Protein AF-A0AAV4X053-F1 (afdb_monomer)

Organism: Caerostris extrusa (NCBI:txid172846)

Structure (mmCIF, N/CA/C/O backbone):
data_AF-A0AAV4X053-F1
#
_entry.id   AF-A0AAV4X053-F1
#
loop_
_atom_site.group_PDB
_atom_site.id
_atom_site.type_symbol
_atom_site.label_atom_id
_atom_site.label_alt_id
_atom_site.label_comp_id
_atom_site.label_asym_id
_atom_site.label_entity_id
_atom_site.label_seq_id
_atom_site.pdbx_PDB_ins_code
_atom_site.Cartn_x
_atom_site.Cartn_y
_atom_site.Cartn_z
_atom_site.occupancy
_atom_site.B_iso_or_equiv
_atom_site.auth_seq_id
_atom_site.auth_comp_id
_atom_site.auth_asym_id
_atom_site.auth_atom_id
_atom_site.pdbx_PDB_model_num
ATOM 1 N N . MET A 1 1 ? 20.238 20.065 -21.327 1.00 75.44 1 MET A N 1
ATOM 2 C CA . MET A 1 1 ? 19.212 19.111 -20.832 1.00 75.44 1 MET A CA 1
ATOM 3 C C . MET A 1 1 ? 18.704 19.426 -19.420 1.00 75.44 1 MET A C 1
ATOM 5 O O . MET A 1 1 ? 17.500 19.587 -19.249 1.00 75.44 1 MET A O 1
ATOM 9 N N . SER A 1 2 ? 19.573 19.602 -18.412 1.00 83.69 2 SER A N 1
ATOM 10 C CA . SER A 1 2 ? 19.127 19.827 -17.018 1.00 83.69 2 SER A CA 1
ATOM 11 C C . SER A 1 2 ? 18.209 21.049 -16.813 1.00 83.69 2 SER A C 1
ATOM 13 O O . SER A 1 2 ? 17.222 20.953 -16.078 1.00 83.69 2 SER A O 1
ATOM 15 N N . SER A 1 3 ? 18.453 22.177 -17.493 1.00 89.00 3 SER A N 1
ATOM 16 C CA . SER A 1 3 ? 17.577 23.360 -17.390 1.00 89.00 3 SER A CA 1
ATOM 17 C C . SER A 1 3 ? 16.141 23.072 -17.855 1.00 89.00 3 SER A C 1
ATOM 19 O O . SER A 1 3 ? 15.189 23.337 -17.122 1.00 89.00 3 SER A O 1
ATOM 21 N N . TRP A 1 4 ? 15.958 22.440 -19.015 1.00 91.19 4 TRP A N 1
ATOM 22 C CA . TRP A 1 4 ? 14.631 22.085 -19.531 1.00 91.19 4 TRP A CA 1
ATOM 23 C C . TRP A 1 4 ? 13.901 21.075 -18.643 1.00 91.19 4 TRP A C 1
ATOM 25 O O . TRP A 1 4 ? 12.725 21.265 -18.350 1.00 91.19 4 TRP A O 1
ATOM 35 N N . ALA A 1 5 ? 14.608 20.085 -18.092 1.00 91.38 5 ALA A N 1
ATOM 36 C CA . ALA A 1 5 ? 14.026 19.162 -17.116 1.00 91.38 5 ALA A CA 1
ATOM 37 C C . ALA A 1 5 ? 13.533 19.883 -15.839 1.00 91.38 5 ALA A C 1
ATOM 39 O O . ALA A 1 5 ? 12.517 19.499 -15.263 1.00 91.38 5 ALA A O 1
ATOM 40 N N . ASN A 1 6 ? 14.201 20.965 -15.404 1.00 91.62 6 ASN A N 1
ATOM 41 C CA . ASN A 1 6 ? 13.701 21.799 -14.299 1.00 91.62 6 ASN A CA 1
ATOM 42 C C . ASN A 1 6 ? 12.415 22.536 -14.681 1.00 91.62 6 ASN A C 1
ATOM 44 O O . ASN A 1 6 ? 11.472 22.569 -13.892 1.00 91.62 6 ASN A O 1
ATOM 48 N N . HIS A 1 7 ? 12.379 23.138 -15.869 1.00 93.75 7 HIS A N 1
ATOM 49 C CA . HIS A 1 7 ? 11.194 23.845 -16.356 1.00 93.75 7 HIS A CA 1
ATOM 50 C C . HIS A 1 7 ? 10.011 22.893 -16.514 1.00 93.75 7 HIS A C 1
ATOM 52 O O . HIS A 1 7 ? 8.914 23.208 -16.062 1.00 93.75 7 HIS A O 1
ATOM 58 N N . PHE A 1 8 ? 10.246 21.696 -17.046 1.00 94.94 8 PHE A N 1
ATOM 59 C CA . PHE A 1 8 ? 9.213 20.684 -17.202 1.00 94.94 8 PHE A CA 1
ATOM 60 C C . PHE A 1 8 ? 8.715 20.140 -15.856 1.00 94.94 8 PHE A C 1
ATOM 62 O O . PHE A 1 8 ? 7.512 20.045 -15.636 1.00 94.94 8 PHE A O 1
ATOM 69 N N . SER A 1 9 ? 9.607 19.887 -14.893 1.00 93.50 9 SER A N 1
ATOM 70 C CA . SER A 1 9 ? 9.198 19.523 -13.528 1.00 93.50 9 SER A CA 1
ATOM 71 C C . SER A 1 9 ? 8.338 20.617 -12.870 1.00 93.50 9 SER A C 1
ATOM 73 O O . SER A 1 9 ? 7.296 20.330 -12.273 1.00 93.50 9 SER A O 1
ATOM 75 N N . LYS A 1 10 ? 8.707 21.898 -13.046 1.00 94.19 10 LYS A N 1
ATOM 76 C CA . LYS A 1 10 ? 7.882 23.038 -12.607 1.00 94.19 10 LYS A CA 1
ATOM 77 C C . LYS A 1 10 ? 6.532 23.066 -13.327 1.00 94.19 10 LYS A C 1
ATOM 79 O O . LYS A 1 10 ? 5.518 23.284 -12.668 1.00 94.19 10 LYS A O 1
ATOM 84 N N . TYR A 1 11 ? 6.510 22.812 -14.633 1.00 95.38 11 TYR A N 1
ATOM 85 C CA . TYR A 1 11 ? 5.286 22.736 -15.425 1.00 95.38 11 TYR A CA 1
ATOM 86 C C . TYR A 1 11 ? 4.350 21.641 -14.897 1.00 95.38 11 TYR A C 1
ATOM 88 O O . TYR A 1 11 ? 3.194 21.933 -14.606 1.00 95.38 11 TYR A O 1
ATOM 96 N N . LEU A 1 12 ? 4.854 20.425 -14.656 1.00 94.25 12 LEU A N 1
ATOM 97 C CA . LEU A 1 12 ? 4.067 19.327 -14.081 1.00 94.25 12 LEU A CA 1
ATOM 98 C C . LEU A 1 12 ? 3.480 19.685 -12.711 1.00 94.25 12 LEU A C 1
ATOM 100 O O . LEU A 1 12 ? 2.371 19.273 -12.380 1.00 94.25 12 LEU A O 1
ATOM 104 N N . ARG A 1 13 ? 4.199 20.469 -11.904 1.00 92.19 13 ARG A N 1
ATOM 105 C CA . ARG A 1 13 ? 3.704 20.912 -10.596 1.00 92.19 13 ARG A CA 1
ATOM 106 C C . ARG A 1 13 ? 2.627 21.994 -10.702 1.00 92.19 13 ARG A C 1
ATOM 108 O O . ARG A 1 13 ? 1.676 21.958 -9.930 1.00 92.19 13 ARG A O 1
ATOM 115 N N . LEU A 1 14 ? 2.786 22.953 -11.615 1.00 94.62 14 LEU A N 1
ATOM 116 C CA . LEU A 1 14 ? 1.881 24.102 -11.758 1.00 94.62 14 LEU A CA 1
ATOM 117 C C . LEU A 1 14 ? 0.634 23.771 -12.583 1.00 94.62 14 LEU A C 1
ATOM 119 O O . LEU A 1 14 ? -0.474 24.169 -12.236 1.00 94.62 14 LEU A O 1
ATOM 123 N N . TYR A 1 15 ? 0.818 23.027 -13.668 1.00 92.88 15 TYR A N 1
ATOM 124 C CA . TYR A 1 15 ? -0.197 22.789 -14.690 1.00 92.88 15 TYR A CA 1
ATOM 125 C C . TYR A 1 15 ? -0.608 21.320 -14.794 1.00 92.88 15 TYR A C 1
ATOM 127 O O . TYR A 1 15 ? -1.512 20.998 -15.562 1.00 92.88 15 TYR A O 1
ATOM 135 N N . ASN A 1 16 ? -0.008 20.427 -13.998 1.00 89.50 16 ASN A N 1
ATOM 136 C CA . ASN A 1 16 ? -0.233 18.985 -14.080 1.00 89.50 16 ASN A CA 1
ATOM 137 C C . ASN A 1 16 ? 0.126 18.461 -15.483 1.00 89.50 16 ASN A C 1
ATOM 139 O O . ASN A 1 16 ? 1.192 18.777 -16.000 1.00 89.50 16 ASN A O 1
ATOM 143 N N . ARG A 1 17 ? -0.737 17.657 -16.105 1.00 90.19 17 ARG A N 1
ATOM 144 C CA . ARG A 1 17 ? -0.526 17.074 -17.437 1.00 90.19 17 ARG A CA 1
ATOM 145 C C . ARG A 1 17 ? -1.393 17.775 -18.484 1.00 90.19 17 ARG A C 1
ATOM 147 O O . ARG A 1 17 ? -2.268 17.154 -19.074 1.00 90.19 17 ARG A O 1
ATOM 154 N N . LYS A 1 18 ? -1.227 19.088 -18.656 1.00 92.75 18 LYS A N 1
ATOM 155 C CA . LYS A 1 18 ? -1.946 19.871 -19.682 1.00 92.75 18 LYS A CA 1
ATOM 156 C C . LYS A 1 18 ? -1.280 19.742 -21.065 1.00 92.75 18 LYS A C 1
ATOM 158 O O . LYS A 1 18 ? -0.949 20.734 -21.700 1.00 92.75 18 LYS A O 1
ATOM 163 N N . PHE A 1 19 ? -1.082 18.507 -21.508 1.00 95.12 19 PHE A N 1
ATOM 164 C CA . PHE A 1 19 ? -0.553 18.146 -22.825 1.00 95.12 19 PHE A CA 1
ATOM 165 C C . PHE A 1 19 ? -1.327 16.944 -23.380 1.00 95.12 19 PHE A C 1
ATOM 167 O O . PHE A 1 19 ? -2.107 16.324 -22.651 1.00 95.12 19 PHE A O 1
ATOM 174 N N . SER A 1 20 ? -1.163 16.653 -24.671 1.00 96.69 20 SER A N 1
ATOM 175 C CA . SER A 1 20 ? -1.891 15.567 -25.332 1.00 96.69 20 SER A CA 1
ATOM 176 C C . SER A 1 20 ? -1.437 14.184 -24.837 1.00 96.69 20 SER A C 1
ATOM 178 O O . SER A 1 20 ? -0.387 14.044 -24.206 1.00 96.69 20 SER A O 1
ATOM 180 N N . LYS A 1 21 ? -2.229 13.140 -25.121 1.00 96.00 21 LYS A N 1
ATOM 181 C CA . LYS A 1 21 ? -1.843 11.748 -24.828 1.00 96.00 21 LYS A CA 1
ATOM 182 C C . LYS A 1 21 ? -0.571 11.350 -25.587 1.00 96.00 21 LYS A C 1
ATOM 184 O O . LYS A 1 21 ? 0.301 10.716 -25.003 1.00 96.00 21 LYS A O 1
ATOM 189 N N . GLU A 1 22 ? -0.452 11.785 -26.840 1.00 97.19 22 GLU A N 1
ATOM 190 C CA . GLU A 1 22 ? 0.730 11.567 -27.678 1.00 97.19 22 GLU A CA 1
ATOM 191 C C . GLU A 1 22 ? 1.976 12.177 -27.023 1.00 97.19 22 GLU A C 1
ATOM 193 O O . GLU A 1 22 ? 2.946 11.472 -26.750 1.00 97.19 22 GLU A O 1
ATOM 198 N N . ASP A 1 23 ? 1.910 13.457 -26.636 1.00 97.00 23 ASP A N 1
ATOM 199 C CA . ASP A 1 23 ? 3.014 14.130 -25.942 1.00 97.00 23 ASP A CA 1
ATOM 200 C C . ASP A 1 23 ? 3.359 13.438 -24.620 1.00 97.00 23 ASP A C 1
ATOM 202 O O . ASP A 1 23 ? 4.529 13.321 -24.264 1.00 97.00 23 ASP A O 1
ATOM 206 N N . HIS A 1 24 ? 2.355 12.955 -23.877 1.00 97.56 24 HIS A N 1
ATOM 207 C CA . HIS A 1 24 ? 2.575 12.223 -22.627 1.00 97.56 24 HIS A CA 1
ATOM 208 C C . HIS A 1 24 ? 3.433 10.976 -22.866 1.00 97.56 24 HIS A C 1
ATOM 210 O O . HIS A 1 24 ? 4.416 10.771 -22.150 1.00 97.56 24 HIS A O 1
ATOM 216 N N . ILE A 1 25 ? 3.104 10.184 -23.887 1.00 97.94 25 ILE A N 1
ATOM 217 C CA . ILE A 1 25 ? 3.865 8.989 -24.271 1.00 97.94 25 ILE A CA 1
ATOM 218 C C . ILE A 1 25 ? 5.288 9.379 -24.686 1.00 97.94 25 ILE A C 1
ATOM 220 O O . ILE A 1 25 ? 6.248 8.774 -24.205 1.00 97.94 25 ILE A O 1
ATOM 224 N N . GLN A 1 26 ? 5.445 10.422 -25.507 1.00 97.69 26 GLN A N 1
ATOM 225 C CA . GLN A 1 26 ? 6.760 10.893 -25.952 1.00 97.69 26 GLN A CA 1
ATOM 226 C C . GLN A 1 26 ? 7.622 11.398 -24.788 1.00 97.69 26 GLN A C 1
ATOM 228 O O . GLN A 1 26 ? 8.802 11.060 -24.704 1.00 97.69 26 GLN A O 1
ATOM 233 N N . PHE A 1 27 ? 7.047 12.140 -23.834 1.00 97.50 27 PHE A N 1
ATOM 234 C CA . PHE A 1 27 ? 7.766 12.564 -22.631 1.00 97.50 27 PHE A CA 1
ATOM 235 C C . PHE A 1 27 ? 8.202 11.370 -21.785 1.00 97.50 27 PHE A C 1
ATOM 237 O O . PHE A 1 27 ? 9.326 11.368 -21.286 1.00 97.50 27 PHE A O 1
ATOM 244 N N . ILE A 1 28 ? 7.349 10.355 -21.618 1.00 98.06 28 ILE A N 1
ATOM 245 C CA . ILE A 1 28 ? 7.733 9.150 -20.879 1.00 98.06 28 ILE A CA 1
ATOM 246 C C . ILE A 1 28 ? 8.901 8.456 -21.575 1.00 98.06 28 ILE A C 1
ATOM 248 O O . ILE A 1 28 ? 9.903 8.212 -20.915 1.00 98.06 28 ILE A O 1
ATOM 252 N N . LYS A 1 29 ? 8.810 8.197 -22.885 1.00 97.75 29 LYS A N 1
ATOM 253 C CA . LYS A 1 29 ? 9.889 7.554 -23.650 1.00 97.75 29 LYS A CA 1
ATOM 254 C C . LYS A 1 29 ? 11.192 8.347 -23.551 1.00 97.75 29 LYS A C 1
ATOM 256 O O . LYS A 1 29 ? 12.213 7.792 -23.172 1.00 97.75 29 LYS A O 1
ATOM 261 N N . LEU A 1 30 ? 11.141 9.662 -23.771 1.00 97.12 30 LEU A N 1
ATOM 262 C CA . LEU A 1 30 ? 12.309 10.537 -23.669 1.00 97.12 30 LEU A CA 1
ATOM 263 C C . LEU A 1 30 ? 12.978 10.455 -22.292 1.00 97.12 30 LEU A C 1
ATOM 265 O O . LEU A 1 30 ? 14.187 10.265 -22.198 1.00 97.12 30 LEU A O 1
ATOM 269 N N . PHE A 1 31 ? 12.213 10.633 -21.212 1.00 97.19 31 PHE A N 1
ATOM 270 C CA . PHE A 1 31 ? 12.795 10.608 -19.871 1.00 97.19 31 PHE A CA 1
ATOM 271 C C . PHE A 1 31 ? 13.205 9.198 -19.439 1.00 97.19 31 PHE A C 1
ATOM 273 O O . PHE A 1 31 ? 14.135 9.084 -18.645 1.00 97.19 31 PHE A O 1
ATOM 280 N N . TYR A 1 32 ? 12.543 8.155 -19.946 1.00 97.88 32 TYR A N 1
ATOM 28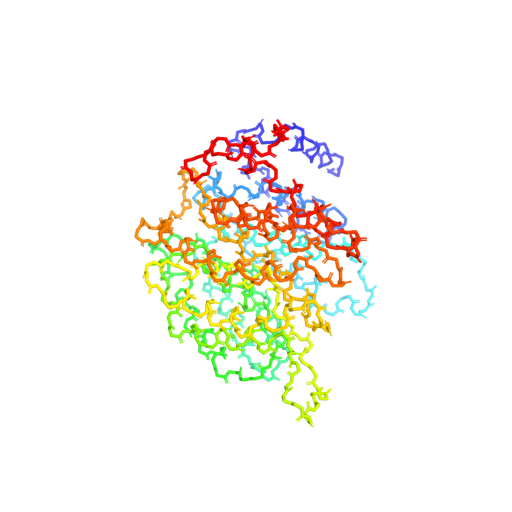1 C CA . TYR A 1 32 ? 12.912 6.759 -19.731 1.00 97.88 32 TYR A CA 1
ATOM 282 C C . TYR A 1 32 ? 14.296 6.482 -20.319 1.00 97.88 32 TYR A C 1
ATOM 284 O O . TYR A 1 32 ? 15.185 6.078 -19.573 1.00 97.88 32 TYR A O 1
ATOM 292 N N . GLU A 1 33 ? 14.512 6.830 -21.591 1.00 96.38 33 GLU A N 1
ATOM 293 C CA . GLU A 1 33 ? 15.822 6.723 -22.241 1.00 96.38 33 GLU A CA 1
ATOM 294 C C . GLU A 1 33 ? 16.887 7.497 -21.454 1.00 96.38 33 GLU A C 1
ATOM 296 O O . GLU A 1 33 ? 17.914 6.942 -21.085 1.00 96.38 33 GLU A O 1
ATOM 301 N N . LEU A 1 34 ? 16.611 8.749 -21.064 1.00 95.88 34 LEU A N 1
ATOM 302 C CA . LEU A 1 34 ? 17.558 9.561 -20.284 1.00 95.88 34 LEU A CA 1
ATOM 303 C C . LEU A 1 34 ? 17.932 8.968 -18.915 1.00 95.88 34 LEU A C 1
ATOM 305 O O . LEU A 1 34 ? 19.002 9.294 -18.401 1.00 95.88 34 LEU A O 1
ATOM 309 N N . VAL A 1 35 ? 17.066 8.157 -18.298 1.00 95.94 35 VAL A N 1
ATOM 310 C CA . VAL A 1 35 ? 17.373 7.475 -17.029 1.00 95.94 35 VAL A CA 1
ATOM 311 C C . VAL A 1 35 ? 18.342 6.319 -17.244 1.00 95.94 35 VAL A C 1
ATOM 313 O O . VAL A 1 35 ? 19.190 6.097 -16.385 1.00 95.94 35 VAL A O 1
ATOM 316 N N . VAL A 1 36 ? 18.217 5.599 -18.359 1.00 94.56 36 VAL A N 1
ATOM 317 C CA . VAL A 1 36 ? 18.957 4.353 -18.615 1.00 94.56 36 VAL A CA 1
ATOM 318 C C . VAL A 1 36 ? 20.217 4.555 -19.459 1.00 94.56 36 VAL A C 1
ATOM 320 O O . VAL A 1 36 ? 20.985 3.612 -19.631 1.00 94.56 36 VAL A O 1
ATOM 323 N N . VAL A 1 37 ? 20.469 5.776 -19.953 1.00 93.75 37 VAL A N 1
ATOM 324 C CA . VAL A 1 37 ? 21.717 6.115 -20.655 1.00 93.75 37 VAL A CA 1
ATOM 325 C C . VAL A 1 37 ? 22.932 5.786 -19.767 1.00 93.75 37 VAL A C 1
ATOM 327 O O . VAL A 1 37 ? 23.019 6.289 -18.639 1.00 93.75 37 VAL A O 1
ATOM 330 N N . PRO A 1 38 ? 23.894 4.987 -20.269 1.00 88.00 38 PRO A N 1
ATOM 331 C CA . PRO A 1 38 ? 25.122 4.681 -19.547 1.00 88.00 38 PRO A CA 1
ATOM 332 C C . PRO A 1 38 ? 25.898 5.942 -19.156 1.00 88.00 38 PRO A C 1
ATOM 334 O O . PRO A 1 38 ? 25.933 6.917 -19.900 1.00 88.00 38 PRO A O 1
ATOM 337 N N . GLU A 1 39 ? 26.539 5.906 -17.985 1.00 84.62 39 GLU A N 1
ATOM 338 C CA . GLU A 1 39 ? 27.442 6.966 -17.492 1.00 84.62 39 GLU A CA 1
ATOM 339 C C . GLU A 1 39 ? 26.794 8.354 -17.329 1.00 84.62 39 GLU A C 1
ATOM 341 O O . GLU A 1 39 ? 27.475 9.371 -17.200 1.00 84.62 39 GLU A O 1
ATOM 346 N N . MET A 1 40 ? 25.462 8.407 -17.268 1.00 89.56 40 MET A N 1
ATOM 347 C CA . MET A 1 40 ? 24.734 9.630 -16.956 1.00 89.56 40 MET A CA 1
ATOM 348 C C . MET A 1 40 ? 24.992 10.077 -15.508 1.00 89.56 40 MET A C 1
ATOM 350 O O . MET A 1 40 ? 24.995 9.268 -14.578 1.00 89.56 40 MET A O 1
ATOM 354 N N . ASP A 1 41 ? 25.135 11.389 -15.298 1.00 91.50 41 ASP A N 1
ATOM 355 C CA . ASP A 1 41 ? 25.253 11.972 -13.956 1.00 91.50 41 ASP A CA 1
ATOM 356 C C . ASP A 1 41 ? 24.076 11.550 -13.054 1.00 91.50 41 ASP A C 1
ATOM 358 O O . ASP A 1 41 ? 22.904 11.769 -13.378 1.00 91.50 41 ASP A O 1
ATOM 362 N N . LEU A 1 42 ? 24.381 10.983 -11.883 1.00 92.38 42 LEU A N 1
ATOM 363 C CA . LEU A 1 42 ? 23.376 10.398 -10.990 1.00 92.38 42 LEU A CA 1
ATOM 364 C C . LEU A 1 42 ? 22.399 11.429 -10.412 1.00 92.38 42 LEU A C 1
ATOM 366 O O . LEU A 1 42 ? 21.251 11.089 -10.105 1.00 92.38 42 LEU A O 1
ATOM 370 N N . HIS A 1 43 ? 22.803 12.697 -10.279 1.00 92.69 43 HIS A N 1
ATOM 371 C CA . HIS A 1 43 ? 21.878 13.758 -9.874 1.00 92.69 43 HIS A CA 1
ATOM 372 C C . HIS A 1 43 ? 20.856 14.042 -10.978 1.00 92.69 43 HIS A C 1
ATOM 374 O O . HIS A 1 43 ? 19.671 14.262 -10.696 1.00 92.69 43 HIS A O 1
ATOM 380 N N . PHE A 1 44 ? 21.287 13.999 -12.238 1.00 93.94 44 PHE A N 1
ATOM 381 C CA . PHE A 1 44 ? 20.396 14.093 -13.382 1.00 93.94 44 PHE A CA 1
ATOM 382 C C . PHE A 1 44 ? 19.505 12.852 -13.536 1.00 93.94 44 PHE A C 1
ATOM 384 O O . PHE A 1 44 ? 18.298 13.024 -13.732 1.00 93.94 44 PHE A O 1
ATOM 391 N N . VAL A 1 45 ? 20.029 11.636 -13.330 1.00 95.31 45 VAL A N 1
ATOM 392 C CA . VAL A 1 45 ? 19.230 10.393 -13.287 1.00 95.31 45 VAL A CA 1
ATOM 393 C C . VAL A 1 45 ? 18.143 10.493 -12.219 1.00 95.31 45 VAL A C 1
ATOM 395 O O . VAL A 1 45 ? 16.963 10.312 -12.518 1.00 95.31 45 VAL A O 1
ATOM 398 N N . LYS A 1 46 ? 18.501 10.892 -10.989 1.00 94.81 46 LYS A N 1
ATOM 399 C CA . LYS A 1 46 ? 17.546 11.112 -9.889 1.00 94.81 46 LYS A CA 1
ATOM 400 C C . LYS A 1 46 ? 16.407 12.039 -10.301 1.00 94.81 46 LYS A C 1
ATOM 402 O O . LYS A 1 46 ? 15.243 11.795 -9.982 1.00 94.81 46 LYS A O 1
ATOM 407 N N . LYS A 1 47 ? 16.738 13.125 -10.992 1.00 95.38 47 LYS A N 1
ATOM 408 C CA . LYS A 1 47 ? 15.772 14.127 -11.434 1.00 95.38 47 LYS A CA 1
ATOM 409 C C . LYS A 1 47 ? 14.863 13.607 -12.547 1.00 95.38 47 LYS A C 1
ATOM 411 O O . LYS A 1 47 ? 13.658 13.849 -12.484 1.00 95.38 47 LYS A O 1
ATOM 416 N N . CYS A 1 48 ? 15.407 12.882 -13.521 1.00 96.81 48 CYS A N 1
ATOM 417 C CA . CYS A 1 48 ? 14.617 12.234 -14.568 1.00 96.81 48 CYS A CA 1
ATOM 418 C C . CYS A 1 48 ? 13.687 11.167 -13.976 1.00 96.81 48 CYS A C 1
ATOM 420 O O . CYS A 1 48 ? 12.498 11.169 -14.284 1.00 96.81 48 CYS A O 1
ATOM 422 N N . ALA A 1 49 ? 14.170 10.366 -13.022 1.00 96.94 49 ALA A N 1
ATOM 423 C CA . ALA A 1 49 ? 13.356 9.397 -12.296 1.00 96.94 49 ALA A CA 1
ATOM 424 C C . ALA A 1 49 ? 12.180 10.064 -11.562 1.00 96.94 49 ALA A C 1
ATOM 426 O O . ALA A 1 49 ? 11.046 9.605 -11.664 1.00 96.94 49 ALA A O 1
ATOM 427 N N . MET A 1 50 ? 12.402 11.197 -10.884 1.00 96.56 50 MET A N 1
ATOM 428 C CA . MET A 1 50 ? 11.316 11.955 -10.245 1.00 96.56 50 MET A CA 1
ATOM 429 C C . MET A 1 50 ? 10.283 12.491 -11.246 1.00 96.56 50 MET A C 1
ATOM 431 O O . MET A 1 50 ? 9.085 12.508 -10.947 1.00 96.56 50 MET A O 1
ATOM 435 N N . ILE A 1 51 ? 10.724 12.934 -12.427 1.00 97.19 51 ILE A N 1
ATOM 436 C CA . ILE A 1 51 ? 9.823 13.377 -13.498 1.00 97.19 51 ILE A CA 1
ATOM 437 C C . ILE A 1 51 ? 9.002 12.193 -14.017 1.00 97.19 51 ILE A C 1
ATOM 439 O O . ILE A 1 51 ? 7.779 12.303 -14.084 1.00 97.19 51 ILE A O 1
ATOM 443 N N . LEU A 1 52 ? 9.634 11.052 -14.300 1.00 97.25 52 LEU A N 1
ATOM 444 C CA . LEU A 1 52 ? 8.942 9.836 -14.729 1.00 97.25 52 LEU A CA 1
ATOM 445 C C . LEU A 1 52 ? 7.946 9.334 -13.690 1.00 97.25 52 LEU A C 1
ATOM 447 O O . LEU A 1 52 ? 6.805 9.057 -14.044 1.00 97.25 52 LEU A O 1
ATOM 451 N N . ILE A 1 53 ? 8.320 9.294 -12.406 1.00 97.19 53 ILE A N 1
ATOM 452 C CA . ILE A 1 53 ? 7.387 8.975 -11.317 1.00 97.19 53 ILE A CA 1
ATOM 453 C C . ILE A 1 53 ? 6.175 9.901 -11.401 1.00 97.19 53 ILE A C 1
ATOM 455 O O . ILE A 1 53 ? 5.038 9.440 -11.336 1.00 97.19 53 ILE A O 1
ATOM 459 N N . SER A 1 54 ? 6.396 11.208 -11.576 1.00 96.44 54 SER A N 1
ATOM 460 C CA . SER A 1 54 ? 5.305 12.171 -11.702 1.00 96.44 54 SER A CA 1
ATOM 461 C C . SER A 1 54 ? 4.427 11.892 -12.917 1.00 96.44 54 SER A C 1
ATOM 463 O O . SER A 1 54 ? 3.213 11.983 -12.769 1.00 96.44 54 SER A O 1
ATOM 465 N N . LEU A 1 55 ? 4.992 11.516 -14.072 1.00 96.94 55 LEU A N 1
ATOM 466 C CA . LEU A 1 55 ? 4.262 11.190 -15.304 1.00 96.94 55 LEU A CA 1
ATOM 467 C C . LEU A 1 55 ? 3.449 9.892 -15.175 1.00 96.94 55 LEU A C 1
ATOM 469 O O . LEU A 1 55 ? 2.261 9.900 -15.513 1.00 96.94 55 LEU A O 1
ATOM 473 N N . LEU A 1 56 ? 4.044 8.841 -14.607 1.00 96.25 56 LEU A N 1
ATOM 474 C CA . LEU A 1 56 ? 3.494 7.482 -14.488 1.00 96.25 56 LEU A CA 1
ATOM 475 C C . LEU A 1 56 ? 2.591 7.275 -13.260 1.00 96.25 56 LEU A C 1
ATOM 477 O O . LEU A 1 56 ? 1.856 6.296 -13.196 1.00 96.25 56 LEU A O 1
ATOM 481 N N . LYS A 1 57 ? 2.580 8.214 -12.299 1.00 92.88 57 LYS A N 1
ATOM 482 C CA . LYS A 1 57 ? 1.799 8.124 -11.044 1.00 92.88 57 LYS A CA 1
ATOM 483 C C . LYS A 1 57 ? 0.309 7.799 -11.228 1.00 92.88 57 LYS A C 1
ATOM 485 O O . LYS A 1 57 ? -0.299 7.228 -10.327 1.00 92.88 57 LYS A O 1
ATOM 490 N N . LYS A 1 58 ? -0.296 8.242 -12.332 1.00 92.06 58 LYS A N 1
ATOM 491 C CA . LYS A 1 58 ? -1.709 8.011 -12.659 1.00 92.06 58 LYS A CA 1
ATOM 492 C C . LYS A 1 58 ? -1.796 6.938 -13.734 1.00 92.06 58 LYS A C 1
ATOM 494 O O . LYS A 1 58 ? -1.847 7.262 -14.920 1.00 92.06 58 LYS A O 1
ATOM 499 N N . VAL A 1 59 ? -1.758 5.685 -13.292 1.00 92.31 59 VAL A N 1
ATOM 500 C CA . VAL A 1 59 ? -1.785 4.502 -14.160 1.00 92.31 59 VAL A CA 1
ATOM 501 C C . VAL A 1 59 ? -3.025 4.488 -15.055 1.00 92.31 59 VAL A C 1
ATOM 503 O O . VAL A 1 59 ? -2.955 4.061 -16.191 1.00 92.31 59 VAL A O 1
ATOM 506 N N . GLU A 1 60 ? -4.133 5.078 -14.610 1.00 92.06 60 GLU A N 1
ATOM 507 C CA . GLU A 1 60 ? -5.416 5.094 -15.318 1.00 92.06 60 GLU A CA 1
ATOM 508 C C . GLU A 1 60 ? -5.387 5.877 -16.646 1.00 92.06 60 GLU A C 1
ATOM 510 O O . GLU A 1 60 ? -6.341 5.798 -17.416 1.00 92.06 60 GLU A O 1
ATOM 515 N N . LEU A 1 61 ? -4.333 6.663 -16.906 1.00 93.44 61 LEU A N 1
ATOM 516 C CA . LEU A 1 61 ? -4.228 7.533 -18.085 1.00 93.44 61 LEU A CA 1
ATOM 517 C C . LEU A 1 61 ? -3.675 6.840 -19.334 1.00 93.44 61 LEU A C 1
ATOM 519 O O . LEU A 1 61 ? -3.997 7.268 -20.439 1.00 93.44 61 LEU A O 1
ATOM 523 N N . LEU A 1 62 ? -2.823 5.829 -19.164 1.00 94.81 62 LEU A N 1
ATOM 524 C CA . LEU A 1 62 ? -2.154 5.122 -20.255 1.00 94.81 62 LEU A CA 1
ATOM 525 C C . LEU A 1 62 ? -2.268 3.629 -20.006 1.00 94.81 62 LEU A C 1
ATOM 527 O O . LEU A 1 62 ? -1.960 3.185 -18.907 1.00 94.81 62 LEU A O 1
ATOM 531 N N . SER A 1 63 ? -2.704 2.882 -21.010 1.00 93.38 63 SER A N 1
ATOM 532 C CA . SER A 1 63 ? -2.718 1.421 -20.985 1.00 93.38 63 SER A CA 1
ATOM 533 C C . SER A 1 63 ? -1.396 0.852 -21.506 1.00 93.38 63 SER A C 1
ATOM 535 O O . SER A 1 63 ? -0.555 1.590 -22.025 1.00 93.38 63 SER A O 1
ATOM 537 N N . ARG A 1 64 ? -1.208 -0.468 -21.401 1.00 93.50 64 ARG A N 1
ATOM 538 C CA . ARG A 1 64 ? -0.061 -1.141 -22.030 1.00 93.50 64 ARG A CA 1
ATOM 539 C C . ARG A 1 64 ? -0.090 -1.037 -23.559 1.00 93.50 64 ARG A C 1
ATOM 541 O O . ARG A 1 64 ? 0.967 -0.926 -24.167 1.00 93.50 64 ARG A O 1
ATOM 548 N N . ASP A 1 65 ? -1.276 -0.989 -24.162 1.00 92.75 65 ASP A N 1
ATOM 549 C CA . ASP A 1 65 ? -1.425 -0.822 -25.615 1.00 92.75 65 ASP A CA 1
ATOM 550 C C . ASP A 1 65 ? -0.877 0.534 -26.094 1.00 92.75 65 ASP A C 1
ATOM 552 O O . ASP A 1 65 ? -0.447 0.675 -27.236 1.00 92.75 65 ASP A O 1
ATOM 556 N N . ASP A 1 66 ? -0.851 1.533 -25.205 1.00 95.25 66 ASP A N 1
ATOM 557 C CA . ASP A 1 66 ? -0.316 2.866 -25.489 1.00 95.25 66 ASP A CA 1
ATOM 558 C C . ASP A 1 66 ? 1.202 2.964 -25.277 1.00 95.25 66 ASP A C 1
ATOM 560 O O . ASP A 1 66 ? 1.885 3.774 -25.911 1.00 95.25 66 ASP A O 1
ATOM 564 N N . LEU A 1 67 ? 1.731 2.195 -24.323 1.00 96.62 67 LEU A N 1
ATOM 565 C CA . LEU A 1 67 ? 3.100 2.317 -23.845 1.00 96.62 67 LEU A CA 1
ATOM 566 C C . LEU A 1 67 ? 3.655 0.953 -23.437 1.00 96.62 67 LEU A C 1
ATOM 568 O O . LEU A 1 67 ? 3.183 0.338 -22.482 1.00 96.62 67 LEU A O 1
ATOM 572 N N . ILE A 1 68 ? 4.747 0.573 -24.099 1.00 97.06 68 ILE A N 1
ATOM 573 C CA . ILE A 1 68 ? 5.570 -0.581 -23.745 1.00 97.06 68 ILE A CA 1
ATOM 574 C C . ILE A 1 68 ? 6.964 -0.077 -23.367 1.00 97.06 68 ILE A C 1
ATOM 576 O O . ILE A 1 68 ? 7.569 0.704 -24.105 1.00 97.06 68 ILE A O 1
ATOM 580 N N . LEU A 1 69 ? 7.459 -0.511 -22.210 1.00 97.12 69 LEU A N 1
ATOM 581 C CA . LEU A 1 69 ? 8.791 -0.218 -21.688 1.00 97.12 69 LEU A CA 1
ATOM 582 C C . LEU A 1 69 ? 9.554 -1.530 -21.483 1.00 97.12 69 LEU A C 1
ATOM 584 O O . LEU A 1 69 ? 8.986 -2.510 -21.008 1.00 97.12 69 LEU A O 1
ATOM 588 N N . SER A 1 70 ? 10.846 -1.549 -21.807 1.00 96.81 70 SER A N 1
ATOM 589 C CA . SER A 1 70 ? 11.701 -2.696 -21.482 1.00 96.81 70 SER A CA 1
ATOM 590 C C . SER A 1 70 ? 12.052 -2.678 -19.995 1.00 96.81 70 SER A C 1
ATOM 592 O O . SER A 1 70 ? 12.337 -1.626 -19.439 1.00 96.81 70 SER A O 1
ATOM 594 N N . TRP A 1 71 ? 12.043 -3.822 -19.322 1.00 97.81 71 TRP A N 1
ATOM 595 C CA . TRP A 1 71 ? 12.423 -3.888 -17.909 1.00 97.81 71 TRP A CA 1
ATOM 596 C C . TRP A 1 71 ? 13.949 -3.976 -17.722 1.00 97.81 71 TRP A C 1
ATOM 598 O O . TRP A 1 71 ? 14.483 -3.507 -16.713 1.00 97.81 71 TRP A O 1
ATOM 608 N N . ARG A 1 72 ? 14.655 -4.527 -18.721 1.00 97.69 72 ARG A N 1
ATOM 609 C CA . ARG A 1 72 ? 16.082 -4.872 -18.671 1.00 97.69 72 ARG A CA 1
ATOM 610 C C . ARG A 1 72 ? 17.002 -3.681 -18.366 1.00 97.69 72 ARG A C 1
ATOM 612 O O . ARG A 1 72 ? 17.786 -3.793 -17.426 1.00 97.69 72 ARG A O 1
ATOM 619 N N . PRO A 1 73 ? 16.891 -2.519 -19.043 1.00 97.38 73 PRO A N 1
ATOM 620 C CA . PRO A 1 73 ? 17.805 -1.406 -18.783 1.00 97.38 73 PRO A CA 1
ATOM 621 C C . PRO A 1 73 ? 17.629 -0.813 -17.377 1.00 97.38 73 PRO A C 1
ATOM 623 O O . PRO A 1 73 ? 18.592 -0.368 -16.754 1.00 97.38 73 PRO A O 1
ATOM 626 N N . LEU A 1 74 ? 16.401 -0.833 -16.840 1.00 97.06 74 LEU A N 1
ATOM 627 C CA . LEU A 1 74 ? 16.140 -0.425 -15.457 1.00 97.06 74 LEU A CA 1
ATOM 628 C C . LEU A 1 74 ? 16.743 -1.406 -14.448 1.00 97.06 74 LEU A C 1
ATOM 630 O O . LEU A 1 74 ? 17.248 -0.968 -13.414 1.00 97.06 74 LEU A O 1
ATOM 634 N N . TYR A 1 75 ? 16.678 -2.708 -14.735 1.00 96.75 75 TYR A N 1
ATOM 635 C CA . TYR A 1 75 ? 17.320 -3.739 -13.924 1.00 96.75 75 TYR A CA 1
ATOM 636 C C . TYR A 1 75 ? 18.836 -3.555 -13.890 1.00 96.75 75 TYR A C 1
ATOM 638 O O . TYR A 1 75 ? 19.394 -3.441 -12.803 1.00 96.75 75 TYR A O 1
ATOM 646 N N . GLU A 1 76 ? 19.481 -3.438 -15.049 1.00 95.50 76 GLU A N 1
ATOM 647 C CA . GLU A 1 76 ? 20.936 -3.278 -15.149 1.00 95.50 76 GLU A CA 1
ATOM 648 C C . GLU A 1 76 ? 21.417 -2.011 -14.430 1.00 95.50 76 GLU A C 1
ATOM 650 O O . GLU A 1 76 ? 22.402 -2.047 -13.691 1.00 95.50 76 GLU A O 1
ATOM 655 N N . LEU A 1 77 ? 20.684 -0.899 -14.570 1.00 94.44 77 LEU A N 1
ATOM 656 C CA . LEU A 1 77 ? 20.956 0.332 -13.828 1.00 94.44 77 LEU A CA 1
ATOM 657 C C . LEU A 1 77 ? 20.832 0.124 -12.313 1.00 94.44 77 LEU A C 1
ATOM 659 O O . LEU A 1 77 ? 21.699 0.561 -11.555 1.00 94.44 77 LEU A O 1
ATOM 663 N N . TYR A 1 78 ? 19.746 -0.504 -11.860 1.00 94.75 78 TYR A N 1
ATOM 664 C CA . TYR A 1 78 ? 19.491 -0.705 -10.438 1.00 94.75 78 TYR A CA 1
ATOM 665 C C . TYR A 1 78 ? 20.504 -1.675 -9.806 1.00 94.75 78 TYR A C 1
ATOM 667 O O . TYR A 1 78 ? 21.056 -1.366 -8.750 1.00 94.75 78 TYR A O 1
ATOM 675 N N . ASP A 1 79 ? 20.791 -2.810 -10.451 1.00 93.25 79 ASP A N 1
ATOM 676 C CA . ASP A 1 79 ? 21.788 -3.775 -9.978 1.00 93.25 79 ASP A CA 1
ATOM 677 C C . ASP A 1 79 ? 23.179 -3.141 -9.900 1.00 93.25 79 ASP A C 1
ATOM 679 O O . ASP A 1 79 ? 23.808 -3.195 -8.843 1.00 93.25 79 ASP A O 1
ATOM 683 N N . LYS A 1 80 ? 23.621 -2.448 -10.957 1.00 90.31 80 LYS A N 1
ATOM 684 C CA . LYS A 1 80 ? 24.929 -1.779 -10.982 1.00 90.31 80 LYS A CA 1
ATOM 685 C C . LYS A 1 80 ? 25.100 -0.773 -9.841 1.00 90.31 80 LYS A C 1
ATOM 687 O O . LYS A 1 80 ? 26.199 -0.643 -9.305 1.00 90.31 80 LYS A O 1
ATOM 692 N N . LEU A 1 81 ? 24.040 -0.043 -9.488 1.00 89.44 81 LEU A N 1
ATOM 693 C CA . LEU A 1 81 ? 24.107 1.004 -8.467 1.00 89.44 81 LEU A CA 1
ATOM 694 C C . LEU A 1 81 ? 23.991 0.477 -7.035 1.00 89.44 81 LEU A C 1
ATOM 696 O O . LEU A 1 81 ? 24.675 1.008 -6.169 1.00 89.44 81 LEU A O 1
ATOM 700 N N . PHE A 1 82 ? 23.133 -0.515 -6.777 1.00 88.25 82 PHE A N 1
ATOM 701 C CA . PHE A 1 82 ? 22.746 -0.879 -5.402 1.00 88.25 82 PHE A CA 1
ATOM 702 C C . PHE A 1 82 ? 22.997 -2.333 -5.021 1.00 88.25 82 PHE A C 1
ATOM 704 O O . PHE A 1 82 ? 22.834 -2.693 -3.857 1.00 88.25 82 PHE A O 1
ATOM 711 N N . CYS A 1 83 ? 23.320 -3.198 -5.979 1.00 81.44 83 CYS A N 1
ATOM 712 C CA . CYS A 1 83 ? 23.503 -4.624 -5.708 1.00 81.44 83 CYS A CA 1
ATOM 713 C C . CYS A 1 83 ? 24.850 -5.170 -6.193 1.00 81.44 83 CYS A C 1
ATOM 715 O O . CYS A 1 83 ? 25.238 -6.267 -5.795 1.00 81.44 83 CYS A O 1
ATOM 717 N N . SER A 1 84 ? 25.557 -4.423 -7.037 1.00 73.44 84 SER A N 1
ATOM 718 C CA . SER A 1 84 ? 26.955 -4.641 -7.389 1.00 73.44 84 SER A CA 1
ATOM 719 C C . SER A 1 84 ? 27.870 -3.987 -6.344 1.00 73.44 84 SER A C 1
ATOM 721 O O . SER A 1 84 ? 27.556 -2.924 -5.813 1.00 73.44 84 SER A O 1
ATOM 723 N N . ASN A 1 85 ? 29.049 -4.566 -6.089 1.00 61.53 85 ASN A N 1
ATOM 724 C CA . ASN A 1 85 ? 30.028 -4.098 -5.084 1.00 61.53 85 ASN A CA 1
ATOM 725 C C . ASN A 1 85 ? 30.601 -2.679 -5.339 1.00 61.53 85 ASN A C 1
ATOM 727 O O . ASN A 1 85 ? 31.491 -2.234 -4.618 1.00 61.53 85 ASN A O 1
ATOM 731 N N . CYS A 1 86 ? 30.123 -1.950 -6.351 1.00 53.69 86 CYS A N 1
ATOM 732 C CA . CYS A 1 86 ? 30.596 -0.618 -6.729 1.00 53.69 86 CYS A CA 1
ATOM 733 C C . CYS A 1 86 ? 30.503 0.412 -5.589 1.00 53.69 86 CYS A C 1
ATOM 735 O O . CYS A 1 86 ? 31.392 1.257 -5.468 1.00 53.69 86 CYS A O 1
ATOM 737 N N . GLU A 1 87 ? 29.478 0.322 -4.733 1.00 53.31 87 GLU A N 1
ATOM 738 C CA . GLU A 1 87 ? 29.338 1.184 -3.550 1.00 53.31 87 GLU A CA 1
ATOM 739 C C . GLU A 1 87 ? 30.348 0.820 -2.449 1.00 53.31 87 GLU A C 1
ATOM 741 O O . GLU A 1 87 ? 30.968 1.707 -1.863 1.00 53.31 87 GLU A O 1
ATOM 746 N N . ALA A 1 88 ? 30.596 -0.476 -2.221 1.00 56.09 88 ALA A N 1
ATOM 747 C CA . ALA A 1 88 ? 31.527 -0.959 -1.196 1.00 56.09 88 ALA A CA 1
ATOM 748 C C . ALA A 1 88 ? 32.981 -0.512 -1.443 1.00 56.09 88 ALA A C 1
ATOM 750 O O . ALA A 1 88 ? 33.753 -0.368 -0.496 1.00 56.09 88 ALA A O 1
ATOM 751 N N . TYR A 1 89 ? 33.344 -0.242 -2.701 1.00 59.56 89 TYR A N 1
ATOM 752 C CA . TYR A 1 89 ? 34.653 0.302 -3.077 1.00 59.56 89 TYR A CA 1
ATOM 753 C C . TYR A 1 89 ? 34.712 1.841 -3.091 1.00 59.56 89 TYR A C 1
ATOM 755 O O . TYR A 1 89 ? 35.752 2.401 -3.428 1.00 59.56 89 TYR A O 1
ATOM 763 N N . GLY A 1 90 ? 33.617 2.543 -2.766 1.00 62.50 90 GLY A N 1
ATOM 764 C CA . GLY A 1 90 ? 33.566 4.011 -2.759 1.00 62.50 90 GLY A CA 1
ATOM 765 C C . GLY A 1 90 ? 33.752 4.658 -4.138 1.00 62.50 90 GLY A C 1
ATOM 766 O O . GLY A 1 90 ? 34.079 5.839 -4.225 1.00 62.50 90 GLY A O 1
ATOM 767 N N . MET A 1 91 ? 33.561 3.897 -5.222 1.00 67.00 91 MET A N 1
ATOM 768 C CA . MET A 1 91 ? 33.843 4.351 -6.590 1.00 67.00 91 MET A CA 1
ATOM 769 C C . MET A 1 91 ? 32.752 5.265 -7.165 1.00 67.00 91 MET A C 1
ATOM 771 O O . MET A 1 91 ? 32.969 5.909 -8.190 1.00 67.00 91 MET A O 1
ATOM 775 N N . VAL A 1 92 ? 31.575 5.321 -6.533 1.00 72.12 92 VAL A N 1
ATOM 776 C CA . VAL A 1 92 ? 30.413 6.075 -7.019 1.00 72.12 92 VAL A CA 1
ATOM 777 C C . VAL A 1 92 ? 29.727 6.794 -5.858 1.00 72.12 92 VAL A C 1
ATOM 779 O O . VAL A 1 92 ? 29.298 6.166 -4.893 1.00 72.12 92 VAL A O 1
ATOM 782 N N . LEU A 1 93 ? 29.578 8.118 -5.964 1.00 81.88 93 LEU A N 1
ATOM 783 C CA . LEU A 1 93 ? 28.809 8.908 -5.002 1.00 81.88 93 LEU A CA 1
ATOM 784 C C . LEU A 1 93 ? 27.317 8.859 -5.359 1.00 81.88 93 LEU A C 1
ATOM 786 O O . LEU A 1 93 ? 26.856 9.570 -6.254 1.00 81.88 93 LEU A O 1
ATOM 790 N N . ILE A 1 94 ? 26.554 8.039 -4.640 1.00 85.75 94 ILE A N 1
ATOM 791 C CA . ILE A 1 94 ? 25.114 7.890 -4.858 1.00 85.75 94 ILE A CA 1
ATOM 792 C C . ILE A 1 94 ? 24.353 9.043 -4.174 1.00 85.75 94 ILE A C 1
ATOM 794 O O . ILE A 1 94 ? 24.457 9.226 -2.959 1.00 85.75 94 ILE A O 1
ATOM 798 N N . PRO A 1 95 ? 23.533 9.821 -4.906 1.00 89.44 95 PRO A N 1
ATOM 799 C CA . PRO A 1 95 ? 22.716 10.868 -4.304 1.00 89.44 95 PRO A CA 1
ATOM 800 C C . PRO A 1 95 ? 21.694 10.310 -3.304 1.00 89.44 95 PRO A C 1
ATOM 802 O O . PRO A 1 95 ? 20.991 9.339 -3.593 1.00 89.44 95 PRO A O 1
ATOM 805 N N . CYS A 1 96 ? 21.492 11.004 -2.177 1.00 88.44 96 CYS A N 1
ATOM 806 C CA . CYS A 1 96 ? 20.497 10.612 -1.172 1.00 88.44 96 CYS A CA 1
ATOM 807 C C . CYS A 1 96 ? 19.111 10.380 -1.800 1.00 88.44 96 CYS A C 1
ATOM 809 O O . CYS A 1 96 ? 18.658 11.183 -2.623 1.00 88.44 96 CYS A O 1
ATOM 811 N N . ASN A 1 97 ? 18.399 9.336 -1.369 1.00 91.12 97 ASN A N 1
ATOM 812 C CA . ASN A 1 97 ? 17.075 8.929 -1.868 1.00 91.12 97 ASN A CA 1
ATOM 813 C C . ASN A 1 97 ? 17.012 8.474 -3.341 1.00 91.12 97 ASN A C 1
ATOM 815 O O . ASN A 1 97 ? 15.906 8.248 -3.833 1.00 91.12 97 ASN A O 1
ATOM 819 N N . LEU A 1 98 ? 18.134 8.339 -4.061 1.00 94.06 98 LEU A N 1
ATOM 820 C CA . LEU A 1 98 ? 18.099 7.817 -5.432 1.00 94.06 98 LEU A CA 1
ATOM 821 C C . LEU A 1 98 ? 17.550 6.383 -5.472 1.00 94.06 98 LEU A C 1
ATOM 823 O O . LEU A 1 98 ? 16.684 6.108 -6.296 1.00 94.06 98 LEU A O 1
ATOM 827 N N . GLU A 1 99 ? 17.967 5.519 -4.544 1.00 94.12 99 GLU A N 1
ATOM 828 C CA . GLU A 1 99 ? 17.475 4.137 -4.447 1.00 94.12 99 GLU A CA 1
ATOM 829 C C . GLU A 1 99 ? 15.944 4.088 -4.340 1.00 94.12 99 GLU A C 1
ATOM 831 O O . GLU A 1 99 ? 15.274 3.475 -5.166 1.00 94.12 99 GLU A O 1
ATOM 836 N N . ASN A 1 100 ? 15.364 4.819 -3.382 1.00 94.94 100 ASN A N 1
ATOM 837 C CA . ASN A 1 100 ? 13.911 4.873 -3.183 1.00 94.94 100 ASN A CA 1
ATOM 838 C C . ASN A 1 100 ? 13.167 5.431 -4.408 1.00 94.94 100 ASN A C 1
ATOM 840 O O . ASN A 1 100 ? 12.076 4.957 -4.742 1.00 94.94 100 ASN A O 1
ATOM 844 N N . ASN A 1 101 ? 13.748 6.423 -5.092 1.00 96.62 101 ASN A N 1
ATOM 845 C CA . ASN A 1 101 ? 13.188 6.951 -6.334 1.00 96.62 101 ASN A CA 1
ATOM 846 C C . ASN A 1 101 ? 13.219 5.896 -7.445 1.00 96.62 101 ASN A C 1
ATOM 848 O O . ASN A 1 101 ? 12.222 5.729 -8.137 1.00 96.62 101 ASN A O 1
ATOM 852 N N . LEU A 1 102 ? 14.316 5.155 -7.606 1.00 97.19 102 LEU A N 1
ATOM 853 C CA . LEU A 1 102 ? 14.400 4.106 -8.620 1.00 97.19 102 LEU A CA 1
ATOM 854 C C . LEU A 1 102 ? 13.468 2.933 -8.301 1.00 97.19 102 LEU A C 1
ATOM 856 O O . LEU A 1 102 ? 12.718 2.530 -9.182 1.00 97.19 102 LEU A O 1
ATOM 860 N N . LYS A 1 103 ? 13.377 2.480 -7.043 1.00 97.00 103 LYS A N 1
ATOM 861 C CA . LYS A 1 103 ? 12.388 1.466 -6.625 1.00 97.00 103 LYS A CA 1
ATOM 862 C C . LYS A 1 103 ? 10.953 1.884 -6.968 1.00 97.00 103 LYS A C 1
ATOM 864 O O . LYS A 1 103 ? 10.192 1.118 -7.561 1.00 97.00 103 LYS A O 1
ATOM 869 N N . THR A 1 104 ? 10.598 3.133 -6.652 1.00 97.44 104 THR A N 1
ATOM 870 C CA . THR A 1 104 ? 9.274 3.700 -6.963 1.00 97.44 104 THR A CA 1
ATOM 871 C C . THR A 1 104 ? 9.048 3.822 -8.470 1.00 97.44 104 THR A C 1
ATOM 873 O O . THR A 1 104 ? 7.947 3.560 -8.951 1.00 97.44 104 THR A O 1
ATOM 876 N N . LEU A 1 105 ? 10.072 4.233 -9.222 1.00 98.19 105 LEU A N 1
ATOM 877 C CA . LEU A 1 105 ? 10.017 4.327 -10.676 1.00 98.19 105 LEU A CA 1
ATOM 878 C C . LEU A 1 105 ? 9.763 2.954 -11.299 1.00 98.19 105 LEU A C 1
ATOM 880 O O . LEU A 1 105 ? 8.802 2.820 -12.045 1.00 98.19 105 LEU A O 1
ATOM 884 N N . ILE A 1 106 ? 10.570 1.949 -10.951 1.00 98.19 106 ILE A N 1
ATOM 885 C CA . ILE A 1 106 ? 10.459 0.584 -11.479 1.00 98.19 106 ILE A CA 1
ATOM 886 C C . ILE A 1 106 ? 9.056 0.030 -11.208 1.00 98.19 106 ILE A C 1
ATOM 888 O O . ILE A 1 106 ? 8.381 -0.418 -12.133 1.00 98.19 106 ILE A O 1
ATOM 892 N N . THR A 1 107 ? 8.557 0.184 -9.977 1.00 96.62 107 THR A N 1
ATOM 893 C CA . THR A 1 107 ? 7.199 -0.251 -9.605 1.00 96.62 107 THR A CA 1
ATOM 894 C C . THR A 1 107 ? 6.109 0.460 -10.426 1.00 96.62 107 THR A C 1
ATOM 896 O O . THR A 1 107 ? 5.073 -0.129 -10.723 1.00 96.62 107 THR A O 1
ATOM 899 N N . ASN A 1 108 ? 6.313 1.727 -10.809 1.00 97.06 108 ASN A N 1
ATOM 900 C CA . ASN A 1 108 ? 5.380 2.465 -11.670 1.00 97.06 108 ASN A CA 1
ATOM 901 C C . ASN A 1 108 ? 5.525 2.114 -13.159 1.00 97.06 108 ASN A C 1
ATOM 903 O O . ASN A 1 108 ? 4.571 2.313 -13.909 1.00 97.06 108 ASN A O 1
ATOM 907 N N . CYS A 1 109 ? 6.691 1.626 -13.587 1.00 97.75 109 CYS A N 1
ATOM 908 C CA . CYS A 1 109 ? 6.940 1.154 -14.947 1.00 97.75 109 CYS A CA 1
ATOM 909 C C . CYS A 1 109 ? 6.399 -0.263 -15.179 1.00 97.75 109 CYS A C 1
ATOM 911 O O . CYS A 1 109 ? 5.993 -0.560 -16.298 1.00 97.75 109 CYS A O 1
ATOM 913 N N . SER A 1 110 ? 6.335 -1.109 -14.144 1.00 96.81 110 SER A N 1
ATOM 914 C CA . SER A 1 110 ? 5.976 -2.527 -14.290 1.00 96.81 110 SER A CA 1
ATOM 915 C C . SER A 1 110 ? 4.639 -2.829 -14.988 1.00 96.81 110 SER A C 1
ATOM 917 O O . SER A 1 110 ? 4.581 -3.820 -15.716 1.00 96.81 110 SER A O 1
ATOM 919 N N . PRO A 1 111 ? 3.574 -2.000 -14.895 1.00 96.25 111 PRO A N 1
ATOM 920 C CA . PRO A 1 111 ? 2.352 -2.221 -15.676 1.00 96.25 111 PRO A CA 1
ATOM 921 C C . PRO A 1 111 ? 2.566 -2.171 -17.197 1.00 96.25 111 PRO A C 1
ATOM 923 O O . PRO A 1 111 ? 1.821 -2.816 -17.938 1.00 96.25 111 PRO A O 1
ATOM 926 N N . TYR A 1 112 ? 3.593 -1.441 -17.638 1.00 97.56 112 TYR A N 1
ATOM 927 C CA . TYR A 1 112 ? 3.934 -1.167 -19.035 1.00 97.56 112 TYR A CA 1
ATOM 928 C C . TYR A 1 112 ? 5.039 -2.079 -19.578 1.00 97.56 112 TYR A C 1
ATOM 930 O O . TYR A 1 112 ? 5.495 -1.879 -20.699 1.00 97.56 112 TYR A O 1
ATOM 938 N N . PHE A 1 113 ? 5.503 -3.061 -18.805 1.00 97.44 113 PHE A N 1
ATOM 939 C CA . PHE A 1 113 ? 6.393 -4.094 -19.332 1.00 97.44 113 PHE A CA 1
ATOM 940 C C . PHE A 1 113 ? 5.657 -5.001 -20.328 1.00 97.44 113 PHE A C 1
ATOM 942 O O . PHE A 1 113 ? 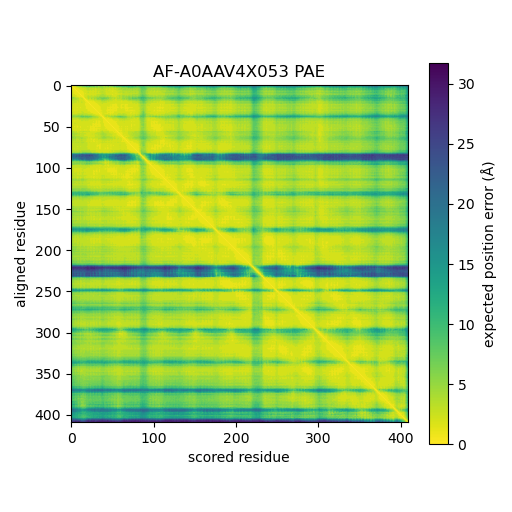4.421 -5.045 -20.338 1.00 97.44 113 PHE A O 1
ATOM 949 N N . SER A 1 114 ? 6.414 -5.695 -21.185 1.00 96.19 114 SER A N 1
ATOM 950 C CA . SER A 1 114 ? 5.841 -6.648 -22.142 1.00 96.19 114 SER A CA 1
ATOM 951 C C . SER A 1 114 ? 5.132 -7.793 -21.416 1.00 96.19 114 SER A C 1
ATOM 953 O O . SER A 1 114 ? 5.352 -8.046 -20.228 1.00 96.19 114 SER A O 1
ATOM 955 N N . LEU A 1 115 ? 4.271 -8.509 -22.134 1.00 95.06 115 LEU A N 1
ATOM 956 C CA . LEU A 1 115 ? 3.521 -9.628 -21.569 1.00 95.06 115 LEU A CA 1
ATOM 957 C C . LEU A 1 115 ? 4.439 -10.816 -21.219 1.00 95.06 115 LEU A C 1
ATOM 959 O O . LEU A 1 115 ? 4.147 -11.588 -20.309 1.00 95.06 115 LEU A O 1
ATOM 963 N N . GLU A 1 116 ? 5.566 -10.917 -21.916 1.00 96.81 116 GLU A N 1
ATOM 964 C CA . GLU A 1 116 ? 6.616 -11.921 -21.768 1.00 96.81 116 GLU A CA 1
ATOM 965 C C . GLU A 1 116 ? 7.552 -11.611 -20.591 1.00 96.81 116 GLU A C 1
ATOM 967 O O . GLU A 1 116 ? 8.135 -12.527 -20.013 1.00 96.81 116 GLU A O 1
ATOM 972 N N . SER A 1 117 ? 7.629 -10.340 -20.168 1.00 97.69 117 SER A N 1
ATOM 973 C CA . SER A 1 117 ? 8.569 -9.876 -19.138 1.00 97.69 117 SER A CA 1
ATOM 974 C C . SER A 1 117 ? 8.445 -10.654 -17.827 1.00 97.69 117 SER A C 1
ATOM 976 O O . SER A 1 117 ? 9.447 -10.917 -17.176 1.00 97.69 117 SER A O 1
ATOM 978 N N . THR A 1 118 ? 7.232 -11.060 -17.428 1.00 98.12 118 THR A N 1
ATOM 979 C CA . THR A 1 118 ? 7.049 -11.867 -16.206 1.00 98.12 118 THR A CA 1
ATOM 980 C C . THR A 1 118 ? 7.818 -13.182 -16.297 1.00 98.12 118 THR A C 1
ATOM 982 O O . THR A 1 118 ? 8.505 -13.542 -15.348 1.00 98.12 118 THR A O 1
ATOM 985 N N . GLN A 1 119 ? 7.718 -13.886 -17.427 1.00 98.25 119 GLN A N 1
ATOM 986 C CA . GLN A 1 119 ? 8.405 -15.159 -17.625 1.00 98.25 119 GLN A CA 1
ATOM 987 C C . GLN A 1 119 ? 9.921 -14.950 -17.697 1.00 98.25 119 GLN A C 1
ATOM 989 O O . GLN A 1 119 ? 10.647 -15.649 -17.004 1.00 98.25 119 GLN A O 1
ATOM 994 N N . GLU A 1 120 ? 10.387 -13.939 -18.436 1.00 98.44 120 GLU A N 1
ATOM 995 C CA . GLU A 1 120 ? 11.816 -13.596 -18.535 1.00 98.44 120 GLU A CA 1
ATOM 996 C C . GLU A 1 120 ? 12.443 -13.307 -17.160 1.00 98.44 120 GLU A C 1
ATOM 998 O O . GLU A 1 120 ? 13.498 -13.842 -16.827 1.00 98.44 120 GLU A O 1
ATOM 1003 N N . ILE A 1 121 ? 11.767 -12.494 -16.336 1.00 98.50 121 ILE A N 1
ATOM 1004 C CA . ILE A 1 121 ? 12.211 -12.146 -14.977 1.00 98.50 121 ILE A CA 1
ATOM 1005 C C . ILE A 1 121 ? 12.268 -13.399 -14.093 1.00 98.50 121 ILE A C 1
ATOM 1007 O O . ILE A 1 121 ? 13.190 -13.552 -13.290 1.00 98.50 121 ILE A O 1
ATOM 1011 N N . LEU A 1 122 ? 11.282 -14.296 -14.210 1.00 98.38 122 LEU A N 1
ATOM 1012 C CA . LEU A 1 122 ? 11.291 -15.562 -13.479 1.00 98.38 122 LEU A CA 1
ATOM 1013 C C . LEU A 1 122 ? 12.443 -16.452 -13.936 1.00 98.38 122 LEU A C 1
ATOM 1015 O O . LEU A 1 122 ? 13.173 -16.946 -13.087 1.00 98.38 122 LEU A O 1
ATOM 1019 N N . ASP A 1 123 ? 12.638 -16.632 -15.237 1.00 98.12 123 ASP A N 1
ATOM 1020 C CA . ASP A 1 123 ? 13.688 -17.501 -15.773 1.00 98.12 123 ASP A CA 1
ATOM 1021 C C . ASP A 1 123 ? 15.088 -17.035 -15.351 1.00 98.12 123 ASP A C 1
ATOM 1023 O O . ASP A 1 123 ? 15.948 -17.862 -15.046 1.00 98.12 123 ASP A O 1
ATOM 1027 N N . GLU A 1 124 ? 15.307 -15.722 -15.250 1.00 97.81 124 GLU A N 1
ATOM 1028 C CA . GLU A 1 124 ? 16.588 -15.164 -14.817 1.00 97.81 124 GLU A CA 1
ATOM 1029 C C . GLU A 1 124 ? 16.824 -15.271 -13.308 1.00 97.81 124 GLU A C 1
ATOM 1031 O O . GLU A 1 124 ? 17.921 -15.638 -12.886 1.00 97.81 124 GLU A O 1
ATOM 1036 N N . PHE A 1 125 ? 15.823 -14.962 -12.474 1.00 96.94 125 PHE A N 1
ATOM 1037 C CA . PHE A 1 125 ? 16.045 -14.851 -11.027 1.00 96.94 125 PHE A CA 1
ATOM 1038 C C . PHE A 1 125 ? 15.625 -16.082 -10.216 1.00 96.94 125 PHE A C 1
ATOM 1040 O O . PHE A 1 125 ? 16.087 -16.251 -9.086 1.00 96.94 125 PHE A O 1
ATOM 1047 N N . ARG A 1 126 ? 14.787 -16.972 -10.763 1.00 95.69 126 ARG A N 1
ATOM 1048 C CA . ARG A 1 126 ? 14.332 -18.199 -10.084 1.00 95.69 126 ARG A CA 1
ATOM 1049 C C . ARG A 1 126 ? 15.488 -19.129 -9.675 1.00 95.69 126 ARG A C 1
ATOM 1051 O O . ARG A 1 126 ? 15.399 -19.672 -8.575 1.00 95.69 126 ARG A O 1
ATOM 1058 N N . PRO A 1 127 ? 16.600 -19.272 -10.433 1.00 95.62 127 PRO A N 1
ATOM 1059 C CA . PRO A 1 127 ? 17.759 -20.059 -9.992 1.00 95.62 127 PRO A CA 1
ATOM 1060 C C . PRO A 1 127 ? 18.385 -19.598 -8.666 1.00 95.62 127 PRO A C 1
ATOM 1062 O O . PRO A 1 127 ? 18.999 -20.401 -7.968 1.00 95.62 127 PRO A O 1
ATOM 1065 N N . TYR A 1 128 ? 18.203 -18.329 -8.289 1.00 93.81 128 TYR A N 1
ATOM 1066 C CA . TYR A 1 128 ? 18.719 -17.760 -7.041 1.00 93.81 128 TYR A CA 1
ATOM 1067 C C . TYR A 1 128 ? 17.763 -17.937 -5.854 1.00 93.81 128 TYR A C 1
ATOM 1069 O O . TYR A 1 128 ? 18.051 -17.453 -4.757 1.00 93.81 128 TYR A O 1
ATOM 1077 N N . LEU A 1 129 ? 16.637 -18.645 -6.029 1.00 91.56 129 LEU A N 1
ATOM 1078 C CA . LEU A 1 129 ? 15.696 -18.966 -4.953 1.00 91.56 129 LEU A CA 1
ATOM 1079 C C . LEU A 1 129 ? 16.223 -20.073 -4.020 1.00 91.56 129 LEU A C 1
ATOM 1081 O O . LEU A 1 129 ? 15.542 -21.060 -3.747 1.00 91.56 129 LEU A O 1
ATOM 1085 N N . CYS A 1 130 ? 17.445 -19.909 -3.511 1.00 88.88 130 CYS A N 1
ATOM 1086 C CA . CYS A 1 130 ? 18.057 -20.795 -2.530 1.00 88.88 130 CYS A CA 1
ATOM 1087 C C . CYS A 1 130 ? 17.953 -20.172 -1.129 1.00 88.88 130 CYS A C 1
ATOM 1089 O O . CYS A 1 130 ? 18.686 -19.235 -0.821 1.00 88.88 130 CYS A O 1
ATOM 1091 N N . PRO A 1 131 ? 17.103 -20.688 -0.223 1.00 82.56 131 PRO A N 1
ATOM 1092 C CA . PRO A 1 131 ? 16.893 -20.077 1.093 1.00 82.56 131 PRO A CA 1
ATOM 1093 C C . PRO A 1 131 ? 18.131 -19.996 2.000 1.00 82.56 131 PRO A C 1
ATOM 1095 O O . PRO A 1 131 ? 18.108 -19.284 3.004 1.00 82.56 131 PRO A O 1
ATOM 1098 N N . PHE A 1 132 ? 19.178 -20.754 1.674 1.00 83.81 132 PHE A N 1
ATOM 1099 C CA . PHE A 1 132 ? 20.440 -20.806 2.409 1.00 83.81 132 PHE A CA 1
ATOM 1100 C C . PHE A 1 132 ? 21.507 -19.865 1.836 1.00 83.81 132 PHE A C 1
ATOM 1102 O O . PHE A 1 132 ? 22.544 -19.681 2.469 1.00 83.81 132 PHE A O 1
ATOM 1109 N N . ASP A 1 133 ? 21.255 -19.276 0.668 1.00 86.69 133 ASP A N 1
ATOM 1110 C CA . ASP A 1 133 ? 22.165 -18.362 -0.011 1.00 86.69 133 ASP A CA 1
ATOM 1111 C C . ASP A 1 133 ? 21.790 -16.899 0.287 1.00 86.69 133 ASP A C 1
ATOM 1113 O O . ASP A 1 133 ? 20.611 -16.544 0.397 1.00 86.69 133 ASP A O 1
ATOM 1117 N N . SER A 1 134 ? 22.791 -16.026 0.411 1.00 83.44 134 SER A N 1
ATOM 1118 C CA . SER A 1 134 ? 22.585 -14.581 0.525 1.00 83.44 134 SER A CA 1
ATOM 1119 C C . SER A 1 134 ? 21.941 -13.979 -0.726 1.00 83.44 134 SER A C 1
ATOM 1121 O O . SER A 1 134 ? 21.203 -12.995 -0.612 1.00 83.44 134 SER A O 1
ATOM 1123 N N . GLU A 1 135 ? 22.143 -14.596 -1.894 1.00 89.50 135 GLU A N 1
ATOM 1124 C CA . GLU A 1 135 ? 21.590 -14.123 -3.170 1.00 89.50 135 GLU A CA 1
ATOM 1125 C C . GLU A 1 135 ? 20.056 -14.172 -3.218 1.00 89.50 135 GLU A C 1
ATOM 1127 O O . GLU A 1 135 ? 19.421 -13.387 -3.924 1.00 89.50 135 GLU A O 1
ATOM 1132 N N . MET A 1 136 ? 19.424 -15.006 -2.389 1.00 92.19 136 MET A N 1
ATOM 1133 C CA . MET A 1 136 ? 17.966 -15.099 -2.291 1.00 92.19 136 MET A CA 1
ATOM 1134 C C . MET A 1 136 ? 17.306 -13.766 -1.916 1.00 92.19 136 MET A C 1
ATOM 1136 O O . MET A 1 136 ? 16.235 -13.422 -2.419 1.00 92.19 136 MET A O 1
ATOM 1140 N N . ALA A 1 137 ? 17.937 -12.981 -1.037 1.00 90.69 137 ALA A N 1
ATOM 1141 C CA . ALA A 1 137 ? 17.411 -11.668 -0.669 1.00 90.69 137 ALA A CA 1
ATOM 1142 C C . ALA A 1 137 ? 17.452 -10.683 -1.839 1.00 90.69 137 ALA A C 1
ATOM 1144 O O . ALA A 1 137 ? 16.505 -9.916 -2.029 1.00 90.69 137 ALA A O 1
ATOM 1145 N N . LYS A 1 138 ? 18.513 -10.751 -2.644 1.00 92.50 138 LYS A N 1
ATOM 1146 C CA . LYS A 1 138 ? 18.685 -9.953 -3.856 1.00 92.50 138 LYS A CA 1
ATOM 1147 C C . LYS A 1 138 ? 17.642 -10.343 -4.913 1.00 92.50 138 LYS A C 1
ATOM 1149 O O . LYS A 1 138 ? 16.926 -9.469 -5.400 1.00 92.50 138 LYS A O 1
ATOM 1154 N N . ALA A 1 139 ? 17.462 -11.641 -5.162 1.00 95.50 139 ALA A N 1
ATOM 1155 C CA . ALA A 1 139 ? 16.450 -12.165 -6.080 1.00 95.50 139 ALA A CA 1
ATOM 1156 C C . ALA A 1 139 ? 15.021 -11.772 -5.670 1.00 95.50 139 ALA A C 1
ATOM 1158 O O . ALA A 1 139 ? 14.260 -11.246 -6.480 1.00 95.50 139 ALA A O 1
ATOM 1159 N N . MET A 1 140 ? 14.664 -11.930 -4.390 1.00 95.75 140 MET A N 1
ATOM 1160 C CA . MET A 1 140 ? 13.339 -11.539 -3.894 1.00 95.75 140 MET A CA 1
ATOM 1161 C C . MET A 1 140 ? 13.094 -10.027 -3.986 1.00 95.75 140 MET A C 1
ATOM 1163 O O . MET A 1 140 ? 11.968 -9.601 -4.245 1.00 95.75 140 MET A O 1
ATOM 1167 N N . ASN A 1 141 ? 14.135 -9.205 -3.823 1.00 95.50 141 ASN A N 1
ATOM 1168 C CA . ASN A 1 141 ? 14.037 -7.768 -4.071 1.00 95.50 141 ASN A CA 1
ATOM 1169 C C . ASN A 1 141 ? 13.783 -7.466 -5.559 1.00 95.50 141 ASN A C 1
ATOM 1171 O O . ASN A 1 141 ? 12.973 -6.595 -5.861 1.00 95.50 141 ASN A O 1
ATOM 1175 N N . TYR A 1 142 ? 14.389 -8.196 -6.502 1.00 97.50 142 TYR A N 1
ATOM 1176 C CA . TYR A 1 142 ? 14.052 -8.039 -7.923 1.00 97.50 142 TYR A CA 1
ATOM 1177 C C . TYR A 1 142 ? 12.625 -8.452 -8.239 1.00 97.50 142 TYR A C 1
ATOM 1179 O O . TYR A 1 142 ? 11.933 -7.720 -8.945 1.00 97.50 142 TYR A O 1
ATOM 1187 N N . PHE A 1 143 ? 12.148 -9.555 -7.668 1.00 98.25 143 PHE A N 1
ATOM 1188 C CA . PHE A 1 143 ? 10.755 -9.951 -7.828 1.00 98.25 143 PHE A CA 1
ATOM 1189 C C . PHE A 1 143 ? 9.791 -8.883 -7.303 1.00 98.25 143 PHE A C 1
ATOM 1191 O O . PHE A 1 143 ? 8.834 -8.532 -7.995 1.00 98.25 143 PHE A O 1
ATOM 1198 N N . ASP A 1 144 ? 10.062 -8.296 -6.134 1.00 97.69 144 ASP A N 1
ATOM 1199 C CA . ASP A 1 144 ? 9.244 -7.194 -5.623 1.00 97.69 144 ASP A CA 1
ATOM 1200 C C . ASP A 1 144 ? 9.328 -5.927 -6.491 1.00 97.69 144 ASP A C 1
ATOM 1202 O O . ASP A 1 144 ? 8.349 -5.207 -6.635 1.00 97.69 144 ASP A O 1
ATOM 1206 N N . LEU A 1 145 ? 10.452 -5.625 -7.128 1.00 97.81 145 LEU A N 1
ATOM 1207 C CA . LEU A 1 145 ? 10.527 -4.419 -7.954 1.00 97.81 145 LEU A CA 1
ATOM 1208 C C . LEU A 1 145 ? 9.901 -4.612 -9.339 1.00 97.81 145 LEU A C 1
ATOM 1210 O O . LEU A 1 145 ? 9.148 -3.750 -9.797 1.00 97.81 145 LEU A O 1
ATOM 1214 N N . PHE A 1 146 ? 10.194 -5.731 -10.001 1.00 98.31 146 PHE A N 1
ATOM 1215 C CA . PHE A 1 146 ? 9.973 -5.884 -11.438 1.00 98.31 146 PHE A CA 1
ATOM 1216 C C . PHE A 1 146 ? 8.733 -6.703 -11.810 1.00 98.31 146 PHE A C 1
ATOM 1218 O O . PHE A 1 146 ? 8.185 -6.480 -12.891 1.00 98.31 146 PHE A O 1
ATOM 1225 N N . LEU A 1 147 ? 8.230 -7.594 -10.943 1.00 98.25 147 LEU A N 1
ATOM 1226 C CA . LEU A 1 147 ? 7.028 -8.365 -11.275 1.00 98.25 147 LEU A CA 1
ATOM 1227 C C . LEU A 1 147 ? 5.780 -7.474 -11.296 1.00 98.25 147 LEU A C 1
ATOM 1229 O O . LEU A 1 147 ? 5.413 -6.813 -10.313 1.00 98.25 147 LEU A O 1
ATOM 1233 N N . CYS A 1 148 ? 5.098 -7.495 -12.442 1.00 96.38 148 CYS A N 1
ATOM 1234 C CA . CYS A 1 148 ? 3.847 -6.786 -12.650 1.00 96.38 148 CYS A CA 1
ATOM 1235 C C . CYS A 1 148 ? 2.686 -7.500 -11.947 1.00 96.38 148 CYS A C 1
ATOM 1237 O O . CYS A 1 148 ? 2.436 -8.687 -12.156 1.00 96.38 148 CYS A O 1
ATOM 1239 N N . THR A 1 149 ? 1.931 -6.748 -11.146 1.00 96.62 149 THR A N 1
ATOM 1240 C CA . THR A 1 149 ? 0.750 -7.233 -10.417 1.00 96.62 149 THR A CA 1
ATOM 1241 C C . THR A 1 149 ? -0.573 -6.751 -11.016 1.00 96.62 149 THR A C 1
ATOM 1243 O O . THR A 1 149 ? -1.622 -7.089 -10.486 1.00 96.62 149 THR A O 1
ATOM 1246 N N . LYS A 1 150 ? -0.556 -5.978 -12.113 1.00 94.38 150 LYS A N 1
ATOM 1247 C CA . LYS A 1 150 ? -1.734 -5.281 -12.681 1.00 94.38 150 LYS A CA 1
ATOM 1248 C C . LYS A 1 150 ? -2.173 -5.794 -14.052 1.00 94.38 150 LYS A C 1
ATOM 1250 O O . LYS A 1 150 ? -2.724 -5.042 -14.854 1.00 94.38 150 LYS A O 1
ATOM 1255 N N . LEU A 1 151 ? -1.875 -7.053 -14.348 1.00 94.31 151 LEU A N 1
ATOM 1256 C CA . LEU A 1 151 ? -2.355 -7.690 -15.570 1.00 94.31 151 LEU A CA 1
ATOM 1257 C C . LEU A 1 151 ? -3.884 -7.846 -15.520 1.00 94.31 151 LEU A C 1
ATOM 1259 O O . LEU A 1 151 ? -4.420 -8.087 -14.441 1.00 94.31 151 LEU A O 1
ATOM 1263 N N . PRO A 1 152 ? -4.598 -7.706 -16.648 1.00 94.12 152 PRO A N 1
ATOM 1264 C CA . PRO A 1 152 ? -6.034 -7.949 -16.683 1.00 94.12 152 PRO A CA 1
ATOM 1265 C C . PRO A 1 152 ? -6.356 -9.438 -16.443 1.00 94.12 152 PRO A C 1
ATOM 1267 O O . PRO A 1 152 ? -5.516 -10.300 -16.717 1.00 94.12 152 PRO A O 1
ATOM 1270 N N . PRO A 1 153 ? -7.593 -9.778 -16.025 1.00 95.00 153 PRO A N 1
ATOM 1271 C CA . PRO A 1 153 ? -7.997 -11.156 -15.728 1.00 95.00 153 PRO A CA 1
ATOM 1272 C C . PRO A 1 153 ? -7.751 -12.171 -16.846 1.00 95.00 153 PRO A C 1
ATOM 1274 O O . PRO A 1 153 ? -7.382 -13.314 -16.570 1.00 95.00 153 PRO A O 1
ATOM 1277 N N . SER A 1 154 ? -7.898 -11.751 -18.105 1.00 94.88 154 SER A N 1
ATOM 1278 C CA . SER A 1 154 ? -7.589 -12.561 -19.291 1.00 94.88 154 SER A CA 1
ATOM 1279 C C . SER A 1 154 ? -6.117 -12.989 -19.357 1.00 94.88 154 SER A C 1
ATOM 1281 O O . SER A 1 154 ? -5.801 -14.055 -19.881 1.00 94.88 154 SER A O 1
ATOM 1283 N N . GLU A 1 155 ? -5.212 -12.200 -18.781 1.00 96.06 155 GLU A N 1
ATOM 1284 C CA . GLU A 1 155 ? -3.760 -12.374 -18.851 1.00 96.06 155 GLU A CA 1
ATOM 1285 C C . GLU A 1 155 ? -3.135 -12.855 -17.535 1.00 96.06 155 GLU A C 1
ATOM 1287 O O . GLU A 1 155 ? -1.925 -13.058 -17.475 1.00 96.06 155 GLU A O 1
ATOM 1292 N N . HIS A 1 156 ? -3.922 -13.116 -16.483 1.00 97.00 156 HIS A N 1
ATOM 1293 C CA . HIS A 1 156 ? -3.394 -13.588 -15.191 1.00 97.00 156 HIS A CA 1
ATOM 1294 C C . HIS A 1 156 ? -2.520 -14.849 -15.310 1.00 97.00 156 HIS A C 1
ATOM 1296 O O . HIS A 1 156 ? -1.606 -15.038 -14.509 1.00 97.00 156 HIS A O 1
ATOM 1302 N N . HIS A 1 157 ? -2.781 -15.696 -16.313 1.00 97.44 157 HIS A N 1
ATOM 1303 C CA . HIS A 1 157 ? -2.003 -16.904 -16.607 1.00 97.44 157 HIS A CA 1
ATOM 1304 C C . HIS A 1 157 ? -0.554 -16.621 -17.038 1.00 97.44 157 HIS A C 1
ATOM 1306 O O . HIS A 1 157 ? 0.294 -17.482 -16.851 1.00 97.44 157 HIS A O 1
ATOM 1312 N N . LYS A 1 158 ? -0.266 -15.422 -17.559 1.00 97.25 158 LYS A N 1
ATOM 1313 C CA . LYS A 1 158 ? 1.091 -14.934 -17.877 1.00 97.25 158 LYS A CA 1
ATOM 1314 C C . LYS A 1 158 ? 1.648 -13.989 -16.809 1.00 97.25 158 LYS A C 1
ATOM 1316 O O . LYS A 1 158 ? 2.718 -13.418 -16.973 1.00 97.25 158 LYS A O 1
ATOM 1321 N N . GLY A 1 159 ? 0.888 -13.778 -15.738 1.00 97.19 159 GLY A N 1
ATOM 1322 C CA . GLY A 1 159 ? 1.224 -12.893 -14.636 1.00 97.19 159 GLY A CA 1
ATOM 1323 C C . GLY A 1 159 ? 1.500 -13.668 -13.364 1.00 97.19 159 GLY A C 1
ATOM 1324 O O . GLY A 1 159 ? 2.303 -14.596 -13.327 1.00 97.19 159 GLY A O 1
ATOM 1325 N N . PHE A 1 160 ? 0.780 -13.302 -12.306 1.00 98.06 160 PHE A N 1
ATOM 1326 C CA . PHE A 1 160 ? 0.996 -13.869 -10.980 1.00 98.06 160 PHE A CA 1
ATOM 1327 C C . PHE A 1 160 ? 0.782 -15.379 -10.885 1.00 98.06 160 PHE A C 1
ATOM 1329 O O . PHE A 1 160 ? 1.398 -16.017 -10.037 1.00 98.06 160 PHE A O 1
ATOM 1336 N N . LYS A 1 161 ? -0.030 -15.981 -11.765 1.00 98.19 161 LYS A N 1
ATOM 1337 C CA . LYS A 1 161 ? -0.236 -17.437 -11.758 1.00 98.19 161 LYS A CA 1
ATOM 1338 C C . LYS A 1 161 ? 1.031 -18.232 -12.099 1.00 98.19 161 LYS A C 1
ATOM 1340 O O . LYS A 1 161 ? 1.069 -19.418 -11.804 1.00 98.19 161 LYS A O 1
ATOM 1345 N N . LEU A 1 162 ? 2.057 -17.597 -12.672 1.00 98.38 162 LEU A N 1
ATOM 1346 C CA . LEU A 1 162 ? 3.339 -18.243 -12.975 1.00 98.38 162 LEU A CA 1
ATOM 1347 C C . LEU A 1 162 ? 4.231 -18.462 -11.742 1.00 98.38 162 LEU A C 1
ATOM 1349 O O . LEU A 1 162 ? 5.168 -19.256 -11.812 1.00 98.38 162 LEU A O 1
ATOM 1353 N N . TRP A 1 163 ? 3.980 -17.750 -10.638 1.00 98.19 163 TRP A N 1
ATOM 1354 C CA . TRP A 1 163 ? 4.887 -17.719 -9.480 1.00 98.19 163 TRP A CA 1
ATOM 1355 C C . TRP A 1 163 ? 4.196 -17.727 -8.114 1.00 98.19 163 TRP A C 1
ATOM 1357 O O . TRP A 1 163 ? 4.828 -18.077 -7.121 1.00 98.19 163 TRP A O 1
ATOM 1367 N N . PHE A 1 164 ? 2.914 -17.361 -8.029 1.00 98.44 164 PHE A N 1
ATOM 1368 C CA . PHE A 1 164 ? 2.215 -17.189 -6.753 1.00 98.44 164 PHE A CA 1
ATOM 1369 C C . PHE A 1 164 ? 2.253 -18.449 -5.878 1.00 98.44 164 PHE A C 1
ATOM 1371 O O . PHE A 1 164 ? 2.705 -18.376 -4.739 1.00 98.44 164 PHE A O 1
ATOM 1378 N N . GLU A 1 165 ? 1.844 -19.603 -6.412 1.00 97.56 165 GLU A N 1
ATOM 1379 C CA . GLU A 1 165 ? 1.802 -20.859 -5.646 1.00 97.56 165 GLU A CA 1
ATOM 1380 C C . GLU A 1 165 ? 3.198 -21.304 -5.185 1.00 97.56 165 GLU A C 1
ATOM 1382 O O . GLU A 1 165 ? 3.377 -21.720 -4.041 1.00 97.56 165 GLU A O 1
ATOM 1387 N N . GLU A 1 166 ? 4.213 -21.152 -6.041 1.00 96.62 166 GLU A N 1
ATOM 1388 C CA . GLU A 1 166 ? 5.610 -21.447 -5.702 1.00 96.62 166 GLU A CA 1
ATOM 1389 C C . GLU A 1 166 ? 6.090 -20.567 -4.539 1.00 96.62 166 GLU A C 1
ATOM 1391 O O . GLU A 1 166 ? 6.640 -21.067 -3.557 1.00 96.62 166 GLU A O 1
ATOM 1396 N N . PHE A 1 167 ? 5.837 -19.258 -4.611 1.00 96.81 167 PHE A N 1
ATOM 1397 C CA . PHE A 1 167 ? 6.286 -18.307 -3.593 1.00 96.81 167 PHE A CA 1
ATOM 1398 C C . PHE A 1 167 ? 5.522 -18.484 -2.277 1.00 96.81 167 PHE A C 1
ATOM 1400 O O . PHE A 1 167 ? 6.108 -18.354 -1.199 1.00 96.81 167 PHE A O 1
ATOM 1407 N N . MET A 1 168 ? 4.231 -18.819 -2.339 1.00 96.62 168 MET A N 1
ATOM 1408 C CA . MET A 1 168 ? 3.442 -19.137 -1.151 1.00 96.62 168 MET A CA 1
ATOM 1409 C C . MET A 1 168 ? 3.909 -20.434 -0.491 1.00 96.62 168 MET A C 1
ATOM 1411 O O . MET A 1 168 ? 4.083 -20.455 0.729 1.00 96.62 168 MET A O 1
ATOM 1415 N N . SER A 1 169 ? 4.195 -21.476 -1.277 1.00 94.88 169 SER A N 1
ATOM 1416 C CA . SER A 1 169 ? 4.761 -22.734 -0.779 1.00 94.88 169 SER A CA 1
ATOM 1417 C C . SER A 1 169 ? 6.115 -22.508 -0.102 1.00 94.88 169 SER A C 1
ATOM 1419 O O . SER A 1 169 ? 6.335 -22.933 1.036 1.00 94.88 169 SER A O 1
ATOM 1421 N N . LEU A 1 170 ? 7.004 -21.747 -0.747 1.00 92.75 170 LEU A N 1
ATOM 1422 C CA . LEU A 1 170 ? 8.288 -21.340 -0.182 1.00 92.75 170 LEU A CA 1
ATOM 1423 C C . LEU A 1 170 ? 8.109 -20.627 1.171 1.00 92.75 170 LEU A C 1
ATOM 1425 O O . LEU A 1 170 ? 8.802 -20.934 2.144 1.00 92.75 170 LEU A O 1
ATOM 1429 N N . TRP A 1 171 ? 7.161 -19.692 1.256 1.00 92.69 171 TRP A N 1
ATOM 1430 C CA . TRP A 1 171 ? 6.915 -18.932 2.479 1.00 92.69 171 TRP A CA 1
ATOM 1431 C C . TRP A 1 171 ? 6.295 -19.773 3.602 1.00 92.69 171 TRP A C 1
ATOM 1433 O O . TRP A 1 171 ? 6.646 -19.590 4.771 1.00 92.69 171 TRP A O 1
ATOM 1443 N N . GLN A 1 172 ? 5.415 -20.723 3.279 1.00 91.56 172 GLN A N 1
ATOM 1444 C CA . GLN A 1 172 ? 4.837 -21.660 4.249 1.00 91.56 172 GLN A CA 1
ATOM 1445 C C . GLN A 1 172 ? 5.891 -22.581 4.864 1.00 91.56 172 GLN A C 1
ATOM 1447 O O . GLN A 1 172 ? 5.904 -22.765 6.084 1.00 91.56 172 GLN A O 1
ATOM 1452 N N . ASN A 1 173 ? 6.806 -23.090 4.040 1.00 89.00 173 ASN A N 1
ATOM 1453 C CA . ASN A 1 173 ? 7.835 -24.039 4.461 1.00 89.00 173 ASN A CA 1
ATOM 1454 C C . ASN A 1 173 ? 8.969 -23.392 5.277 1.00 89.00 173 ASN A C 1
ATOM 1456 O O . ASN A 1 173 ? 9.730 -24.089 5.948 1.00 89.00 173 ASN A O 1
ATOM 1460 N N . TRP A 1 174 ? 9.092 -22.060 5.268 1.00 83.62 174 TRP A N 1
ATOM 1461 C CA . TRP A 1 174 ? 10.184 -21.366 5.949 1.00 83.62 174 TRP A CA 1
ATOM 1462 C C . TRP A 1 174 ? 9.780 -20.775 7.305 1.00 83.62 174 TRP A C 1
ATOM 1464 O O . TRP A 1 174 ? 9.280 -19.655 7.391 1.00 83.62 174 TRP A O 1
ATOM 1474 N N . HIS A 1 175 ? 10.022 -21.488 8.405 1.00 75.56 175 HIS A N 1
ATOM 1475 C CA . HIS A 1 175 ? 9.561 -21.070 9.744 1.00 75.56 175 HIS A CA 1
ATOM 1476 C C . HIS A 1 175 ? 10.397 -19.976 10.431 1.00 75.56 175 HIS A C 1
ATOM 1478 O O . HIS A 1 175 ? 9.938 -19.374 11.413 1.00 75.56 175 HIS A O 1
ATOM 1484 N N . ASN A 1 176 ? 11.605 -19.718 9.923 1.00 79.38 176 ASN A N 1
ATOM 1485 C CA . ASN A 1 176 ? 12.454 -18.614 10.368 1.00 79.38 176 ASN A CA 1
ATOM 1486 C C . ASN A 1 176 ? 11.958 -17.278 9.797 1.00 79.38 176 ASN A C 1
ATOM 1488 O O . ASN A 1 176 ? 10.991 -17.232 9.038 1.00 79.38 176 ASN A O 1
ATOM 1492 N N . ILE A 1 177 ? 12.611 -16.182 10.190 1.00 77.75 177 ILE A N 1
ATOM 1493 C CA . ILE A 1 177 ? 12.281 -14.829 9.726 1.00 77.75 177 ILE A CA 1
ATOM 1494 C C . ILE A 1 177 ? 13.417 -14.357 8.822 1.00 77.75 177 ILE A C 1
ATOM 1496 O O . ILE A 1 177 ? 14.431 -13.855 9.317 1.00 77.75 177 ILE A O 1
ATOM 1500 N N . PRO A 1 178 ? 13.309 -14.613 7.510 1.00 82.19 178 PRO A N 1
ATOM 1501 C CA . PRO A 1 178 ? 14.380 -14.345 6.578 1.00 82.19 178 PRO A CA 1
ATOM 1502 C C . PRO A 1 178 ? 14.424 -12.864 6.205 1.00 82.19 178 PRO A C 1
ATOM 1504 O O . PRO A 1 178 ? 13.418 -12.154 6.247 1.00 82.19 178 PRO A O 1
ATOM 1507 N N . MET A 1 179 ? 15.596 -12.396 5.775 1.00 81.62 179 MET A N 1
ATOM 1508 C CA . MET A 1 179 ? 15.765 -11.015 5.304 1.00 81.62 179 MET A CA 1
ATOM 1509 C C . MET A 1 179 ? 14.912 -10.716 4.059 1.00 81.62 179 MET A C 1
ATOM 1511 O O . MET A 1 179 ? 14.455 -9.589 3.882 1.00 81.62 179 MET A O 1
ATOM 1515 N N . TRP A 1 180 ? 14.627 -11.735 3.242 1.00 88.62 180 TRP A N 1
ATOM 1516 C CA . TRP A 1 180 ? 13.806 -11.623 2.035 1.00 88.62 180 TRP A CA 1
ATOM 1517 C C . TRP A 1 180 ? 12.296 -11.498 2.302 1.00 88.62 180 TRP A C 1
ATOM 1519 O O . TRP A 1 180 ? 11.551 -11.113 1.402 1.00 88.62 180 TRP A O 1
ATOM 1529 N N . GLU A 1 181 ? 11.824 -11.774 3.527 1.00 90.88 181 GLU A N 1
ATOM 1530 C CA . GLU A 1 181 ? 10.386 -11.850 3.840 1.00 90.88 181 GLU A CA 1
ATOM 1531 C C . GLU A 1 181 ? 9.651 -10.533 3.581 1.00 90.88 181 GLU A C 1
ATOM 1533 O O . GLU A 1 181 ? 8.526 -10.541 3.093 1.00 90.88 181 GLU A O 1
ATOM 1538 N N . ASN A 1 182 ? 10.281 -9.390 3.869 1.00 91.25 182 ASN A N 1
ATOM 1539 C CA . ASN A 1 182 ? 9.643 -8.090 3.650 1.00 91.25 182 ASN A CA 1
ATOM 1540 C C . ASN A 1 182 ? 9.461 -7.775 2.161 1.00 91.25 182 ASN A C 1
ATOM 1542 O O . ASN A 1 182 ? 8.455 -7.166 1.806 1.00 91.25 182 ASN A O 1
ATOM 1546 N N . CYS A 1 183 ? 10.398 -8.203 1.307 1.00 94.00 183 CYS A N 1
ATOM 1547 C CA . CYS A 1 183 ? 10.279 -8.044 -0.145 1.00 94.00 183 CYS A CA 1
ATOM 1548 C C . CYS A 1 183 ? 9.121 -8.903 -0.665 1.00 94.00 183 CYS A C 1
ATOM 1550 O O . CYS A 1 183 ? 8.243 -8.401 -1.363 1.00 94.00 183 CYS A O 1
ATOM 1552 N N . LEU A 1 184 ? 9.038 -10.164 -0.221 1.00 95.75 184 LEU A N 1
ATOM 1553 C CA . LEU A 1 184 ? 7.907 -11.024 -0.567 1.00 95.75 184 LEU A CA 1
ATOM 1554 C C . LEU A 1 184 ? 6.577 -10.439 -0.067 1.00 95.75 184 LEU A C 1
ATOM 1556 O O . LEU A 1 184 ? 5.605 -10.384 -0.812 1.00 95.75 184 LEU A O 1
ATOM 1560 N N . LEU A 1 185 ? 6.520 -9.960 1.177 1.00 95.81 185 LEU A N 1
ATOM 1561 C CA . LEU A 1 185 ? 5.303 -9.381 1.746 1.00 95.81 185 LEU A CA 1
ATOM 1562 C C . LEU A 1 185 ? 4.860 -8.115 0.995 1.00 95.81 185 LEU A C 1
ATOM 1564 O O . LEU A 1 185 ? 3.662 -7.898 0.813 1.00 95.81 185 LEU A O 1
ATOM 1568 N N . SER A 1 186 ? 5.814 -7.291 0.554 1.00 97.12 186 SER A N 1
ATOM 1569 C CA . SER A 1 186 ? 5.574 -6.122 -0.300 1.00 97.12 186 SER A CA 1
ATOM 1570 C C . SER A 1 186 ? 4.951 -6.528 -1.639 1.00 97.12 186 SER A C 1
ATOM 1572 O O . SER A 1 186 ? 3.884 -6.014 -1.998 1.00 97.12 186 SER A O 1
ATOM 1574 N N . LEU A 1 187 ? 5.521 -7.539 -2.302 1.00 98.44 187 LEU A N 1
ATOM 1575 C CA . LEU A 1 187 ? 5.004 -8.103 -3.548 1.00 98.44 187 LEU A CA 1
ATOM 1576 C C . LEU A 1 187 ? 3.590 -8.670 -3.375 1.00 98.44 187 LEU A C 1
ATOM 1578 O O . LEU A 1 187 ? 2.684 -8.308 -4.125 1.00 98.44 187 LEU A O 1
ATOM 1582 N N . LEU A 1 188 ? 3.369 -9.497 -2.348 1.00 98.38 188 LEU A N 1
ATOM 1583 C CA . LEU A 1 188 ? 2.062 -10.090 -2.043 1.00 98.38 188 LEU A CA 1
ATOM 1584 C C . LEU A 1 188 ? 1.015 -9.029 -1.687 1.00 98.38 188 LEU A C 1
ATOM 1586 O O . LEU A 1 188 ? -0.147 -9.156 -2.063 1.00 98.38 188 LEU A O 1
ATOM 1590 N N . SER A 1 189 ? 1.408 -7.957 -0.998 1.00 98.31 189 SER A N 1
ATOM 1591 C CA . SER A 1 189 ? 0.516 -6.844 -0.667 1.00 98.31 189 SER A CA 1
ATOM 1592 C C . SER A 1 189 ? 0.059 -6.078 -1.908 1.00 98.31 189 SER A C 1
ATOM 1594 O O . SER A 1 189 ? -1.134 -5.793 -2.051 1.00 98.31 189 SER A O 1
ATOM 1596 N N . ARG A 1 190 ? 0.980 -5.786 -2.841 1.00 97.56 190 ARG A N 1
ATOM 1597 C CA . ARG A 1 190 ? 0.631 -5.201 -4.146 1.00 97.56 190 ARG A CA 1
ATOM 1598 C C . ARG A 1 190 ? -0.261 -6.146 -4.943 1.00 97.56 190 ARG A C 1
ATOM 1600 O O . ARG A 1 190 ? -1.298 -5.714 -5.438 1.00 97.56 190 ARG A O 1
ATOM 1607 N N . LEU A 1 191 ? 0.089 -7.432 -4.984 1.00 98.38 191 LEU A N 1
ATOM 1608 C CA . LEU A 1 191 ? -0.686 -8.460 -5.668 1.00 98.38 191 LEU A CA 1
ATOM 1609 C C . LEU A 1 191 ? -2.126 -8.532 -5.150 1.00 98.38 191 LEU A C 1
ATOM 1611 O O . LEU A 1 191 ? -3.061 -8.448 -5.943 1.00 98.38 191 LEU A O 1
ATOM 1615 N N . ALA A 1 192 ? -2.306 -8.641 -3.832 1.00 97.88 192 ALA A N 1
ATOM 1616 C CA . ALA A 1 192 ? -3.619 -8.727 -3.204 1.00 97.88 192 ALA A CA 1
ATOM 1617 C C . ALA A 1 192 ? -4.466 -7.483 -3.489 1.00 97.88 192 ALA A C 1
ATOM 1619 O O . ALA A 1 192 ? -5.650 -7.599 -3.797 1.00 97.88 192 ALA A O 1
ATOM 1620 N N . LYS A 1 193 ? -3.852 -6.296 -3.415 1.00 96.56 193 LYS A N 1
ATOM 1621 C CA . LYS A 1 193 ? -4.522 -5.022 -3.690 1.00 96.56 193 LYS A CA 1
ATOM 1622 C C . LYS A 1 193 ? -4.979 -4.907 -5.141 1.00 96.56 193 LYS A C 1
ATOM 1624 O O . LYS A 1 193 ? -6.076 -4.412 -5.385 1.00 96.56 193 LYS A O 1
ATOM 1629 N N . ASP A 1 194 ? -4.132 -5.304 -6.082 1.00 95.62 194 ASP A N 1
ATOM 1630 C CA . ASP A 1 194 ? -4.406 -5.149 -7.509 1.00 95.62 194 ASP A CA 1
ATOM 1631 C C . ASP A 1 194 ? -5.370 -6.235 -8.036 1.00 95.62 194 ASP A C 1
ATOM 1633 O O . ASP A 1 194 ? -6.057 -6.005 -9.025 1.00 95.62 194 ASP A O 1
ATOM 1637 N N . ASN A 1 195 ? -5.480 -7.383 -7.350 1.00 96.31 195 ASN A N 1
ATOM 1638 C CA . ASN A 1 195 ? -6.227 -8.566 -7.809 1.00 96.31 195 ASN A CA 1
ATOM 1639 C C . ASN A 1 195 ? -7.293 -9.034 -6.804 1.00 96.31 195 ASN A C 1
ATOM 1641 O O . ASN A 1 195 ? -7.509 -10.237 -6.619 1.00 96.31 195 ASN A O 1
ATOM 1645 N N . VAL A 1 196 ? -7.974 -8.094 -6.143 1.00 95.50 196 VAL A N 1
ATOM 1646 C CA . VAL A 1 196 ? -9.068 -8.407 -5.209 1.00 95.50 196 VAL A CA 1
ATOM 1647 C C . VAL A 1 196 ? -10.134 -9.248 -5.918 1.00 95.50 196 VAL A C 1
ATOM 1649 O O . VAL A 1 196 ? -10.721 -8.817 -6.909 1.00 95.50 196 VAL A O 1
ATOM 1652 N N . GLY A 1 197 ? -10.388 -10.441 -5.381 1.00 93.50 197 GLY A N 1
ATOM 1653 C CA . GLY A 1 197 ? -11.375 -11.389 -5.898 1.00 93.50 197 GLY A CA 1
ATOM 1654 C C . GLY A 1 197 ? -10.853 -12.451 -6.863 1.00 93.50 197 GLY A C 1
ATOM 1655 O O . GLY A 1 197 ? -11.620 -13.317 -7.268 1.00 93.50 197 GLY A O 1
ATOM 1656 N N . TYR A 1 198 ? -9.561 -12.434 -7.195 1.00 95.50 198 TYR A N 1
ATOM 1657 C CA . TYR A 1 198 ? -8.962 -13.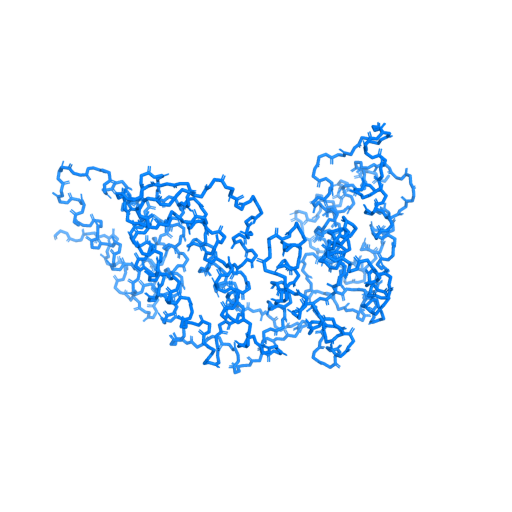400 -8.128 1.00 95.50 198 TYR A CA 1
ATOM 1658 C C . TYR A 1 198 ? -8.015 -14.410 -7.475 1.00 95.50 198 TYR A C 1
ATOM 1660 O O . TYR A 1 198 ? -7.540 -15.320 -8.154 1.00 95.50 198 TYR A O 1
ATOM 1668 N N . ILE A 1 199 ? -7.727 -14.246 -6.184 1.00 96.06 199 ILE A N 1
ATOM 1669 C CA . ILE A 1 199 ? -6.842 -15.115 -5.405 1.00 96.06 199 ILE A CA 1
ATOM 1670 C C . ILE A 1 199 ? -7.606 -15.576 -4.170 1.00 96.06 199 ILE A C 1
ATOM 1672 O O . ILE A 1 199 ? -8.165 -14.746 -3.447 1.00 96.06 199 ILE A O 1
ATOM 1676 N N . ASP A 1 200 ? -7.609 -16.886 -3.933 1.00 95.56 200 ASP A N 1
ATOM 1677 C CA . ASP A 1 200 ? -8.097 -17.451 -2.681 1.00 95.56 200 ASP A CA 1
ATOM 1678 C C . ASP A 1 200 ? -6.999 -17.368 -1.615 1.00 95.56 200 ASP A C 1
ATOM 1680 O O . ASP A 1 200 ? -5.981 -18.058 -1.676 1.00 95.56 200 ASP A O 1
ATOM 1684 N N . TRP A 1 201 ? -7.198 -16.476 -0.646 1.00 96.88 201 TRP A N 1
ATOM 1685 C CA . TRP A 1 201 ? -6.264 -16.282 0.458 1.00 96.88 201 TRP A CA 1
ATOM 1686 C C . TRP A 1 201 ? -6.577 -17.161 1.672 1.00 96.88 201 TRP A C 1
ATOM 1688 O O . TRP A 1 201 ? -5.734 -17.232 2.568 1.00 96.88 201 TRP A O 1
ATOM 1698 N N . GLU A 1 202 ? -7.738 -17.829 1.721 1.00 96.44 202 GLU A N 1
ATOM 1699 C CA . GLU A 1 202 ? -8.202 -18.586 2.894 1.00 96.44 202 GLU A CA 1
ATOM 1700 C C . GLU A 1 202 ? -7.162 -19.574 3.447 1.00 96.44 202 GLU A C 1
ATOM 1702 O O . GLU A 1 202 ? -6.894 -19.524 4.654 1.00 96.44 202 GLU A O 1
ATOM 1707 N N . PRO A 1 203 ? -6.476 -20.394 2.619 1.00 96.81 203 PRO A N 1
ATOM 1708 C CA . PRO A 1 203 ? -5.476 -21.343 3.117 1.00 96.81 203 PRO A CA 1
ATOM 1709 C C . PRO A 1 203 ? -4.288 -20.676 3.829 1.00 96.81 203 PRO A C 1
ATOM 1711 O O . PRO A 1 203 ? -3.600 -21.295 4.643 1.00 96.81 203 PRO A O 1
ATOM 1714 N N . TYR A 1 204 ? -4.034 -19.401 3.532 1.00 96.94 204 TYR A N 1
ATOM 1715 C CA . TYR A 1 204 ? -2.849 -18.668 3.964 1.00 96.94 204 TYR A CA 1
ATOM 1716 C C . TYR A 1 204 ? -3.111 -17.743 5.160 1.00 96.94 204 TYR A C 1
ATOM 1718 O O . TYR A 1 204 ? -2.161 -17.351 5.849 1.00 96.94 204 TYR A O 1
ATOM 1726 N N . LEU A 1 205 ? -4.377 -17.421 5.454 1.00 97.06 205 LEU A N 1
ATOM 1727 C CA . LEU A 1 205 ? -4.750 -16.492 6.526 1.00 97.06 205 LEU A CA 1
ATOM 1728 C C . LEU A 1 205 ? -4.182 -16.894 7.897 1.00 97.06 205 LEU A C 1
ATOM 1730 O O . LEU A 1 205 ? -3.545 -16.039 8.525 1.00 97.06 205 LEU A O 1
ATOM 1734 N N . PRO A 1 206 ? -4.302 -18.152 8.377 1.00 96.50 206 PRO A N 1
ATOM 1735 C CA . PRO A 1 206 ? -3.767 -18.515 9.688 1.00 96.50 206 PRO A CA 1
ATOM 1736 C C . PRO A 1 206 ? -2.266 -18.229 9.803 1.00 96.50 206 PRO A C 1
ATOM 1738 O O . PRO A 1 206 ? -1.826 -17.611 10.772 1.00 96.50 206 PRO A O 1
ATOM 1741 N N . MET A 1 207 ? -1.488 -18.589 8.777 1.00 95.00 207 MET A N 1
ATOM 1742 C CA . MET A 1 207 ? -0.048 -18.333 8.743 1.00 95.00 207 MET A CA 1
ATOM 1743 C C . MET A 1 207 ? 0.258 -16.831 8.778 1.00 95.00 207 MET A C 1
ATOM 1745 O O . MET A 1 207 ? 1.084 -16.399 9.586 1.00 95.00 207 MET A O 1
ATOM 1749 N N . ILE A 1 208 ? -0.395 -16.033 7.926 1.00 95.75 208 ILE A N 1
ATOM 1750 C CA . ILE A 1 208 ? -0.150 -14.586 7.820 1.00 95.75 208 ILE A CA 1
ATOM 1751 C C . ILE A 1 208 ? -0.416 -13.900 9.165 1.00 95.75 208 ILE A C 1
ATOM 1753 O O . ILE A 1 208 ? 0.417 -13.126 9.643 1.00 95.75 208 ILE A O 1
ATOM 1757 N N . PHE A 1 209 ? -1.539 -14.216 9.815 1.00 96.31 209 PHE A N 1
ATOM 1758 C CA . PHE A 1 209 ? -1.896 -13.628 11.106 1.00 96.31 209 PHE A CA 1
ATOM 1759 C C . PHE A 1 209 ? -0.984 -14.098 12.243 1.00 96.31 209 PHE A C 1
ATOM 1761 O O . PHE A 1 209 ? -0.593 -13.281 13.080 1.00 96.31 209 PHE A O 1
ATOM 1768 N N . THR A 1 210 ? -0.575 -15.369 12.262 1.00 92.69 210 THR A N 1
ATOM 1769 C CA . THR A 1 210 ? 0.402 -15.868 13.241 1.00 92.69 210 THR A CA 1
ATOM 1770 C C . THR A 1 210 ? 1.760 -15.189 13.073 1.00 92.69 210 THR A C 1
ATOM 1772 O O . THR A 1 210 ? 2.359 -14.763 14.064 1.00 92.69 210 THR A O 1
ATOM 1775 N N . ARG A 1 211 ? 2.248 -15.027 11.836 1.00 91.62 211 ARG A N 1
ATOM 1776 C CA . ARG A 1 211 ? 3.496 -14.298 11.556 1.00 91.62 211 ARG A CA 1
ATOM 1777 C C . ARG A 1 211 ? 3.385 -12.824 11.948 1.00 91.62 211 ARG A C 1
ATOM 1779 O O . ARG A 1 211 ? 4.279 -12.308 12.618 1.00 91.62 211 ARG A O 1
ATOM 1786 N N . LEU A 1 212 ? 2.268 -12.165 11.628 1.00 93.12 212 LEU A N 1
ATOM 1787 C CA . LEU A 1 212 ? 1.999 -10.787 12.044 1.00 93.12 212 LEU A CA 1
ATOM 1788 C C . LEU A 1 212 ? 2.023 -10.646 13.570 1.00 93.12 212 LEU A C 1
ATOM 1790 O O . LEU A 1 212 ? 2.714 -9.762 14.078 1.00 93.12 212 LEU A O 1
ATOM 1794 N N . LEU A 1 213 ? 1.342 -11.532 14.302 1.00 92.12 213 LEU A N 1
ATOM 1795 C CA . LEU A 1 213 ? 1.329 -11.513 15.765 1.00 92.12 213 LEU A CA 1
ATOM 1796 C C . LEU A 1 213 ? 2.745 -11.674 16.341 1.00 92.12 213 LEU A C 1
ATOM 1798 O O . LEU A 1 213 ? 3.164 -10.881 17.186 1.00 92.12 213 LEU A O 1
ATOM 1802 N N . ARG A 1 214 ? 3.525 -12.637 15.827 1.00 88.00 214 ARG A N 1
ATOM 1803 C CA . ARG A 1 214 ? 4.938 -12.833 16.208 1.00 88.00 214 ARG A CA 1
ATOM 1804 C C . ARG A 1 214 ? 5.790 -11.596 15.912 1.00 88.00 214 ARG A C 1
ATOM 1806 O O . ARG A 1 214 ? 6.667 -11.254 16.700 1.00 88.00 214 ARG A O 1
ATOM 1813 N N . SER A 1 215 ? 5.495 -10.878 14.827 1.00 88.69 215 SER A N 1
ATOM 1814 C CA . SER A 1 215 ? 6.237 -9.684 14.405 1.00 88.69 215 SER A CA 1
ATOM 1815 C C . SER A 1 215 ? 6.101 -8.475 15.347 1.00 88.69 215 SER A C 1
ATOM 1817 O O . SER A 1 215 ? 6.801 -7.475 15.150 1.00 88.69 215 SER A O 1
ATOM 1819 N N . PHE A 1 216 ? 5.204 -8.525 16.340 1.00 89.06 216 PHE A N 1
ATOM 1820 C CA . PHE A 1 216 ? 5.112 -7.515 17.399 1.00 89.06 216 PHE A CA 1
ATOM 1821 C C . PHE A 1 216 ? 6.106 -7.735 18.541 1.00 89.06 216 PHE A C 1
ATOM 1823 O O . PHE A 1 216 ? 6.323 -6.804 19.316 1.00 89.06 216 PHE A O 1
ATOM 1830 N N . ASN A 1 217 ? 6.733 -8.918 18.630 1.00 86.44 217 ASN A N 1
ATOM 1831 C CA . ASN A 1 217 ? 7.650 -9.285 19.714 1.00 86.44 217 ASN A CA 1
ATOM 1832 C C . ASN A 1 217 ? 7.041 -9.009 21.108 1.00 86.44 217 ASN A C 1
ATOM 1834 O O . ASN A 1 217 ? 7.669 -8.371 21.959 1.00 86.44 217 ASN A O 1
ATOM 1838 N N . LEU A 1 218 ? 5.783 -9.420 21.309 1.00 87.56 218 LEU A N 1
ATOM 1839 C CA . LEU A 1 218 ? 5.077 -9.240 22.579 1.00 87.56 218 LEU A CA 1
ATOM 1840 C C . LEU A 1 218 ? 5.758 -10.067 23.680 1.00 87.56 218 LEU A C 1
ATOM 1842 O O . LEU A 1 218 ? 6.197 -11.187 23.404 1.00 87.56 218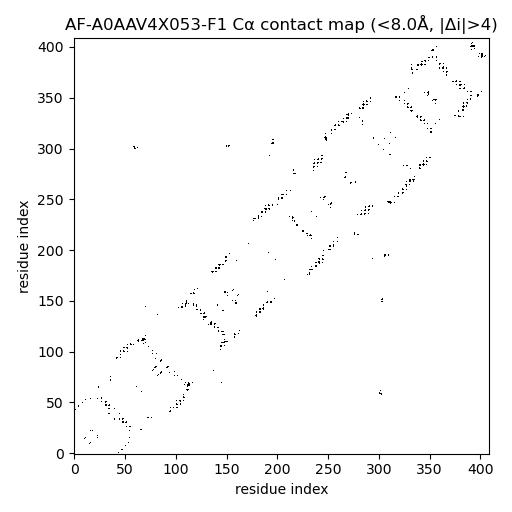 LEU A O 1
ATOM 1846 N N . PRO A 1 219 ? 5.855 -9.551 24.918 1.00 82.44 219 PRO A N 1
ATOM 1847 C CA . PRO A 1 219 ? 6.393 -10.328 26.022 1.00 82.44 219 PRO A CA 1
ATOM 1848 C C . PRO A 1 219 ? 5.519 -11.567 26.258 1.00 82.44 219 PRO A C 1
ATOM 1850 O O . PRO A 1 219 ? 4.290 -11.482 26.281 1.00 82.44 219 PRO A O 1
ATOM 1853 N N . GLY A 1 220 ? 6.174 -12.720 26.402 1.00 68.81 220 GLY A N 1
ATOM 1854 C CA . GLY A 1 220 ? 5.521 -13.982 26.741 1.00 68.81 220 GLY A CA 1
ATOM 1855 C C . GLY A 1 220 ? 5.081 -14.040 28.208 1.00 68.81 220 GLY A C 1
ATOM 1856 O O . GLY A 1 220 ? 5.058 -13.034 28.917 1.00 68.81 220 GLY A O 1
ATOM 1857 N N . ARG A 1 221 ? 4.740 -15.246 28.682 1.00 62.59 221 ARG A N 1
ATOM 1858 C CA . ARG A 1 221 ? 4.378 -15.480 30.090 1.00 62.59 221 ARG A CA 1
ATOM 1859 C C . ARG A 1 221 ? 5.500 -15.034 31.039 1.00 62.59 221 ARG A C 1
ATOM 1861 O O . ARG A 1 221 ? 6.683 -15.148 30.716 1.00 62.59 221 ARG A O 1
ATOM 1868 N N . SER A 1 222 ? 5.092 -14.585 32.231 1.00 56.94 222 SER A N 1
ATOM 1869 C CA . SER A 1 222 ? 5.964 -14.356 33.393 1.00 56.94 222 SER A CA 1
ATOM 1870 C C . SER A 1 222 ? 7.005 -15.478 33.495 1.00 56.94 222 SER A C 1
ATOM 1872 O O . SER A 1 222 ? 6.606 -16.640 33.503 1.00 56.94 222 SER A O 1
ATOM 1874 N N . SER A 1 223 ? 8.299 -15.123 33.537 1.00 59.94 223 SER A N 1
ATOM 1875 C CA . SER A 1 223 ? 9.517 -15.973 33.553 1.00 59.94 223 SER A CA 1
ATOM 1876 C C . SER A 1 223 ? 10.210 -16.321 32.224 1.00 59.94 223 SER A C 1
ATOM 1878 O O . SER A 1 223 ? 11.349 -16.781 32.268 1.00 59.94 223 SER A O 1
ATOM 1880 N N . MET A 1 224 ? 9.634 -16.040 31.048 1.00 63.12 224 MET A N 1
ATOM 1881 C CA . MET A 1 224 ? 10.331 -16.261 29.766 1.00 63.12 224 MET A CA 1
ATOM 1882 C C . MET A 1 224 ? 10.843 -14.950 29.157 1.00 63.12 224 MET A C 1
ATOM 1884 O O . MET A 1 224 ? 10.062 -14.087 28.757 1.00 63.12 224 MET A O 1
ATOM 1888 N N . VAL A 1 225 ? 12.168 -14.809 29.046 1.00 64.50 225 VAL A N 1
ATOM 1889 C CA . VAL A 1 225 ? 12.812 -13.664 28.384 1.00 64.50 225 VAL A CA 1
ATOM 1890 C C . VAL A 1 225 ? 13.227 -14.058 26.971 1.00 64.50 225 VAL A C 1
ATOM 1892 O O . VAL A 1 225 ? 14.048 -14.950 26.776 1.00 64.50 225 VAL A O 1
ATOM 1895 N N . GLN A 1 226 ? 12.697 -13.359 25.967 1.00 64.50 226 GLN A N 1
ATOM 1896 C CA . GLN A 1 226 ? 13.176 -13.500 24.595 1.00 64.50 226 GLN A CA 1
ATOM 1897 C C . GLN A 1 226 ? 14.523 -12.769 24.442 1.00 64.50 226 GLN A C 1
ATOM 1899 O O . GLN A 1 226 ? 14.562 -11.543 24.309 1.00 64.50 226 GLN A O 1
ATOM 1904 N N . VAL A 1 227 ? 15.620 -13.535 24.479 1.00 61.25 227 VAL A N 1
ATOM 1905 C CA . VAL A 1 227 ? 17.003 -13.032 24.347 1.00 61.25 227 VAL A CA 1
ATOM 1906 C C . VAL A 1 227 ? 17.303 -12.609 22.905 1.00 61.25 227 VAL A C 1
ATOM 1908 O O . VAL A 1 227 ? 17.841 -11.528 22.679 1.00 61.25 227 VAL A O 1
ATOM 1911 N N . VAL A 1 228 ? 16.879 -13.410 21.920 1.00 62.09 228 VAL A N 1
ATOM 1912 C CA . VAL A 1 228 ? 17.026 -13.104 20.488 1.00 62.09 228 VAL A CA 1
ATOM 1913 C C . VAL A 1 228 ? 15.699 -12.597 19.939 1.00 62.09 228 VAL A C 1
ATOM 1915 O O . VAL A 1 228 ? 14.714 -13.333 19.834 1.00 62.09 228 VAL A O 1
ATOM 1918 N N . ARG A 1 229 ? 15.664 -11.306 19.609 1.00 62.22 229 ARG A N 1
ATOM 1919 C CA . ARG A 1 229 ? 14.482 -10.657 19.041 1.00 62.22 229 ARG A CA 1
ATOM 1920 C C . ARG A 1 229 ? 14.513 -10.716 17.532 1.00 62.22 229 ARG A C 1
ATOM 1922 O O . ARG A 1 229 ? 15.565 -10.633 16.906 1.00 62.22 229 ARG A O 1
ATOM 1929 N N . VAL A 1 230 ? 13.322 -10.772 16.960 1.00 62.66 230 VAL A N 1
ATOM 1930 C CA . VAL A 1 230 ? 13.146 -10.631 15.526 1.00 62.66 230 VAL A CA 1
ATOM 1931 C C . VAL A 1 230 ? 13.494 -9.197 15.127 1.00 62.66 230 VAL A C 1
ATOM 1933 O O . VAL A 1 230 ? 12.782 -8.265 15.508 1.00 62.66 230 VAL A O 1
ATOM 1936 N N . VAL A 1 231 ? 14.581 -9.031 14.371 1.00 60.25 231 VAL A N 1
ATOM 1937 C CA . VAL A 1 231 ? 15.039 -7.725 13.862 1.00 60.25 231 VAL A CA 1
ATOM 1938 C C . VAL A 1 231 ? 14.211 -7.286 12.648 1.00 60.25 231 VAL A C 1
ATOM 1940 O O . VAL A 1 231 ? 13.837 -6.120 12.544 1.00 60.25 231 VAL A O 1
ATOM 1943 N N . SER A 1 232 ? 13.858 -8.225 11.764 1.00 61.78 232 SER A N 1
ATOM 1944 C CA . SER A 1 232 ? 13.017 -7.965 10.591 1.00 61.78 232 SER A CA 1
ATOM 1945 C C . SER A 1 232 ? 11.540 -8.050 10.965 1.00 61.78 232 SER A C 1
ATOM 1947 O O . SER A 1 232 ? 10.985 -9.126 11.175 1.00 61.78 232 SER A O 1
ATOM 1949 N N . THR A 1 233 ? 10.892 -6.898 11.102 1.00 74.62 233 THR A N 1
ATOM 1950 C CA . THR A 1 233 ? 9.473 -6.829 11.455 1.00 74.62 233 THR A CA 1
ATOM 1951 C C . THR A 1 233 ? 8.672 -6.332 10.258 1.00 74.62 233 THR A C 1
ATOM 1953 O O . THR A 1 233 ? 9.098 -5.374 9.623 1.00 74.62 233 THR A O 1
ATOM 1956 N N . PHE A 1 234 ? 7.497 -6.921 10.000 1.00 88.25 234 PHE A N 1
ATOM 1957 C CA . PHE A 1 234 ? 6.629 -6.504 8.889 1.00 88.25 234 PHE A CA 1
ATOM 1958 C C . PHE A 1 234 ? 6.393 -4.995 8.866 1.00 88.25 234 PHE A C 1
ATOM 1960 O O . PHE A 1 234 ? 6.040 -4.413 9.905 1.00 88.25 234 PHE A O 1
ATOM 1967 N N . ASP A 1 235 ? 6.522 -4.396 7.681 1.00 92.38 235 ASP A N 1
ATOM 1968 C CA . ASP A 1 235 ? 6.095 -3.021 7.456 1.00 92.38 235 ASP A CA 1
ATOM 1969 C C . ASP A 1 235 ? 4.580 -2.901 7.671 1.00 92.38 235 ASP A C 1
ATOM 1971 O O . ASP A 1 235 ? 3.773 -3.647 7.112 1.00 92.38 235 ASP A O 1
ATOM 1975 N N . THR A 1 236 ? 4.189 -1.939 8.508 1.00 93.75 236 THR A N 1
ATOM 1976 C CA . THR A 1 236 ? 2.794 -1.766 8.928 1.00 93.75 236 THR A CA 1
ATOM 1977 C C . THR A 1 236 ? 1.876 -1.306 7.798 1.00 93.75 236 THR A C 1
ATOM 1979 O O . THR A 1 236 ? 0.692 -1.631 7.826 1.00 93.75 236 THR A O 1
ATOM 1982 N N . GLY A 1 237 ? 2.379 -0.558 6.812 1.00 95.81 237 GLY A N 1
ATOM 1983 C CA . GLY A 1 237 ? 1.589 -0.109 5.664 1.00 95.81 237 GLY A CA 1
ATOM 1984 C C . GLY A 1 237 ? 1.358 -1.235 4.658 1.00 95.81 237 GLY A C 1
ATOM 1985 O O . GLY A 1 237 ? 0.229 -1.427 4.197 1.00 95.81 237 GLY A O 1
ATOM 1986 N N . VAL A 1 238 ? 2.407 -2.014 4.387 1.00 96.75 238 VAL A N 1
ATOM 1987 C CA . VAL A 1 238 ? 2.366 -3.202 3.527 1.00 96.75 238 VAL A CA 1
ATOM 1988 C C . VAL A 1 238 ? 1.386 -4.230 4.084 1.00 96.75 238 VAL A C 1
ATOM 1990 O O . VAL A 1 238 ? 0.443 -4.608 3.385 1.00 96.75 238 VAL A O 1
ATOM 1993 N N . ILE A 1 239 ? 1.532 -4.634 5.352 1.00 97.12 239 ILE A N 1
ATOM 1994 C CA . ILE A 1 239 ? 0.629 -5.634 5.941 1.00 97.12 239 ILE A CA 1
ATOM 1995 C C . ILE A 1 239 ? -0.808 -5.113 6.042 1.00 97.12 239 ILE A C 1
ATOM 1997 O O . ILE A 1 239 ? -1.739 -5.856 5.762 1.00 97.12 239 ILE A O 1
ATOM 2001 N N . SER A 1 240 ? -1.014 -3.827 6.355 1.00 98.06 240 SER A N 1
ATOM 2002 C CA . SER A 1 240 ? -2.360 -3.232 6.383 1.00 98.06 240 SER A CA 1
ATOM 2003 C C . SER A 1 240 ? -3.050 -3.310 5.028 1.00 98.06 240 SER A C 1
ATOM 2005 O O . SER A 1 240 ? -4.239 -3.602 4.963 1.00 98.06 240 SER A O 1
ATOM 2007 N N . THR A 1 241 ? -2.306 -3.061 3.949 1.00 98.31 241 THR A N 1
ATOM 2008 C CA . THR A 1 241 ? -2.824 -3.144 2.579 1.00 98.31 241 THR A CA 1
ATOM 2009 C C . THR A 1 241 ? -3.161 -4.584 2.206 1.00 98.31 241 THR A C 1
ATOM 2011 O O . THR A 1 241 ? -4.233 -4.818 1.653 1.00 98.31 241 THR A O 1
ATOM 2014 N N . LEU A 1 242 ? -2.316 -5.549 2.582 1.00 98.25 242 LEU A N 1
ATOM 2015 C CA . LEU A 1 242 ? -2.581 -6.973 2.372 1.00 98.25 242 LEU A CA 1
ATOM 2016 C C . LEU A 1 242 ? -3.855 -7.409 3.113 1.00 98.25 242 LEU A C 1
ATOM 2018 O O . LEU A 1 242 ? -4.792 -7.891 2.484 1.00 98.25 242 LEU A O 1
ATOM 2022 N N . LEU A 1 243 ? -3.939 -7.155 4.425 1.00 98.00 243 LEU A N 1
ATOM 2023 C CA . LEU A 1 243 ? -5.114 -7.490 5.240 1.00 98.00 243 LEU A CA 1
ATOM 2024 C C . LEU A 1 243 ? -6.389 -6.834 4.707 1.00 98.00 243 LEU A C 1
ATOM 2026 O O . LEU A 1 243 ? -7.404 -7.500 4.528 1.00 98.00 243 LEU A O 1
ATOM 2030 N N . ALA A 1 244 ? -6.328 -5.536 4.400 1.00 97.75 244 ALA A N 1
ATOM 2031 C CA . ALA A 1 244 ? -7.473 -4.820 3.862 1.00 97.75 244 ALA A CA 1
ATOM 2032 C C . ALA A 1 244 ? -7.920 -5.375 2.510 1.00 97.75 244 ALA A C 1
ATOM 2034 O O . ALA A 1 244 ? -9.106 -5.291 2.227 1.00 97.75 244 ALA A O 1
ATOM 2035 N N . SER A 1 245 ? -7.023 -5.941 1.696 1.00 97.19 245 SER A N 1
ATOM 2036 C CA . SER A 1 245 ? -7.339 -6.534 0.386 1.00 97.19 245 SER A CA 1
ATOM 2037 C C . SER A 1 245 ? -7.939 -7.940 0.485 1.00 97.19 245 SER A C 1
ATOM 2039 O O . SER A 1 245 ? -8.672 -8.343 -0.411 1.00 97.19 245 SER A O 1
ATOM 2041 N N . MET A 1 246 ? -7.707 -8.647 1.597 1.00 96.81 246 MET A N 1
ATOM 2042 C CA . MET A 1 246 ? -8.250 -9.989 1.864 1.00 96.81 246 MET A CA 1
ATOM 2043 C C . MET A 1 246 ? -9.633 -9.987 2.544 1.00 96.81 246 MET A C 1
ATOM 2045 O O . MET A 1 246 ? -10.237 -11.038 2.698 1.00 96.81 246 MET A O 1
ATOM 2049 N N . LEU A 1 247 ? -10.162 -8.828 2.953 1.00 96.00 247 LEU A N 1
ATOM 2050 C CA . LEU A 1 247 ? -11.538 -8.709 3.468 1.00 96.00 247 LEU A CA 1
ATOM 2051 C C . LEU A 1 247 ? -12.605 -8.983 2.382 1.00 96.00 247 LEU A C 1
ATOM 2053 O O . LEU A 1 247 ? -12.304 -8.945 1.190 1.00 96.00 247 LEU A O 1
ATOM 2057 N N . GLY A 1 248 ? -13.870 -9.152 2.769 1.00 91.06 248 GLY A N 1
ATOM 2058 C CA . GLY A 1 248 ? -15.004 -9.262 1.837 1.00 91.06 248 GLY A CA 1
ATOM 2059 C C . GLY A 1 248 ? -15.408 -10.698 1.477 1.00 91.06 248 GLY A C 1
ATOM 2060 O O . GLY A 1 248 ? -14.677 -11.642 1.773 1.00 91.06 248 GLY A O 1
ATOM 2061 N N . LYS A 1 249 ? -16.575 -10.850 0.831 1.00 86.25 249 LYS A N 1
ATOM 2062 C CA . LYS A 1 249 ? -17.153 -12.116 0.321 1.00 86.25 249 LYS A CA 1
ATOM 2063 C C . LYS A 1 249 ? -17.094 -13.261 1.344 1.00 86.25 249 LYS A C 1
ATOM 2065 O O . LYS A 1 249 ? -16.702 -14.377 1.020 1.00 86.25 249 LYS A O 1
ATOM 2070 N N . ASN A 1 250 ? -17.478 -12.977 2.591 1.00 79.62 250 ASN A N 1
ATOM 2071 C CA . ASN A 1 250 ? -17.470 -13.940 3.704 1.00 79.62 250 ASN A CA 1
ATOM 2072 C C . ASN A 1 250 ? -16.091 -14.538 4.047 1.00 79.62 250 ASN A C 1
ATOM 2074 O O . ASN A 1 250 ? -16.032 -15.595 4.677 1.00 79.62 250 ASN A O 1
ATOM 2078 N N . SER A 1 251 ? -14.986 -13.884 3.674 1.00 91.00 251 SER A N 1
ATOM 2079 C CA . SER A 1 251 ? -13.655 -14.350 4.064 1.00 91.00 251 SER A CA 1
ATOM 2080 C C . SER A 1 251 ? -13.506 -14.427 5.589 1.00 91.00 251 SER A C 1
ATOM 2082 O O . SER A 1 251 ? -13.908 -13.518 6.327 1.00 91.00 251 SER A O 1
ATOM 2084 N N . SER A 1 252 ? -12.821 -15.466 6.071 1.00 96.62 252 SER A N 1
ATOM 2085 C CA . SER A 1 252 ? -12.430 -15.600 7.474 1.00 96.62 252 SER A CA 1
ATOM 2086 C C . SER A 1 252 ? -11.407 -14.538 7.909 1.00 96.62 252 SER A C 1
ATOM 2088 O O . SER A 1 252 ? -11.126 -14.399 9.103 1.00 96.62 252 SER A O 1
ATOM 2090 N N . CYS A 1 253 ? -10.897 -13.713 6.985 1.00 97.31 253 CYS A N 1
ATOM 2091 C CA . CYS A 1 253 ? -10.005 -12.594 7.280 1.00 97.31 253 CYS A CA 1
ATOM 2092 C C . CYS A 1 253 ? -10.590 -11.669 8.360 1.00 97.31 253 CYS A C 1
ATOM 2094 O O . CYS A 1 253 ? -9.887 -11.309 9.304 1.00 97.31 253 CYS A O 1
ATOM 2096 N N . GLN A 1 254 ? -11.891 -11.357 8.298 1.00 97.12 254 GLN A N 1
ATOM 2097 C CA . GLN A 1 254 ? -12.564 -10.535 9.312 1.00 97.12 254 GLN A CA 1
ATOM 2098 C C . GLN A 1 254 ? -12.524 -11.192 10.703 1.00 97.12 254 GLN A C 1
ATOM 2100 O O . GLN A 1 254 ? -12.236 -10.531 11.704 1.00 97.12 254 GLN A O 1
ATOM 2105 N N . LEU A 1 255 ? -12.742 -12.509 10.775 1.00 97.81 255 LEU A N 1
ATOM 2106 C CA . LEU A 1 255 ? -12.620 -13.279 12.015 1.00 97.81 255 LEU A CA 1
ATOM 2107 C C . LEU A 1 255 ? -11.183 -13.237 12.557 1.00 97.81 255 LEU A C 1
ATOM 2109 O O . LEU A 1 255 ? -10.981 -13.077 13.762 1.00 97.81 255 LEU A O 1
ATOM 2113 N N . HIS A 1 256 ? -10.183 -13.349 11.684 1.00 98.31 256 HIS A N 1
ATOM 2114 C CA . HIS A 1 256 ? -8.778 -13.254 12.065 1.00 98.31 256 HIS A CA 1
ATOM 2115 C C . HIS A 1 256 ? -8.381 -11.849 12.546 1.00 98.31 256 HIS A C 1
ATOM 2117 O O . HIS A 1 256 ? -7.660 -11.745 13.539 1.00 98.31 256 HIS A O 1
ATOM 2123 N N . ILE A 1 257 ? -8.890 -10.776 11.927 1.00 98.00 257 ILE A N 1
ATOM 2124 C CA . ILE A 1 257 ? -8.714 -9.396 12.417 1.00 98.00 257 ILE A CA 1
ATOM 2125 C C . ILE A 1 257 ? -9.313 -9.253 13.814 1.00 98.00 257 ILE A C 1
ATOM 2127 O O . ILE A 1 257 ? -8.639 -8.753 14.713 1.00 98.00 257 ILE A O 1
ATOM 2131 N N . ASN A 1 258 ? -10.538 -9.738 14.020 1.00 97.81 258 ASN A N 1
ATOM 2132 C CA . ASN A 1 258 ? -11.187 -9.701 15.327 1.00 97.81 258 ASN A CA 1
ATOM 2133 C C . ASN A 1 258 ? -10.356 -10.427 16.395 1.00 97.81 258 ASN A C 1
ATOM 2135 O O . ASN A 1 258 ? -10.055 -9.872 17.448 1.00 97.81 258 ASN A O 1
ATOM 2139 N N . ARG A 1 259 ? -9.907 -11.652 16.096 1.00 97.94 259 ARG A N 1
ATOM 2140 C CA . ARG A 1 259 ? -9.044 -12.436 16.994 1.00 97.94 259 ARG A CA 1
ATOM 2141 C C . ARG A 1 259 ? -7.719 -11.736 17.283 1.00 97.94 259 ARG A C 1
ATOM 2143 O O . ARG A 1 259 ? -7.263 -11.770 18.422 1.00 97.94 259 ARG A O 1
ATOM 2150 N N . LEU A 1 260 ? -7.113 -11.102 16.279 1.00 97.50 260 LEU A N 1
ATOM 2151 C CA . LEU A 1 260 ? -5.875 -10.348 16.443 1.00 97.50 260 LEU A CA 1
ATOM 2152 C C . LEU A 1 260 ? -6.072 -9.177 17.408 1.00 97.50 260 LEU A C 1
ATOM 2154 O O . LEU A 1 260 ? -5.318 -9.063 18.367 1.00 97.50 260 LEU A O 1
ATOM 2158 N N . PHE A 1 261 ? -7.076 -8.326 17.191 1.00 97.19 261 PHE A N 1
ATOM 2159 C CA . PHE A 1 261 ? -7.299 -7.167 18.059 1.00 97.19 261 PHE A CA 1
ATOM 2160 C C . PHE A 1 261 ? -7.724 -7.563 19.475 1.00 97.19 261 PHE A C 1
ATOM 2162 O O . PHE A 1 261 ? -7.225 -6.960 20.421 1.00 97.19 261 PHE A O 1
ATOM 2169 N N . ASN A 1 262 ? -8.503 -8.636 19.637 1.00 96.25 262 ASN A N 1
ATOM 2170 C CA . ASN A 1 262 ? -8.808 -9.197 20.957 1.00 96.25 262 ASN A CA 1
ATOM 2171 C C . ASN A 1 262 ? -7.539 -9.700 21.669 1.00 96.25 262 ASN A C 1
ATOM 2173 O O . ASN A 1 262 ? -7.335 -9.436 22.849 1.00 96.25 262 ASN A O 1
ATOM 2177 N N . ALA A 1 263 ? -6.636 -10.380 20.955 1.00 94.56 263 ALA A N 1
ATOM 2178 C CA . ALA A 1 263 ? -5.362 -10.830 21.525 1.00 94.56 263 ALA A CA 1
ATOM 2179 C C . ALA A 1 263 ? -4.419 -9.664 21.887 1.00 94.56 263 ALA A C 1
ATOM 2181 O O . ALA A 1 263 ? -3.571 -9.799 22.769 1.00 94.56 263 ALA A O 1
ATOM 2182 N N . LEU A 1 264 ? -4.553 -8.527 21.201 1.00 94.19 264 LEU A N 1
ATOM 2183 C CA . LEU A 1 264 ? -3.748 -7.326 21.410 1.00 94.19 264 LEU A CA 1
ATOM 2184 C C . LEU A 1 264 ? -4.348 -6.349 22.435 1.00 94.19 264 LEU A C 1
ATOM 2186 O O . LEU A 1 264 ? -3.659 -5.411 22.833 1.00 94.19 264 LEU A O 1
ATOM 2190 N N . GLU A 1 265 ? -5.594 -6.545 22.867 1.00 93.38 265 GLU A N 1
ATOM 2191 C CA . GLU A 1 265 ? -6.366 -5.585 23.666 1.00 93.38 265 GLU A CA 1
ATOM 2192 C C . GLU A 1 265 ? -5.641 -5.156 24.948 1.00 93.38 265 GLU A C 1
ATOM 2194 O O . GLU A 1 265 ? -5.434 -3.965 25.192 1.00 93.38 265 GLU A O 1
ATOM 2199 N N . SER A 1 266 ? -5.157 -6.125 25.730 1.00 93.25 266 SER A N 1
ATOM 2200 C CA . SER A 1 266 ? -4.438 -5.857 26.979 1.00 93.25 266 SER A CA 1
ATOM 2201 C C . SER A 1 266 ? -3.175 -5.019 26.754 1.00 93.25 266 SER A C 1
ATOM 2203 O O . SER A 1 266 ? -2.841 -4.170 27.579 1.00 93.25 266 SER A O 1
ATOM 2205 N N . PHE A 1 267 ? -2.499 -5.183 25.617 1.00 92.69 267 PHE A N 1
ATOM 2206 C CA . PHE A 1 267 ? -1.283 -4.447 25.266 1.00 92.69 267 PHE A CA 1
ATOM 2207 C C . PHE A 1 267 ? -1.542 -3.002 24.814 1.00 92.69 267 PHE A C 1
ATOM 2209 O O . PHE A 1 267 ? -0.585 -2.230 24.743 1.00 92.69 267 PHE A O 1
ATOM 2216 N N . PHE A 1 268 ? -2.794 -2.631 24.520 1.00 92.88 268 PHE A N 1
ATOM 2217 C CA . PHE A 1 268 ? -3.204 -1.248 24.244 1.00 92.88 268 PHE A CA 1
ATOM 2218 C C . PHE A 1 268 ? -3.620 -0.474 25.500 1.00 92.88 268 PHE A C 1
ATOM 2220 O O . PHE A 1 268 ? -3.765 0.747 25.436 1.00 92.88 268 PHE A O 1
ATOM 2227 N N . HIS A 1 269 ? -3.802 -1.150 26.639 1.00 92.31 269 HIS A N 1
ATOM 2228 C CA . HIS A 1 269 ? -4.186 -0.492 27.883 1.00 92.31 269 HIS A CA 1
ATOM 2229 C C . HIS A 1 269 ? -3.117 0.536 28.324 1.00 92.31 269 HIS A C 1
ATOM 2231 O O . HIS A 1 269 ? -1.930 0.203 28.321 1.00 92.31 269 HIS A O 1
ATOM 2237 N N . PRO A 1 270 ? -3.485 1.751 28.783 1.00 88.75 270 PRO A N 1
ATOM 2238 C CA . PRO A 1 270 ? -2.532 2.808 29.167 1.00 88.75 270 PRO A CA 1
ATOM 2239 C C . PRO A 1 270 ? -1.481 2.411 30.213 1.00 88.75 270 PRO A C 1
ATOM 2241 O O . PRO A 1 270 ? -0.374 2.959 30.240 1.00 88.75 270 PRO A O 1
ATOM 2244 N N . SER A 1 271 ? -1.818 1.456 31.084 1.00 89.06 271 SER A N 1
ATOM 2245 C CA . SER A 1 271 ? -0.896 0.903 32.088 1.00 89.06 271 SER A CA 1
ATOM 2246 C C . SER A 1 271 ? 0.141 -0.058 31.501 1.00 89.06 271 SER A C 1
ATOM 2248 O O . SER A 1 271 ? 1.205 -0.224 32.091 1.00 89.06 271 SER A O 1
ATOM 2250 N N . ASN A 1 272 ? -0.131 -0.654 30.339 1.00 88.81 272 ASN A N 1
ATOM 2251 C CA . ASN A 1 272 ? 0.741 -1.620 29.680 1.00 88.81 272 ASN A CA 1
ATOM 2252 C C . ASN A 1 272 ? 1.589 -0.918 28.620 1.00 88.81 272 ASN A C 1
ATOM 2254 O O . ASN A 1 272 ? 1.237 -0.828 27.446 1.00 88.81 272 ASN A O 1
ATOM 2258 N N . HIS A 1 273 ? 2.738 -0.406 29.053 1.00 85.38 273 HIS A N 1
ATOM 2259 C CA . HIS A 1 273 ? 3.666 0.307 28.187 1.00 85.38 273 HIS A CA 1
ATOM 2260 C C . HIS A 1 273 ? 4.882 -0.549 27.833 1.00 85.38 273 HIS A C 1
ATOM 2262 O O . HIS A 1 273 ? 5.483 -1.194 28.691 1.00 85.38 273 HIS A O 1
ATOM 2268 N N . GLY A 1 274 ? 5.290 -0.510 26.567 1.00 86.81 274 GLY A N 1
ATOM 2269 C CA . GLY A 1 274 ? 6.480 -1.214 26.119 1.00 86.81 274 GLY A CA 1
ATOM 2270 C C . GLY A 1 274 ? 6.818 -0.971 24.656 1.00 86.81 274 GLY A C 1
ATOM 2271 O O . GLY A 1 274 ? 6.129 -0.253 23.931 1.00 86.81 274 GLY A O 1
ATOM 2272 N N . ARG A 1 275 ? 7.912 -1.595 24.209 1.00 85.00 275 ARG A N 1
ATOM 2273 C CA . ARG A 1 275 ? 8.492 -1.372 22.872 1.00 85.00 275 ARG A CA 1
ATOM 2274 C C . ARG A 1 275 ? 7.573 -1.821 21.724 1.00 85.00 275 ARG A C 1
ATOM 2276 O O . ARG A 1 275 ? 7.689 -1.293 20.622 1.00 85.00 275 ARG A O 1
ATOM 2283 N N . TRP A 1 276 ? 6.654 -2.754 21.980 1.00 87.06 276 TRP A N 1
ATOM 2284 C CA . TRP A 1 276 ? 5.664 -3.240 21.008 1.00 87.06 276 TRP A CA 1
ATOM 2285 C C . TRP A 1 276 ? 4.662 -2.159 20.586 1.00 87.06 276 TRP A C 1
ATOM 2287 O O . TRP A 1 276 ? 4.211 -2.134 19.437 1.00 87.06 276 TRP A O 1
ATOM 2297 N N . LEU A 1 277 ? 4.350 -1.232 21.500 1.00 89.25 277 LEU A N 1
ATOM 2298 C CA . LEU A 1 277 ? 3.232 -0.307 21.363 1.00 89.25 277 LEU A CA 1
ATOM 2299 C C . LEU A 1 277 ? 3.375 0.576 20.123 1.00 89.25 277 LEU A C 1
ATOM 2301 O O . LEU A 1 277 ? 2.414 0.774 19.391 1.00 89.25 277 LEU A O 1
ATOM 2305 N N . GLY A 1 278 ? 4.591 1.026 19.806 1.00 89.94 278 GLY A N 1
ATOM 2306 C CA . GLY A 1 278 ? 4.797 1.885 18.644 1.00 89.94 278 GLY A CA 1
ATOM 2307 C C . GLY A 1 278 ? 4.575 1.210 17.291 1.00 89.94 278 GLY A C 1
ATOM 2308 O O . GLY A 1 278 ? 4.253 1.888 16.317 1.0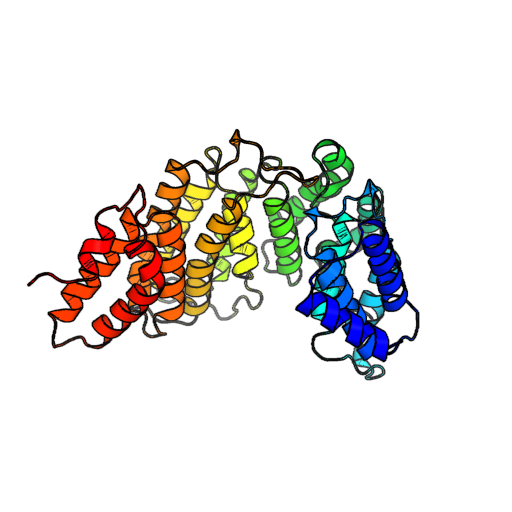0 89.94 278 GLY A O 1
ATOM 2309 N N . LYS A 1 279 ? 4.730 -0.114 17.186 1.00 90.44 279 LYS A N 1
ATOM 2310 C CA . LYS A 1 279 ? 4.352 -0.848 15.969 1.00 90.44 279 LYS A CA 1
ATOM 2311 C C . LYS A 1 279 ? 2.851 -1.146 15.953 1.00 90.44 279 LYS A C 1
ATOM 2313 O O . LYS A 1 279 ? 2.220 -1.005 14.910 1.00 90.44 279 LYS A O 1
ATOM 2318 N N . MET A 1 280 ? 2.279 -1.499 17.101 1.00 93.25 280 MET A N 1
ATOM 2319 C CA . MET A 1 280 ? 0.845 -1.765 17.236 1.00 93.25 280 MET A CA 1
ATOM 2320 C C . MET A 1 280 ? -0.014 -0.532 16.938 1.00 93.25 280 MET A C 1
ATOM 2322 O O . MET A 1 280 ? -0.966 -0.633 16.172 1.00 93.25 280 MET A O 1
ATOM 2326 N N . GLN A 1 281 ? 0.355 0.640 17.461 1.00 93.25 281 GLN A N 1
ATOM 2327 C CA . GLN A 1 281 ? -0.326 1.909 17.185 1.00 93.25 281 GLN A CA 1
ATOM 2328 C C . GLN A 1 281 ? -0.235 2.303 15.702 1.00 93.25 281 GLN A C 1
ATOM 2330 O O . GLN A 1 281 ? -1.222 2.740 15.116 1.00 93.25 281 GLN A O 1
ATOM 2335 N N . ARG A 1 282 ? 0.912 2.058 15.051 1.00 94.06 282 ARG A N 1
ATOM 2336 C CA . ARG A 1 282 ? 1.037 2.236 13.596 1.00 94.06 282 ARG A CA 1
ATOM 2337 C C . ARG A 1 282 ? 0.127 1.284 12.822 1.00 94.06 282 ARG A C 1
ATOM 2339 O O . ARG A 1 282 ? -0.522 1.728 11.884 1.00 94.06 282 ARG A O 1
ATOM 2346 N N . LEU A 1 283 ? 0.027 0.005 13.204 1.00 95.88 283 LEU A N 1
ATOM 2347 C CA . LEU A 1 283 ? -0.940 -0.904 12.572 1.00 95.88 283 LEU A CA 1
ATOM 2348 C C . LEU A 1 283 ? -2.378 -0.397 12.767 1.00 95.88 283 LEU A C 1
ATOM 2350 O O . LEU A 1 283 ? -3.126 -0.317 11.796 1.00 95.88 283 LEU A O 1
ATOM 2354 N N . LEU A 1 284 ? -2.729 -0.010 13.998 1.00 96.31 284 LEU A N 1
ATOM 2355 C CA . LEU A 1 284 ? -4.041 0.523 14.374 1.00 96.31 284 LEU A CA 1
ATOM 2356 C C . LEU A 1 284 ? -4.437 1.737 13.519 1.00 96.31 284 LEU A C 1
ATOM 2358 O O . LEU A 1 284 ? -5.587 1.852 13.109 1.00 96.31 284 LEU A O 1
ATOM 2362 N N . GLN A 1 285 ? -3.477 2.605 13.194 1.00 95.50 285 GLN A N 1
ATOM 2363 C CA . GLN A 1 285 ? -3.672 3.730 12.282 1.00 95.50 285 GLN A CA 1
ATOM 2364 C C . GLN A 1 285 ? -3.781 3.299 10.809 1.00 95.50 285 GLN A C 1
ATOM 2366 O O . GLN A 1 285 ? -4.593 3.838 10.057 1.00 95.50 285 GLN A O 1
ATOM 2371 N N . LYS A 1 286 ? -2.923 2.383 10.347 1.00 97.31 286 LYS A N 1
ATOM 2372 C CA . LYS A 1 286 ? -2.785 2.071 8.915 1.00 97.31 286 LYS A CA 1
ATOM 2373 C C . LYS A 1 286 ? -3.880 1.145 8.390 1.00 97.31 286 LYS A C 1
ATOM 2375 O O . LYS A 1 286 ? -4.268 1.308 7.232 1.00 97.31 286 LYS A O 1
ATOM 2380 N N . ILE A 1 287 ? -4.407 0.224 9.201 1.00 97.75 287 ILE A N 1
ATOM 2381 C CA . ILE A 1 287 ? -5.411 -0.738 8.728 1.00 97.75 287 ILE A CA 1
ATOM 2382 C C . ILE A 1 287 ? -6.746 -0.080 8.336 1.00 97.75 287 ILE A C 1
ATOM 2384 O O . ILE A 1 287 ? -7.221 -0.368 7.235 1.00 97.75 287 ILE A O 1
ATOM 2388 N N . PRO A 1 288 ? -7.320 0.887 9.088 1.00 98.19 288 PRO A N 1
ATOM 2389 C CA . PRO A 1 288 ? -8.545 1.555 8.658 1.00 98.19 288 PRO A CA 1
ATOM 2390 C C . PRO A 1 288 ? -8.311 2.424 7.417 1.00 98.19 288 PRO A C 1
ATOM 2392 O O . PRO A 1 288 ? -9.158 2.472 6.528 1.00 98.19 288 PRO A O 1
ATOM 2395 N N . LEU A 1 289 ? -7.134 3.055 7.297 1.00 97.50 289 LEU A N 1
ATOM 2396 C CA . LEU A 1 289 ? -6.757 3.804 6.096 1.00 97.50 289 LEU A CA 1
ATOM 2397 C C . LEU A 1 289 ? -6.687 2.904 4.853 1.00 97.50 289 LEU A C 1
ATOM 2399 O O . LEU A 1 289 ? -7.132 3.302 3.776 1.00 97.50 289 LEU A O 1
ATOM 2403 N N . ALA A 1 290 ? -6.151 1.691 4.989 1.00 97.94 290 ALA A N 1
ATOM 2404 C CA . ALA A 1 290 ? -6.113 0.718 3.905 1.00 97.94 290 ALA A CA 1
ATOM 2405 C C . ALA A 1 290 ? -7.529 0.278 3.481 1.00 97.94 290 ALA A C 1
ATOM 2407 O O . ALA A 1 290 ? -7.811 0.231 2.284 1.00 97.94 290 ALA A O 1
ATOM 2408 N N . VAL A 1 291 ? -8.445 0.067 4.436 1.00 97.62 291 VAL A N 1
ATOM 2409 C CA . VAL A 1 291 ? -9.864 -0.233 4.155 1.00 97.62 291 VAL A CA 1
ATOM 2410 C C . VAL A 1 291 ? -10.564 0.930 3.440 1.00 97.62 291 VAL A C 1
ATOM 2412 O O . VAL A 1 291 ? -11.275 0.705 2.459 1.00 97.62 291 VAL A O 1
ATOM 2415 N N . ILE A 1 292 ? -10.317 2.182 3.850 1.00 96.44 292 ILE A N 1
ATOM 2416 C CA . ILE A 1 292 ? -10.827 3.371 3.140 1.00 96.44 292 ILE A CA 1
ATOM 2417 C C . ILE A 1 292 ? -10.318 3.398 1.698 1.00 96.44 292 ILE A C 1
ATOM 2419 O O . ILE A 1 292 ? -11.097 3.614 0.770 1.00 96.44 292 ILE A O 1
ATOM 2423 N N . ASN A 1 293 ? -9.016 3.179 1.498 1.00 94.12 293 ASN A N 1
ATOM 2424 C CA . ASN A 1 293 ? -8.419 3.176 0.165 1.00 94.12 293 ASN A CA 1
ATOM 2425 C C . ASN A 1 293 ? -9.004 2.069 -0.719 1.00 94.12 293 ASN A C 1
ATOM 2427 O O . ASN A 1 293 ? -9.209 2.315 -1.903 1.00 94.12 293 ASN A O 1
ATOM 2431 N N . ARG A 1 294 ? -9.323 0.899 -0.150 1.00 92.88 294 ARG A N 1
ATOM 2432 C CA . ARG A 1 294 ? -10.010 -0.187 -0.861 1.00 92.88 294 ARG A CA 1
ATOM 2433 C C . ARG A 1 294 ? -11.446 0.177 -1.253 1.00 92.88 294 ARG A C 1
ATOM 2435 O O . ARG A 1 294 ? -11.863 -0.153 -2.356 1.00 92.88 294 ARG A O 1
ATOM 2442 N N . LYS A 1 295 ? -12.207 0.856 -0.385 1.00 90.06 295 LYS A N 1
ATOM 2443 C CA . LYS A 1 295 ? -13.581 1.309 -0.704 1.00 90.06 295 LYS A CA 1
ATOM 2444 C C . LYS A 1 295 ? -13.628 2.493 -1.664 1.00 90.06 295 LYS A C 1
ATOM 2446 O O . LYS A 1 295 ? -14.703 2.827 -2.162 1.00 90.06 295 LYS A O 1
ATOM 2451 N N . ARG A 1 296 ? -12.510 3.190 -1.866 1.00 86.62 296 ARG A N 1
ATOM 2452 C CA . ARG A 1 296 ? -12.487 4.429 -2.636 1.00 86.62 296 ARG A CA 1
ATOM 2453 C C . ARG A 1 296 ? -12.955 4.163 -4.062 1.00 86.62 296 ARG A C 1
ATOM 2455 O O . ARG A 1 296 ? -12.334 3.401 -4.792 1.00 86.62 296 ARG A O 1
ATOM 2462 N N . TYR A 1 297 ? -14.012 4.863 -4.463 1.00 75.38 297 TYR A N 1
ATOM 2463 C CA . TYR A 1 297 ? -14.483 4.838 -5.840 1.00 75.38 297 TYR A CA 1
ATOM 2464 C C . TYR A 1 297 ? -13.369 5.281 -6.795 1.00 75.38 297 TYR A C 1
ATOM 2466 O O . TYR A 1 297 ? -12.814 6.381 -6.665 1.00 75.38 297 TYR A O 1
ATOM 2474 N N . THR A 1 298 ? -13.075 4.428 -7.766 1.00 78.31 298 THR A N 1
ATOM 2475 C CA . THR A 1 298 ? -12.230 4.731 -8.914 1.00 78.31 298 THR A CA 1
ATOM 2476 C C . THR A 1 298 ? -13.125 4.962 -10.123 1.00 78.31 298 THR A C 1
ATOM 2478 O O . THR A 1 298 ? -14.114 4.264 -10.337 1.00 78.31 298 THR A O 1
ATOM 2481 N N . LYS A 1 299 ? -12.805 5.991 -10.914 1.00 81.69 299 LYS A N 1
ATOM 2482 C CA . LYS A 1 299 ? -13.486 6.193 -12.196 1.00 81.69 299 LYS A CA 1
ATOM 2483 C C . LYS A 1 299 ? -13.178 4.996 -13.109 1.00 81.69 299 LYS A C 1
ATOM 2485 O O . LYS A 1 299 ? -12.053 4.497 -13.030 1.00 81.69 299 LYS A O 1
ATOM 2490 N N . PRO A 1 300 ? -14.115 4.576 -13.979 1.00 84.88 300 PRO A N 1
ATOM 2491 C CA . PRO A 1 300 ? -13.839 3.548 -14.974 1.00 84.88 300 PRO A CA 1
ATOM 2492 C C . PRO A 1 300 ? -12.568 3.884 -15.761 1.00 84.88 300 PRO A C 1
ATOM 2494 O O . PRO A 1 300 ? -12.389 5.020 -16.206 1.00 84.88 300 PRO A O 1
ATOM 2497 N N . SER A 1 301 ? -11.672 2.910 -15.874 1.00 88.81 301 SER A N 1
ATOM 2498 C CA . SER A 1 301 ? -10.400 3.009 -16.592 1.00 88.81 301 SER A CA 1
ATOM 2499 C C . SER A 1 301 ? -10.033 1.634 -17.150 1.00 88.81 301 SER A C 1
ATOM 2501 O O . SER A 1 301 ? -10.774 0.676 -16.943 1.00 88.81 301 SER A O 1
ATOM 2503 N N . TRP A 1 302 ? -8.894 1.525 -17.833 1.00 89.56 302 TRP A N 1
ATOM 2504 C CA . TRP A 1 302 ? -8.388 0.240 -18.326 1.00 89.56 302 TRP A CA 1
ATOM 2505 C C . TRP A 1 302 ? -7.919 -0.701 -17.201 1.00 89.56 302 TRP A C 1
ATOM 2507 O O . TRP A 1 302 ? -7.787 -1.901 -17.422 1.00 89.56 302 TRP A O 1
ATOM 2517 N N . VAL A 1 303 ? -7.669 -0.179 -15.992 1.00 89.62 303 VAL A N 1
ATOM 2518 C CA . VAL A 1 303 ? -7.331 -1.004 -14.825 1.00 89.62 303 VAL A CA 1
ATOM 2519 C C . VAL A 1 303 ? -8.546 -1.844 -14.447 1.00 89.62 303 VAL A C 1
ATOM 2521 O O . VAL A 1 303 ? -9.643 -1.303 -14.285 1.00 89.62 303 VAL A O 1
ATOM 2524 N N . ALA A 1 304 ? -8.339 -3.150 -14.272 1.00 89.00 304 ALA A N 1
ATOM 2525 C CA . ALA A 1 304 ? -9.400 -4.083 -13.924 1.00 89.00 304 ALA A CA 1
ATOM 2526 C C . ALA A 1 304 ? -10.140 -3.623 -12.649 1.00 89.00 304 ALA A C 1
ATOM 2528 O O . ALA A 1 304 ? -9.508 -3.433 -11.604 1.00 89.00 304 ALA A O 1
ATOM 2529 N N . PRO A 1 305 ? -11.467 -3.409 -12.707 1.00 91.50 305 PRO A N 1
ATOM 2530 C CA . PRO A 1 305 ? -12.231 -3.058 -11.522 1.00 91.50 305 PRO A CA 1
ATOM 2531 C C . PRO A 1 305 ? -12.354 -4.267 -10.588 1.00 91.50 305 PRO A C 1
ATOM 2533 O O . PRO A 1 305 ? -12.355 -5.420 -11.023 1.00 91.50 305 PRO A O 1
ATOM 2536 N N . VAL A 1 306 ? -12.523 -3.993 -9.293 1.00 92.31 306 VAL A N 1
ATOM 2537 C CA . VAL A 1 306 ? -12.881 -5.030 -8.315 1.00 92.31 306 VAL A CA 1
ATOM 2538 C C . VAL A 1 306 ? -14.272 -5.573 -8.672 1.00 92.31 306 VAL A C 1
ATOM 2540 O O . VAL A 1 306 ? -15.197 -4.757 -8.790 1.00 92.31 306 VAL A O 1
ATOM 2543 N N . PRO A 1 307 ? -14.455 -6.900 -8.827 1.00 92.69 307 PRO A N 1
ATOM 2544 C CA . PRO A 1 307 ? -15.769 -7.466 -9.121 1.00 92.69 307 PRO A CA 1
ATOM 2545 C C . PRO A 1 307 ? -16.790 -7.093 -8.037 1.00 92.69 307 PRO A C 1
ATOM 2547 O O . PRO A 1 307 ? -16.445 -7.041 -6.855 1.00 92.69 307 PRO A O 1
ATOM 2550 N N . GLU A 1 308 ? -18.048 -6.845 -8.421 1.00 91.56 308 GLU A N 1
ATOM 2551 C CA . GLU A 1 308 ? -19.092 -6.346 -7.502 1.00 91.56 308 GLU A CA 1
ATOM 2552 C C . GLU A 1 308 ? -19.263 -7.225 -6.256 1.00 91.56 308 GLU A C 1
ATOM 2554 O O . GLU A 1 308 ? -19.359 -6.711 -5.146 1.00 91.56 308 GLU A O 1
ATOM 2559 N N . GLU A 1 309 ? -19.210 -8.547 -6.422 1.00 92.44 309 GLU A N 1
ATOM 2560 C CA . GLU A 1 309 ? -19.323 -9.526 -5.332 1.00 92.44 309 GLU A CA 1
ATOM 2561 C C . GLU A 1 309 ? -18.156 -9.511 -4.325 1.00 92.44 309 GLU A C 1
ATOM 2563 O O . GLU A 1 309 ? -18.293 -10.043 -3.226 1.00 92.44 309 GLU A O 1
ATOM 2568 N N . TYR A 1 310 ? -17.020 -8.896 -4.670 1.00 93.19 310 TYR A N 1
ATOM 2569 C CA . TYR A 1 310 ? -15.854 -8.741 -3.788 1.00 93.19 310 TYR A CA 1
ATOM 2570 C C . TYR A 1 310 ? -15.704 -7.316 -3.233 1.00 93.19 310 TYR A C 1
ATOM 2572 O O . TYR A 1 310 ? -14.739 -7.013 -2.510 1.00 93.19 310 TYR A O 1
ATOM 2580 N N . LYS A 1 311 ? -16.639 -6.412 -3.550 1.00 94.00 311 LYS A N 1
ATOM 2581 C CA . LYS A 1 311 ? -16.704 -5.104 -2.896 1.00 94.00 311 LYS A CA 1
ATOM 2582 C C . LYS A 1 311 ? -17.182 -5.274 -1.461 1.00 94.00 311 LYS A C 1
ATOM 2584 O O . LYS A 1 311 ? -18.059 -6.077 -1.171 1.00 94.00 311 LYS A O 1
ATOM 2589 N N . LEU A 1 312 ? -16.607 -4.476 -0.565 1.00 94.94 312 LEU A N 1
ATOM 2590 C CA . LEU A 1 312 ? -16.977 -4.508 0.846 1.00 94.94 312 LEU A CA 1
ATOM 2591 C C . LEU A 1 312 ? -18.405 -4.001 1.029 1.00 94.94 312 LEU A C 1
ATOM 2593 O O . LEU A 1 312 ? -18.705 -2.841 0.719 1.00 94.94 312 LEU A O 1
ATOM 2597 N N . THR A 1 313 ? -19.249 -4.862 1.581 1.00 94.38 313 THR A N 1
ATOM 2598 C CA . THR A 1 313 ? -20.607 -4.516 1.992 1.00 94.38 313 THR A CA 1
ATOM 2599 C C . THR A 1 313 ? -20.585 -3.580 3.195 1.00 94.38 313 THR A C 1
ATOM 2601 O O . THR A 1 313 ? -19.579 -3.429 3.899 1.00 94.38 313 THR A O 1
ATOM 2604 N N . ASP A 1 314 ? -21.717 -2.936 3.468 1.00 93.69 314 ASP A N 1
ATOM 2605 C CA . ASP A 1 314 ? -21.818 -2.110 4.663 1.00 93.69 314 ASP A CA 1
ATOM 2606 C C . ASP A 1 314 ? -21.726 -2.938 5.953 1.00 93.69 314 ASP A C 1
ATOM 2608 O O . ASP A 1 314 ? -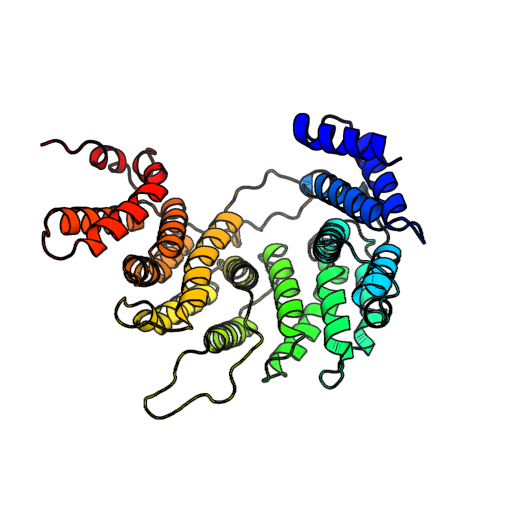21.109 -2.486 6.917 1.00 93.69 314 ASP A O 1
ATOM 2612 N N . GLN A 1 315 ? -22.242 -4.165 5.975 1.00 95.00 315 GLN A N 1
ATOM 2613 C CA . GLN A 1 315 ? -22.144 -5.008 7.163 1.00 95.00 315 GLN A CA 1
ATOM 2614 C C . GLN A 1 315 ? -20.688 -5.395 7.470 1.00 95.00 315 GLN A C 1
ATOM 2616 O O . GLN A 1 315 ? -20.234 -5.206 8.595 1.00 95.00 315 GLN A O 1
ATOM 2621 N N . GLU A 1 316 ? -19.916 -5.813 6.464 1.00 95.81 316 GLU A N 1
ATOM 2622 C CA . GLU A 1 316 ? -18.499 -6.173 6.640 1.00 95.81 316 GLU A CA 1
ATOM 2623 C C . GLU A 1 316 ? -17.657 -4.996 7.155 1.00 95.81 316 GLU A C 1
ATOM 2625 O O . GLU A 1 316 ? -16.755 -5.167 7.972 1.00 95.81 316 GLU A O 1
ATOM 2630 N N . VAL A 1 317 ? -17.971 -3.773 6.722 1.00 96.50 317 VAL A N 1
ATOM 2631 C CA . VAL A 1 317 ? -17.298 -2.559 7.208 1.00 96.50 317 VAL A CA 1
ATOM 2632 C C . VAL A 1 317 ? -17.677 -2.255 8.652 1.00 96.50 317 VAL A C 1
ATOM 2634 O O . VAL A 1 317 ? -16.819 -1.845 9.433 1.00 96.50 317 VAL A O 1
ATOM 2637 N N . THR A 1 318 ? -18.942 -2.461 9.020 1.00 97.06 318 THR A N 1
ATOM 2638 C CA . THR A 1 318 ? -19.397 -2.340 10.408 1.00 97.06 31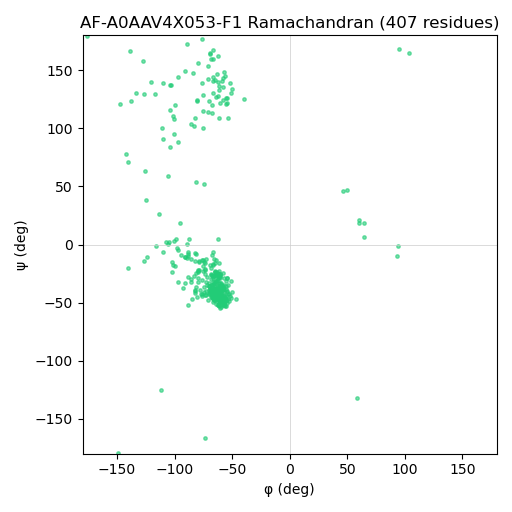8 THR A CA 1
ATOM 2639 C C . THR A 1 318 ? -18.662 -3.334 11.305 1.00 97.06 318 THR A C 1
ATOM 2641 O O . THR A 1 318 ? -18.160 -2.950 12.360 1.00 97.06 318 THR A O 1
ATOM 2644 N N . ASP A 1 319 ? -18.541 -4.590 10.876 1.00 97.31 319 ASP A N 1
ATOM 2645 C CA . ASP A 1 319 ? -17.864 -5.635 11.647 1.00 97.31 319 ASP A CA 1
ATOM 2646 C C . ASP A 1 319 ? -16.361 -5.366 11.769 1.00 97.31 319 ASP A C 1
ATOM 2648 O O . ASP A 1 319 ? -15.790 -5.511 12.852 1.00 97.31 319 ASP A O 1
ATOM 2652 N N . PHE A 1 320 ? -15.731 -4.849 10.711 1.00 98.00 320 PHE A N 1
ATOM 2653 C CA . PHE A 1 320 ? -14.364 -4.340 10.775 1.00 98.00 320 PHE A CA 1
ATOM 2654 C C . PHE A 1 320 ? -14.203 -3.238 11.830 1.00 98.00 320 PHE A C 1
ATOM 2656 O O . PHE A 1 320 ? -13.317 -3.328 12.683 1.00 98.00 320 PHE A O 1
ATOM 2663 N N . VAL A 1 321 ? -15.061 -2.210 11.813 1.00 98.19 321 VAL A N 1
ATOM 2664 C CA . VAL A 1 321 ? -14.978 -1.108 12.784 1.00 98.19 321 VAL A CA 1
ATOM 2665 C C . VAL A 1 321 ? -15.184 -1.620 14.209 1.00 98.19 321 VAL A C 1
ATOM 2667 O O . VAL A 1 321 ? -14.419 -1.233 15.091 1.00 98.19 321 VAL A O 1
ATOM 2670 N N . LYS A 1 322 ? -16.135 -2.535 14.438 1.00 97.88 322 LYS A N 1
ATOM 2671 C CA . LYS A 1 322 ? -16.364 -3.164 15.751 1.00 97.88 322 LYS A CA 1
ATOM 2672 C C . LYS A 1 322 ? -15.123 -3.865 16.299 1.00 97.88 322 LYS A C 1
ATOM 2674 O O . LYS A 1 322 ? -14.847 -3.738 17.486 1.00 97.88 322 LYS A O 1
ATOM 2679 N N . SER A 1 323 ? -14.364 -4.564 15.455 1.00 97.94 323 SER A N 1
ATOM 2680 C CA . SER A 1 323 ? -13.144 -5.260 15.884 1.00 97.94 323 SER A CA 1
ATOM 2681 C C . SER A 1 323 ? -11.995 -4.315 16.251 1.00 97.94 323 SER A C 1
ATOM 2683 O O . SER A 1 323 ? -11.190 -4.637 17.118 1.00 97.94 323 SER A O 1
ATOM 2685 N N . VAL A 1 324 ? -11.886 -3.158 15.590 1.00 97.88 324 VAL A N 1
ATOM 2686 C CA . VAL A 1 324 ? -10.725 -2.256 15.734 1.00 97.88 324 VAL A CA 1
ATOM 2687 C C . VAL A 1 324 ? -10.975 -1.123 16.736 1.00 97.88 324 VAL A C 1
ATOM 2689 O O . VAL A 1 324 ? -10.048 -0.676 17.417 1.00 97.88 324 VAL A O 1
ATOM 2692 N N . LEU A 1 325 ? -12.219 -0.650 16.847 1.00 97.50 325 LEU A N 1
ATOM 2693 C CA . LEU A 1 325 ? -12.589 0.507 17.665 1.00 97.50 325 LEU A CA 1
ATOM 2694 C C . LEU A 1 325 ? -12.202 0.377 19.153 1.00 97.50 325 LEU A C 1
ATOM 2696 O O . LEU A 1 325 ? -11.646 1.346 19.676 1.00 97.50 325 LEU A O 1
ATOM 2700 N N . PRO A 1 326 ? -12.398 -0.769 19.841 1.00 97.06 326 PRO A N 1
ATOM 2701 C CA . PRO A 1 326 ? -12.008 -0.905 21.247 1.00 97.06 326 PRO A CA 1
ATOM 2702 C C . PRO A 1 326 ? -10.519 -0.623 21.478 1.00 97.06 326 PRO A C 1
ATOM 2704 O O . PRO A 1 326 ? -10.156 0.160 22.357 1.00 97.06 326 PRO A O 1
ATOM 2707 N N . ALA A 1 327 ? -9.650 -1.167 20.622 1.00 96.25 327 ALA A N 1
ATOM 2708 C CA . ALA A 1 327 ? -8.211 -0.931 20.688 1.00 96.25 327 ALA A CA 1
ATOM 2709 C C . ALA A 1 327 ? -7.845 0.541 20.419 1.00 96.25 327 ALA A C 1
ATOM 2711 O O . ALA A 1 327 ? -6.968 1.090 21.089 1.00 96.25 327 ALA A O 1
ATOM 2712 N N . ALA A 1 328 ? -8.530 1.204 19.478 1.00 96.06 328 ALA A N 1
ATOM 2713 C CA . ALA A 1 328 ? -8.334 2.630 19.202 1.00 96.06 328 ALA A CA 1
ATOM 2714 C C . ALA A 1 328 ? -8.705 3.508 20.409 1.00 96.06 328 ALA A C 1
ATOM 2716 O O . ALA A 1 328 ? -7.951 4.418 20.762 1.00 96.06 328 ALA A O 1
ATOM 2717 N N . LEU A 1 329 ? -9.822 3.198 21.073 1.00 95.19 329 LEU A N 1
ATOM 2718 C CA . LEU A 1 329 ? -10.291 3.911 22.263 1.00 95.19 329 LEU A CA 1
ATOM 2719 C C . LEU A 1 329 ? -9.378 3.683 23.476 1.00 95.19 329 LEU A C 1
ATOM 2721 O O . LEU A 1 329 ? -9.098 4.634 24.199 1.00 95.19 329 LEU A O 1
ATOM 2725 N N . LEU A 1 330 ? -8.860 2.467 23.683 1.00 94.06 330 LEU A N 1
ATOM 2726 C CA . LEU A 1 330 ? -7.856 2.195 24.724 1.00 94.06 330 LEU A CA 1
ATOM 2727 C C . LEU A 1 330 ? -6.555 2.963 24.461 1.00 94.06 330 LEU A C 1
ATOM 2729 O O . LEU A 1 330 ? -6.014 3.625 25.349 1.00 94.06 330 LEU A O 1
ATOM 2733 N N . SER A 1 331 ? -6.088 2.932 23.210 1.00 93.69 331 SER A N 1
ATOM 2734 C CA . SER A 1 331 ? -4.856 3.596 22.785 1.00 93.69 331 SER A CA 1
ATOM 2735 C C . SER A 1 331 ? -4.941 5.128 22.863 1.00 93.69 331 SER A C 1
ATOM 2737 O O . SER A 1 331 ? -3.904 5.798 22.854 1.00 93.69 331 SER A O 1
ATOM 2739 N N . MET A 1 332 ? -6.140 5.718 22.946 1.00 92.81 332 MET A N 1
ATOM 2740 C CA . MET A 1 332 ? -6.334 7.167 23.105 1.00 92.81 332 MET A CA 1
ATOM 2741 C C . MET A 1 332 ? -5.578 7.726 24.314 1.00 92.81 332 MET A C 1
ATOM 2743 O O . MET A 1 332 ? -4.958 8.782 24.217 1.00 92.81 332 MET A O 1
ATOM 2747 N N . PHE A 1 333 ? -5.565 6.987 25.423 1.00 91.25 333 PHE A N 1
ATOM 2748 C CA . PHE A 1 333 ? -4.932 7.398 26.678 1.00 91.25 333 PHE A CA 1
ATOM 2749 C C . PHE A 1 333 ? -3.500 6.862 26.837 1.00 91.25 333 PHE A C 1
ATOM 2751 O O . PHE A 1 333 ? -2.960 6.806 27.941 1.00 91.25 333 PHE A O 1
ATOM 2758 N N . SER A 1 334 ? -2.867 6.442 25.740 1.00 90.12 334 SER A N 1
ATOM 2759 C CA . SER A 1 334 ? -1.491 5.948 25.749 1.00 90.12 334 SER A CA 1
ATOM 2760 C C . SER A 1 334 ? -0.507 6.988 26.291 1.00 90.12 334 SER A C 1
ATOM 2762 O O . SER A 1 334 ? -0.480 8.140 25.856 1.00 90.12 334 SER A O 1
ATOM 2764 N N . LYS A 1 335 ? 0.412 6.542 27.156 1.00 86.62 335 LYS A N 1
ATOM 2765 C CA . LYS A 1 335 ? 1.514 7.369 27.684 1.00 86.62 335 LYS A CA 1
ATOM 2766 C C . LYS A 1 335 ? 2.508 7.840 26.611 1.00 86.62 335 LYS A C 1
ATOM 2768 O O . LYS A 1 335 ? 3.311 8.724 26.880 1.00 86.62 335 LYS A O 1
ATOM 2773 N N . ARG A 1 336 ? 2.472 7.263 25.401 1.00 83.81 336 ARG A N 1
ATOM 2774 C CA . ARG A 1 336 ? 3.293 7.688 24.247 1.00 83.81 336 ARG A CA 1
ATOM 2775 C C . ARG A 1 336 ? 2.687 8.884 23.497 1.00 83.81 336 ARG A C 1
ATOM 2777 O O . ARG A 1 336 ? 3.315 9.410 22.583 1.00 83.81 336 ARG A O 1
ATOM 2784 N N . GLY A 1 337 ? 1.473 9.288 23.865 1.00 84.69 337 GLY A N 1
ATOM 2785 C CA . GLY A 1 337 ? 0.675 10.282 23.162 1.00 84.69 337 GLY A CA 1
ATOM 2786 C C . GLY A 1 337 ? -0.445 9.654 22.332 1.00 84.69 337 GLY A C 1
ATOM 2787 O O . GLY A 1 337 ? -0.464 8.450 22.063 1.00 84.69 337 GLY A O 1
ATOM 2788 N N . SER A 1 338 ? -1.386 10.504 21.924 1.00 85.94 338 SER A N 1
ATOM 2789 C CA . SER A 1 338 ? -2.640 10.113 21.272 1.00 85.94 338 SER A CA 1
ATOM 2790 C C . SER A 1 338 ? -2.606 10.219 19.741 1.00 85.94 338 SER A C 1
ATOM 2792 O O . SER A 1 338 ? -3.583 9.856 19.100 1.00 85.94 338 SER A O 1
ATOM 2794 N N . ALA A 1 339 ? -1.512 10.695 19.129 1.00 88.25 339 ALA A N 1
ATOM 2795 C CA . ALA A 1 339 ? -1.473 11.054 17.704 1.00 88.25 339 ALA A CA 1
ATOM 2796 C C . ALA A 1 339 ? -1.859 9.897 16.757 1.00 88.25 339 ALA A C 1
ATOM 2798 O O . ALA A 1 339 ? -2.711 10.072 15.885 1.00 88.25 339 ALA A O 1
ATOM 2799 N N . ASP A 1 340 ? -1.282 8.707 16.955 1.00 88.19 340 ASP A N 1
ATOM 2800 C CA . ASP A 1 340 ? -1.594 7.520 16.144 1.00 88.19 340 ASP A CA 1
ATOM 2801 C C . ASP A 1 340 ? -3.049 7.057 16.358 1.00 88.19 340 ASP A C 1
ATOM 2803 O O . ASP A 1 340 ? -3.752 6.736 15.399 1.00 88.19 340 ASP A O 1
ATOM 2807 N N . SER A 1 341 ? -3.522 7.075 17.610 1.00 91.62 341 SER A N 1
ATOM 2808 C CA . SER A 1 341 ? -4.895 6.711 17.994 1.00 91.62 341 SER A CA 1
ATOM 2809 C C . SER A 1 341 ? -5.919 7.685 17.416 1.00 91.62 341 SER A C 1
ATOM 2811 O O . SER A 1 341 ? -6.949 7.272 16.899 1.00 91.62 341 SER A O 1
ATOM 2813 N N . SER A 1 342 ? -5.608 8.977 17.452 1.00 94.06 342 SER A N 1
ATOM 2814 C CA . SER A 1 342 ? -6.430 10.050 16.909 1.00 94.06 342 SER A CA 1
ATOM 2815 C C . SER A 1 342 ? -6.581 9.912 15.391 1.00 94.06 342 SER A C 1
ATOM 2817 O O . SER A 1 342 ? -7.692 9.962 14.863 1.00 94.06 342 SER A O 1
ATOM 2819 N N . ALA A 1 343 ? -5.491 9.606 14.680 1.00 95.38 343 ALA A N 1
ATOM 2820 C CA . ALA A 1 343 ? -5.552 9.294 13.254 1.00 95.38 343 ALA A CA 1
ATOM 2821 C C . ALA A 1 343 ? -6.337 7.997 12.967 1.00 95.38 343 ALA A C 1
ATOM 2823 O O . ALA A 1 343 ? -7.117 7.951 12.014 1.00 95.38 343 ALA A O 1
ATOM 2824 N N . ALA A 1 344 ? -6.191 6.957 13.796 1.00 96.81 344 ALA A N 1
ATOM 2825 C CA . ALA A 1 344 ? -6.992 5.738 13.676 1.00 96.81 344 ALA A CA 1
ATOM 2826 C C . ALA A 1 344 ? -8.496 6.028 13.833 1.00 96.81 344 ALA A C 1
ATOM 2828 O O . ALA A 1 344 ? -9.290 5.627 12.984 1.00 96.81 344 ALA A O 1
ATOM 2829 N N . LEU A 1 345 ? -8.881 6.781 14.868 1.00 97.12 345 LEU A N 1
ATOM 2830 C CA . LEU A 1 345 ? -10.261 7.204 15.123 1.00 97.12 345 LEU A CA 1
ATOM 2831 C C . LEU A 1 345 ? -10.804 8.085 13.992 1.00 97.12 345 LEU A C 1
ATOM 2833 O O . LEU A 1 345 ? -11.939 7.892 13.565 1.00 97.12 345 LEU A O 1
ATOM 2837 N N . GLN A 1 346 ? -9.988 8.979 13.426 1.00 96.44 346 GLN A N 1
ATOM 2838 C CA . GLN A 1 346 ? -10.351 9.736 12.227 1.00 96.44 346 GLN A CA 1
ATOM 2839 C C . GLN A 1 346 ? -10.715 8.812 11.064 1.00 96.44 346 GLN A C 1
ATOM 2841 O O . GLN A 1 346 ? -11.782 8.963 10.470 1.00 96.44 346 GLN A O 1
ATOM 2846 N N . HIS A 1 347 ? -9.861 7.842 10.746 1.00 97.19 347 HIS A N 1
ATOM 2847 C CA . HIS A 1 347 ? -10.123 6.897 9.666 1.00 97.19 347 HIS A CA 1
ATOM 2848 C C . HIS A 1 347 ? -11.359 6.027 9.951 1.00 97.19 347 HIS A C 1
ATOM 2850 O O . HIS A 1 347 ? -12.217 5.884 9.083 1.00 97.19 347 HIS A O 1
ATOM 2856 N N . LEU A 1 348 ? -11.522 5.518 11.174 1.00 97.38 348 LEU A N 1
ATOM 2857 C CA . LEU A 1 348 ? -12.726 4.776 11.561 1.00 97.38 348 LEU A CA 1
ATOM 2858 C C . LEU A 1 348 ? -13.991 5.646 11.447 1.00 97.38 348 LEU A C 1
ATOM 2860 O O . LEU A 1 348 ? -15.015 5.157 10.977 1.00 97.38 348 LEU A O 1
ATOM 2864 N N . SER A 1 349 ? -13.920 6.940 11.780 1.00 95.56 349 SER A N 1
ATOM 2865 C CA . SER A 1 349 ? -15.056 7.867 11.656 1.00 95.56 349 SER A CA 1
ATOM 2866 C C . SER A 1 349 ? -15.485 8.107 10.205 1.00 95.56 349 SER A C 1
ATOM 2868 O O . SER A 1 349 ? -16.652 8.384 9.955 1.00 95.56 349 SER A O 1
ATOM 2870 N N . PHE A 1 350 ? -14.573 7.974 9.233 1.00 94.06 350 PHE A N 1
ATOM 2871 C CA . PHE A 1 350 ? -14.932 8.024 7.811 1.00 94.06 350 PHE A CA 1
ATOM 2872 C C . PHE A 1 350 ? -15.648 6.754 7.342 1.00 94.06 350 PHE A C 1
ATOM 2874 O O . PHE A 1 350 ? -16.327 6.783 6.317 1.00 94.06 350 PHE A O 1
ATOM 2881 N N . LEU A 1 351 ? -15.487 5.643 8.066 1.00 94.50 351 LEU A N 1
ATOM 2882 C CA . LEU A 1 351 ? -16.165 4.382 7.781 1.00 94.50 351 LEU A CA 1
ATOM 2883 C C . LEU A 1 351 ? -17.530 4.320 8.478 1.00 94.50 351 LEU A C 1
ATOM 2885 O O . LEU A 1 351 ? -18.528 4.045 7.815 1.00 94.50 351 LEU A O 1
ATOM 2889 N N . ARG A 1 352 ? -17.573 4.565 9.793 1.00 95.44 352 ARG A N 1
ATOM 2890 C CA . ARG A 1 352 ? -18.767 4.454 10.652 1.00 95.44 352 ARG A CA 1
ATOM 2891 C C . ARG A 1 352 ? -18.789 5.571 11.711 1.00 95.44 352 ARG A C 1
ATOM 2893 O O . ARG A 1 352 ? -18.393 5.334 12.858 1.00 95.44 352 ARG A O 1
ATOM 2900 N N . PRO A 1 353 ? -19.167 6.811 11.346 1.00 94.44 353 PRO A N 1
ATOM 2901 C CA . PRO A 1 353 ? -19.187 7.934 12.286 1.00 94.44 353 PRO A CA 1
ATOM 2902 C C . PRO A 1 353 ? -20.101 7.689 13.498 1.00 94.44 353 PRO A C 1
ATOM 2904 O O . PRO A 1 353 ? -19.739 8.062 14.609 1.00 94.44 353 PRO A O 1
ATOM 2907 N N . GLU A 1 354 ? -21.222 7.001 13.304 1.00 93.38 354 GLU A N 1
ATOM 2908 C CA . GLU A 1 354 ? -22.244 6.682 14.305 1.00 93.38 354 GLU A CA 1
ATOM 2909 C C . GLU A 1 354 ? -21.747 5.794 15.449 1.00 93.38 354 GLU A C 1
ATOM 2911 O O . GLU A 1 354 ? -22.293 5.823 16.544 1.00 93.38 354 GLU A O 1
ATOM 2916 N N . MET A 1 355 ? -20.685 5.019 15.219 1.00 94.81 355 MET A N 1
ATOM 2917 C CA . MET A 1 355 ? -20.071 4.182 16.254 1.00 94.81 355 MET A CA 1
ATOM 2918 C C . MET A 1 355 ? -18.931 4.911 16.971 1.00 94.81 355 MET A C 1
ATOM 2920 O O . MET A 1 355 ? -18.704 4.750 18.172 1.00 94.81 355 MET A O 1
ATOM 2924 N N . VAL A 1 356 ? -18.170 5.692 16.206 1.00 95.50 356 VAL A N 1
ATOM 2925 C CA . VAL A 1 356 ? -16.903 6.272 16.652 1.00 95.50 356 VAL A CA 1
ATOM 2926 C C . VAL A 1 356 ? -17.129 7.576 17.403 1.00 95.50 356 VAL A C 1
ATOM 2928 O O . VAL A 1 356 ? -16.555 7.778 18.469 1.00 95.50 356 VAL A O 1
ATOM 2931 N N . ILE A 1 357 ? -17.954 8.465 16.852 1.00 93.56 357 ILE A N 1
ATOM 2932 C CA . ILE A 1 357 ? -18.111 9.826 17.360 1.00 93.56 357 ILE A CA 1
ATOM 2933 C C . ILE A 1 357 ? -18.760 9.842 18.751 1.00 93.56 357 ILE A C 1
ATOM 2935 O O . ILE A 1 357 ? -18.150 10.448 19.635 1.00 93.56 357 ILE A O 1
ATOM 2939 N N . PRO A 1 358 ? -19.894 9.151 19.007 1.00 93.31 358 PRO A N 1
ATOM 2940 C CA . PRO A 1 358 ? -20.488 9.121 20.346 1.00 93.31 358 PRO A CA 1
ATOM 2941 C C . PRO A 1 358 ? -19.501 8.639 21.411 1.00 93.31 358 PRO A C 1
ATOM 2943 O O . PRO A 1 358 ? -19.315 9.297 22.430 1.00 93.31 358 PRO A O 1
ATOM 2946 N N . SER A 1 359 ? -18.751 7.573 21.109 1.00 93.69 359 SER A N 1
ATOM 2947 C CA . SER A 1 359 ? -17.738 7.011 22.009 1.00 93.69 359 SER A CA 1
ATOM 2948 C C . SER A 1 359 ? -16.646 8.020 22.399 1.00 93.69 359 SER A C 1
ATOM 2950 O O . SER A 1 359 ? -16.133 7.989 23.522 1.00 93.69 359 SER A O 1
ATOM 2952 N N . ILE A 1 360 ? -16.242 8.897 21.476 1.00 93.50 360 ILE A N 1
ATOM 2953 C CA . ILE A 1 360 ? -15.238 9.936 21.746 1.00 93.50 360 ILE A CA 1
ATOM 2954 C C . ILE A 1 360 ? -15.867 11.083 22.545 1.00 93.50 360 ILE A C 1
ATOM 2956 O O . ILE A 1 360 ? -15.245 11.566 23.491 1.00 93.50 360 ILE A O 1
ATOM 2960 N N . LEU A 1 361 ? -17.086 11.502 22.193 1.00 92.19 361 LEU A N 1
ATOM 2961 C CA . LEU A 1 361 ? -17.794 12.590 22.869 1.00 92.19 361 LEU A CA 1
ATOM 2962 C C . LEU A 1 361 ? -18.109 12.254 24.328 1.00 92.19 361 LEU A C 1
ATOM 2964 O O . LEU A 1 361 ? -17.807 13.061 25.198 1.00 92.19 361 LEU A O 1
ATOM 2968 N N . GLU A 1 362 ? -18.597 11.046 24.618 1.00 92.06 362 GLU A N 1
ATOM 2969 C CA . GLU A 1 362 ? -18.817 10.569 25.993 1.00 92.06 362 GLU A CA 1
ATOM 2970 C C . GLU A 1 362 ? -17.549 10.696 26.849 1.00 92.06 362 GLU A C 1
ATOM 2972 O O . GLU A 1 362 ? -17.585 11.164 27.988 1.00 92.06 362 GLU A O 1
ATOM 2977 N N . ARG A 1 363 ? -16.392 10.334 26.280 1.00 91.88 363 ARG A N 1
ATOM 2978 C CA . ARG A 1 363 ? -15.093 10.432 26.960 1.00 91.88 363 ARG A CA 1
ATOM 2979 C C . ARG A 1 363 ? -14.629 11.875 27.110 1.00 91.88 363 ARG A C 1
ATOM 2981 O O . ARG A 1 363 ? -14.003 12.190 28.120 1.00 91.88 363 ARG A O 1
ATOM 2988 N N . LEU A 1 364 ? -14.919 12.741 26.139 1.00 91.50 364 LEU A N 1
ATOM 2989 C CA . LEU A 1 364 ? -14.651 14.174 26.248 1.00 91.50 364 LEU A CA 1
ATOM 2990 C C . LEU A 1 364 ? -15.483 14.789 27.377 1.00 91.50 364 LEU A C 1
ATOM 2992 O O . LEU A 1 364 ? -14.905 15.442 28.238 1.00 91.50 364 LEU A O 1
ATOM 2996 N N . TYR A 1 365 ? -16.798 14.561 27.395 1.00 91.56 365 TYR A N 1
ATOM 2997 C CA . TYR A 1 365 ? -17.700 15.125 28.403 1.00 91.56 365 TYR A CA 1
ATOM 2998 C C . TYR A 1 365 ? -17.343 14.640 29.803 1.00 91.56 365 TYR A C 1
ATOM 3000 O O . TYR A 1 365 ? -17.136 15.460 30.692 1.00 91.56 365 TYR A O 1
ATOM 3008 N N . SER A 1 366 ? -17.108 13.336 29.965 1.00 90.19 366 SER A N 1
ATOM 3009 C CA . SER A 1 366 ? -16.610 12.790 31.229 1.00 90.19 366 SER A CA 1
ATOM 3010 C C . SER A 1 366 ? -15.280 13.429 31.654 1.00 90.19 366 SER A C 1
ATOM 3012 O O . SER A 1 366 ? -15.096 13.735 32.828 1.00 90.19 366 SER A O 1
ATOM 3014 N N . SER A 1 367 ? -14.363 13.693 30.714 1.00 89.50 367 SER A N 1
ATOM 3015 C CA . SER A 1 367 ? -13.071 14.323 31.033 1.00 89.50 367 SER A CA 1
ATOM 3016 C C . SER A 1 367 ? -13.175 15.819 31.353 1.00 89.50 367 SER A C 1
ATOM 3018 O O . SER A 1 367 ? -12.302 16.343 32.041 1.00 89.50 367 SER A O 1
ATOM 3020 N N . LEU A 1 368 ? -14.199 16.513 30.844 1.00 88.06 368 LEU A N 1
ATOM 3021 C CA . LEU A 1 368 ? -14.468 17.925 31.143 1.00 88.06 368 LEU A CA 1
ATOM 3022 C C . LEU A 1 368 ? -15.004 18.113 32.566 1.00 88.06 368 LEU A C 1
ATOM 3024 O O . LEU A 1 368 ? -14.718 19.130 33.192 1.00 88.06 368 LEU A O 1
ATOM 3028 N N . GLU A 1 369 ? -15.750 17.136 33.080 1.00 88.00 369 GLU A N 1
ATOM 3029 C CA . GLU A 1 369 ? -16.280 17.153 34.447 1.00 88.00 369 GLU A CA 1
ATOM 3030 C C . GLU A 1 369 ? -15.205 16.825 35.497 1.00 88.00 369 GLU A C 1
ATOM 3032 O O . GLU A 1 369 ? -15.254 17.310 36.629 1.00 88.00 369 GLU A O 1
ATOM 3037 N N . THR A 1 370 ? -14.206 16.011 35.143 1.00 86.62 370 THR A N 1
ATOM 3038 C CA . THR A 1 370 ? -13.156 15.587 36.079 1.00 86.62 370 THR A CA 1
ATOM 3039 C C . THR A 1 370 ? -12.055 16.634 36.259 1.00 86.62 370 THR A C 1
ATOM 3041 O O . THR A 1 370 ? -11.352 16.979 35.313 1.00 86.62 370 THR A O 1
ATOM 3044 N N . LEU A 1 371 ? -11.802 17.047 37.506 1.00 82.81 371 LEU A N 1
ATOM 3045 C CA . LEU A 1 371 ? -10.705 17.967 37.856 1.00 82.81 371 LEU A CA 1
ATOM 3046 C C . LEU A 1 371 ? -9.367 17.266 38.167 1.00 82.81 371 LEU A C 1
ATOM 3048 O O . LEU A 1 371 ? -8.341 17.925 38.316 1.00 82.81 371 LEU A O 1
ATOM 3052 N N . THR A 1 372 ? -9.356 15.936 38.290 1.00 86.94 372 THR A N 1
ATOM 3053 C CA . THR A 1 372 ? -8.212 15.165 38.814 1.00 86.94 372 THR A CA 1
ATOM 3054 C C . THR A 1 372 ? -7.363 14.476 37.741 1.00 86.94 372 THR A C 1
ATOM 3056 O O . THR A 1 372 ? -6.232 14.081 38.022 1.00 86.94 372 THR A O 1
ATOM 3059 N N . GLU A 1 373 ? -7.854 14.347 36.502 1.00 85.81 373 GLU A N 1
ATOM 3060 C CA . GLU A 1 373 ? -7.190 13.596 35.424 1.00 85.81 373 GLU A CA 1
ATOM 3061 C C . GLU A 1 373 ? -6.975 14.443 34.146 1.00 85.81 373 GLU A C 1
ATOM 3063 O O . GLU A 1 373 ? -7.476 14.101 33.072 1.00 85.81 373 GLU A O 1
ATOM 3068 N N . PRO A 1 374 ? -6.168 15.524 34.193 1.00 86.50 374 PRO A N 1
ATOM 3069 C CA . PRO A 1 374 ? -6.013 16.468 33.073 1.00 86.50 374 PRO A CA 1
ATOM 3070 C C . PRO A 1 374 ? -5.466 15.823 31.787 1.00 86.50 374 PRO A C 1
ATOM 3072 O O . PRO A 1 374 ? -5.757 16.267 30.677 1.00 86.50 374 PRO A O 1
ATOM 3075 N N . HIS A 1 375 ? -4.702 14.736 31.917 1.00 86.25 375 HIS A N 1
ATOM 3076 C CA . HIS A 1 375 ? -4.187 13.974 30.781 1.00 86.25 375 HIS A CA 1
ATOM 3077 C C . HIS A 1 375 ? -5.306 13.346 29.930 1.00 86.25 375 HIS A C 1
ATOM 3079 O O . HIS A 1 375 ? -5.142 13.223 28.714 1.00 86.25 375 HIS A O 1
ATOM 3085 N N . ARG A 1 376 ? -6.448 12.980 30.537 1.00 88.12 376 ARG A N 1
ATOM 3086 C CA . ARG A 1 376 ? -7.601 12.427 29.813 1.00 88.12 376 ARG A CA 1
ATOM 3087 C C . ARG A 1 376 ? -8.282 13.484 28.959 1.00 88.12 376 ARG A C 1
ATOM 3089 O O . ARG A 1 376 ? -8.564 13.213 27.795 1.00 88.12 376 ARG A O 1
ATOM 3096 N N . LEU A 1 377 ? -8.447 14.694 29.496 1.00 89.88 377 LEU A N 1
ATOM 3097 C CA . LEU A 1 377 ? -9.018 15.818 28.759 1.00 89.88 377 LEU A CA 1
ATOM 3098 C C . LEU A 1 377 ? -8.175 16.159 27.524 1.00 89.88 377 LEU A C 1
ATOM 3100 O O . LEU A 1 377 ? -8.709 16.236 26.419 1.00 89.88 377 LEU A O 1
ATOM 3104 N N . ILE A 1 378 ? -6.852 16.275 27.685 1.00 90.12 378 ILE A N 1
ATOM 3105 C CA . ILE A 1 378 ? -5.932 16.547 26.568 1.00 90.12 378 ILE A CA 1
ATOM 3106 C C . ILE A 1 378 ? -6.055 15.463 25.487 1.00 90.12 378 ILE A C 1
ATOM 3108 O O . ILE A 1 378 ? -6.195 15.783 24.305 1.00 90.12 378 ILE A O 1
ATOM 3112 N N . ALA A 1 379 ? -6.037 14.186 25.877 1.00 90.44 379 ALA A N 1
ATOM 3113 C CA . ALA A 1 379 ? -6.145 13.067 24.944 1.00 90.44 379 ALA A CA 1
ATOM 3114 C C . ALA A 1 379 ? -7.494 13.039 24.205 1.00 90.44 379 ALA A C 1
ATOM 3116 O O . ALA A 1 379 ? -7.522 12.844 22.987 1.00 90.44 379 ALA A O 1
ATOM 3117 N N . ALA A 1 380 ? -8.599 13.274 24.919 1.00 91.31 380 ALA A N 1
ATOM 3118 C CA . ALA A 1 380 ? -9.935 13.329 24.338 1.00 91.31 380 ALA A CA 1
ATOM 3119 C C . ALA A 1 380 ? -10.058 14.485 23.334 1.00 91.31 380 ALA A C 1
ATOM 3121 O O . ALA A 1 380 ? -10.473 14.265 22.197 1.00 91.31 380 ALA A O 1
ATOM 3122 N N . MET A 1 381 ? -9.604 15.693 23.689 1.00 90.38 381 MET A N 1
ATOM 3123 C CA . MET A 1 381 ? -9.600 16.845 22.778 1.00 90.38 381 MET A CA 1
ATOM 3124 C C . MET A 1 381 ? -8.760 16.584 21.521 1.00 90.38 381 MET A C 1
ATOM 3126 O O . MET A 1 381 ? -9.204 16.864 20.406 1.00 90.38 381 MET A O 1
ATOM 3130 N N . GLN A 1 382 ? -7.573 15.987 21.676 1.00 91.75 382 GLN A N 1
ATOM 3131 C CA . GLN A 1 382 ? -6.710 15.610 20.551 1.00 91.75 382 GLN A CA 1
ATOM 3132 C C . GLN A 1 382 ? -7.356 14.579 19.615 1.00 91.75 382 GLN A C 1
ATOM 3134 O O . GLN A 1 382 ? -7.003 14.536 18.436 1.00 91.75 382 GLN A O 1
ATOM 3139 N N . CYS A 1 383 ? -8.292 13.763 20.104 1.00 92.69 383 CYS A N 1
ATOM 3140 C CA . CYS A 1 383 ? -9.040 12.805 19.289 1.00 92.69 383 CYS A CA 1
ATOM 3141 C C . CYS A 1 383 ? -10.314 13.397 18.676 1.00 92.69 383 CYS A C 1
ATOM 3143 O O . CYS A 1 383 ? -10.707 12.974 17.591 1.00 92.69 383 CYS A O 1
ATOM 3145 N N . VAL A 1 384 ? -10.922 14.405 19.309 1.00 92.19 384 VAL A N 1
ATOM 3146 C CA . VAL A 1 384 ? -12.084 15.120 18.757 1.00 92.19 384 VAL A CA 1
ATOM 3147 C C . VAL A 1 384 ? -11.698 15.939 17.527 1.00 92.19 384 VAL A C 1
ATOM 3149 O O . VAL A 1 384 ? -12.392 15.882 16.513 1.00 92.19 384 VAL A O 1
ATOM 3152 N N . VAL A 1 385 ? -10.563 16.647 17.570 1.00 91.31 385 VAL A N 1
ATOM 3153 C CA . VAL A 1 385 ? -10.149 17.555 16.485 1.00 91.31 385 VAL A CA 1
ATOM 3154 C C . VAL A 1 385 ? -10.138 16.868 15.104 1.00 91.31 385 VAL A C 1
ATOM 3156 O O . VAL A 1 385 ? -10.741 17.407 14.172 1.00 91.31 385 VAL A O 1
ATOM 3159 N N . PRO A 1 386 ? -9.542 15.672 14.919 1.00 90.69 386 PRO A N 1
ATOM 3160 C CA . PRO A 1 386 ? -9.534 15.030 13.602 1.00 90.69 386 PRO A CA 1
ATOM 3161 C C . PRO A 1 386 ? -10.876 14.440 13.162 1.00 90.69 386 PRO A C 1
ATOM 3163 O O . PRO A 1 386 ? -11.089 14.294 11.954 1.00 90.69 386 PRO A O 1
ATOM 3166 N N . VAL A 1 387 ? -11.787 14.132 14.095 1.00 91.94 387 VAL A N 1
ATOM 3167 C CA . VAL A 1 387 ? -13.140 13.638 13.777 1.00 91.94 387 VAL A CA 1
ATOM 3168 C C . VAL A 1 387 ? -14.159 14.763 13.580 1.00 91.94 387 VAL A C 1
ATOM 3170 O O . VAL A 1 387 ? -15.252 14.492 13.088 1.00 91.94 387 VAL A O 1
ATOM 3173 N N . CYS A 1 388 ? -13.805 16.026 13.865 1.00 90.00 388 CYS A N 1
ATOM 3174 C CA . CYS A 1 388 ? -14.699 17.181 13.718 1.00 90.00 388 CYS A CA 1
ATOM 3175 C C . CYS A 1 388 ? -15.386 17.234 12.352 1.00 90.00 388 CYS A C 1
ATOM 3177 O O . CYS A 1 388 ? -16.577 17.506 12.280 1.00 90.00 388 CYS A O 1
ATOM 3179 N N . ARG A 1 389 ? -14.676 16.928 11.257 1.00 88.56 389 ARG A N 1
ATOM 3180 C CA . ARG A 1 389 ? -15.292 16.905 9.921 1.00 88.56 389 ARG A CA 1
ATOM 3181 C C . ARG A 1 389 ? -16.436 15.891 9.843 1.00 88.56 389 ARG A C 1
ATOM 3183 O O . ARG A 1 389 ? -17.492 16.219 9.318 1.00 88.56 389 ARG A O 1
ATOM 3190 N N . SER A 1 390 ? -16.225 14.683 10.354 1.00 87.75 390 SER A N 1
ATOM 3191 C CA . SER A 1 390 ? -17.247 13.633 10.390 1.00 87.75 390 SER A CA 1
ATOM 3192 C C . SER A 1 390 ? -18.410 14.004 11.321 1.00 87.75 390 SER A C 1
ATOM 3194 O O . SER A 1 390 ? -19.537 13.605 11.053 1.00 87.75 390 SER A O 1
ATOM 3196 N N . LEU A 1 391 ? -18.141 14.803 12.363 1.00 87.50 391 LEU A N 1
ATOM 3197 C CA . LEU A 1 391 ? -19.134 15.337 13.301 1.00 87.50 391 LEU A CA 1
ATOM 3198 C C . LEU A 1 391 ? -20.038 16.404 12.661 1.00 87.50 391 LEU A C 1
ATOM 3200 O O . LEU A 1 391 ? -21.253 16.329 12.798 1.00 87.50 391 LEU A O 1
ATOM 3204 N N . VAL A 1 392 ? -19.472 17.386 11.948 1.00 88.44 392 VAL A N 1
ATOM 3205 C CA . VAL A 1 392 ? -20.263 18.472 11.328 1.00 88.44 392 VAL A CA 1
ATOM 3206 C C . VAL A 1 392 ? -20.906 18.092 9.999 1.00 88.44 392 VAL A C 1
ATOM 3208 O O . VAL A 1 392 ? -21.878 18.723 9.579 1.00 88.44 392 VAL A O 1
ATOM 3211 N N . MET A 1 393 ? -20.362 17.106 9.283 1.00 83.62 393 MET A N 1
ATOM 3212 C CA . MET A 1 393 ? -20.952 16.686 8.018 1.00 83.62 393 MET A CA 1
ATOM 3213 C C . MET A 1 393 ? -22.261 15.950 8.292 1.00 83.62 393 MET A C 1
ATOM 3215 O O . MET A 1 393 ? -22.247 14.836 8.814 1.00 83.62 393 MET A O 1
ATOM 3219 N N . LYS A 1 394 ? -23.382 16.545 7.859 1.00 74.25 394 LYS A N 1
ATOM 3220 C CA . LYS A 1 394 ? -24.672 15.852 7.773 1.00 74.25 394 LYS A CA 1
ATOM 3221 C C . LYS A 1 394 ?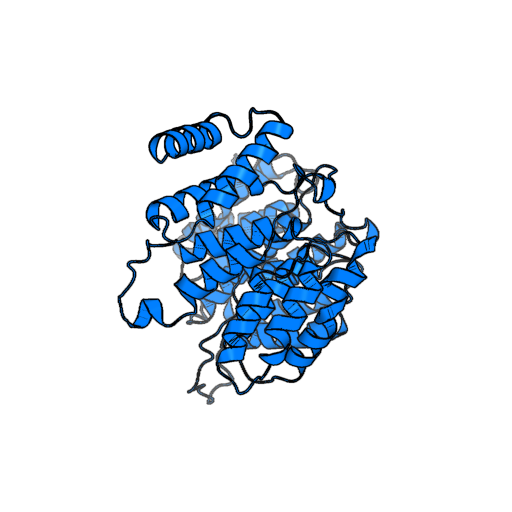 -24.476 14.582 6.955 1.00 74.25 394 LYS A C 1
ATOM 3223 O O . LYS A 1 394 ? -24.237 14.641 5.749 1.00 74.25 394 LYS A O 1
ATOM 3228 N N . ASN A 1 395 ? -24.533 13.442 7.623 1.00 75.06 395 ASN A N 1
ATOM 3229 C CA . ASN A 1 395 ? -24.355 12.143 7.006 1.00 75.06 395 ASN A CA 1
ATOM 3230 C C . ASN A 1 395 ? -25.546 11.248 7.376 1.00 75.06 395 ASN A C 1
ATOM 3232 O O . ASN A 1 395 ? -26.247 11.507 8.350 1.00 75.06 395 ASN A O 1
ATOM 3236 N N . LYS A 1 396 ? -25.797 10.214 6.564 1.00 77.94 396 LYS A N 1
ATOM 3237 C CA . LYS A 1 396 ? -26.926 9.289 6.763 1.00 77.94 396 LYS A CA 1
ATOM 3238 C C . LYS A 1 396 ? -26.848 8.540 8.102 1.00 77.94 396 LYS A C 1
ATOM 3240 O O . LYS A 1 396 ? -27.877 8.116 8.608 1.00 77.94 396 LYS A O 1
ATOM 3245 N N . TYR A 1 397 ? -25.643 8.338 8.622 1.00 78.75 397 TYR A N 1
ATOM 3246 C CA . TYR A 1 397 ? -25.381 7.434 9.734 1.00 78.75 397 TYR A CA 1
ATOM 3247 C C . TYR A 1 397 ? -25.457 8.119 11.109 1.00 78.75 397 TYR A C 1
ATOM 3249 O O . TYR A 1 397 ? -25.889 7.487 12.061 1.00 78.75 397 TYR A O 1
ATOM 3257 N N . PHE A 1 398 ? -25.084 9.397 11.210 1.00 84.06 398 PHE A N 1
ATOM 3258 C CA . PHE A 1 398 ? -25.045 10.184 12.447 1.00 84.06 398 PHE A CA 1
ATOM 3259 C C . PHE A 1 398 ? -25.541 11.624 12.196 1.00 84.06 398 PHE A C 1
ATOM 3261 O O . PHE A 1 398 ? -24.735 12.562 12.131 1.00 84.06 398 PHE A O 1
ATOM 3268 N N . PRO A 1 399 ? -26.852 11.816 11.953 1.00 83.50 399 PRO A N 1
ATOM 3269 C CA . PRO A 1 399 ? -27.424 13.119 11.610 1.00 83.50 399 PRO A CA 1
ATOM 3270 C C . PRO A 1 399 ? -27.383 14.138 12.759 1.00 83.50 399 PRO A C 1
ATOM 3272 O O . PRO A 1 399 ? -27.326 15.338 12.490 1.00 83.50 399 PRO A O 1
ATOM 3275 N N . GLU A 1 400 ? -27.377 13.682 14.010 1.00 85.19 400 GLU A N 1
ATOM 3276 C CA . GLU A 1 400 ? -27.291 14.503 15.221 1.00 85.19 400 GLU A CA 1
ATOM 3277 C C . GLU A 1 400 ? -25.898 15.104 15.468 1.00 85.19 400 GLU A C 1
ATOM 3279 O O . GLU A 1 400 ? -25.767 16.035 16.250 1.00 85.19 400 GLU A O 1
ATOM 3284 N N . GLY A 1 401 ? -24.848 14.670 14.763 1.00 84.50 401 GLY A N 1
ATOM 3285 C CA . GLY A 1 401 ? -23.478 15.147 14.999 1.00 84.50 401 GLY A CA 1
ATOM 3286 C C . GLY A 1 401 ? -23.299 16.670 15.134 1.00 84.50 401 GLY A C 1
ATOM 3287 O O . GLY A 1 401 ? -22.670 17.111 16.100 1.00 84.50 401 GLY A O 1
ATOM 3288 N N . PRO A 1 402 ? -23.882 17.509 14.255 1.00 86.44 402 PRO A N 1
ATOM 3289 C CA . PRO A 1 402 ? -23.748 18.960 14.354 1.00 86.44 402 PRO A CA 1
ATOM 3290 C C . PRO A 1 402 ? -24.287 19.573 15.655 1.00 86.44 402 PRO A C 1
ATOM 3292 O O . PRO A 1 402 ? -23.807 20.637 16.045 1.00 86.44 402 PRO A O 1
ATOM 3295 N N . THR A 1 403 ? -25.241 18.935 16.347 1.00 85.25 403 THR A N 1
ATOM 3296 C CA . THR A 1 403 ? -25.809 19.479 17.597 1.00 85.25 403 THR A CA 1
ATOM 3297 C C . THR A 1 403 ? -24.802 19.471 18.742 1.00 85.25 403 THR A C 1
ATOM 3299 O O . THR A 1 403 ? -24.941 20.238 19.683 1.00 85.25 403 THR A O 1
ATOM 3302 N N . HIS A 1 404 ? -23.752 18.653 18.653 1.00 83.06 404 HIS A N 1
ATOM 3303 C CA . HIS A 1 404 ? -22.695 18.582 19.661 1.00 83.06 404 HIS A CA 1
ATOM 3304 C C . HIS A 1 404 ? -21.632 19.683 19.524 1.00 83.06 404 HIS A C 1
ATOM 3306 O O . HIS A 1 404 ? -20.761 19.801 20.385 1.00 83.06 404 HIS A O 1
ATOM 3312 N N . VAL A 1 405 ? -21.659 20.468 18.441 1.00 81.44 405 VAL A N 1
ATOM 3313 C CA . VAL A 1 405 ? -20.657 21.516 18.170 1.00 81.44 405 VAL A CA 1
ATOM 3314 C C . VAL A 1 405 ? -20.960 22.796 18.937 1.00 81.44 405 VAL A C 1
ATOM 3316 O O . VAL A 1 405 ? -20.045 23.472 19.400 1.00 81.44 405 VAL A O 1
ATOM 3319 N N . ILE A 1 406 ? -22.244 23.120 19.081 1.00 73.00 406 ILE A N 1
ATOM 3320 C CA . ILE A 1 406 ? -22.720 24.223 19.907 1.00 73.00 406 ILE A CA 1
ATOM 3321 C C . ILE A 1 406 ? -23.438 23.576 21.082 1.00 73.00 406 ILE A C 1
ATOM 3323 O O . ILE A 1 406 ? -24.570 23.123 20.943 1.00 73.00 406 ILE A O 1
ATOM 3327 N N . TYR A 1 407 ? -22.762 23.497 22.228 1.00 58.59 407 TYR A N 1
ATOM 3328 C CA . TYR A 1 407 ? -23.416 23.097 23.470 1.00 58.59 407 TYR A CA 1
ATOM 3329 C C . TYR A 1 407 ? -24.503 24.121 23.789 1.00 58.59 407 TYR A C 1
ATOM 3331 O O . TYR A 1 407 ? -24.202 25.271 24.112 1.00 58.59 407 TYR A O 1
ATOM 3339 N N . HIS A 1 408 ? -25.763 23.720 23.648 1.00 48.81 408 HIS A N 1
ATOM 3340 C CA . HIS A 1 408 ? -26.874 24.491 24.179 1.00 48.81 408 HIS A CA 1
ATOM 3341 C C . HIS A 1 408 ? -26.893 24.278 25.695 1.00 48.81 408 HIS A C 1
ATOM 3343 O O . HIS A 1 408 ? -27.029 23.144 26.153 1.00 48.81 408 HIS A O 1
ATOM 3349 N N . TYR A 1 409 ? -26.649 25.367 26.429 1.00 38.38 409 TYR A N 1
ATOM 3350 C CA . TYR A 1 409 ? -26.838 25.457 27.877 1.00 38.38 409 TYR A CA 1
ATOM 3351 C C . TYR A 1 409 ? -28.294 25.220 28.268 1.00 38.38 409 TYR A C 1
ATOM 3353 O O . TYR A 1 409 ? -29.178 25.677 27.503 1.00 38.38 409 TYR A O 1
#

Mean predicted aligned error: 5.86 Å

InterPro domains:
  IPR032430 Proteasome activator Blm10, middle HEAT repeats region [PF16507] (258-405)
  IPR035309 Proteasome activator complex subunit 4 [PTHR32170] (2-406)

Foldseek 3Di:
DVVVLVVVVVCCVPPNCPDDLVVLQVLLVVLLCQLLPPPHDQVSNLSSLVSNLSSLVCVQSDALVSAADALVSLVVSLCVPPVDCCVVVVVDDHDPCSNVSSLSSLQSCQRNYDLQQQVVLCVVLVVQCDQVDPCNLVSLLSCLRRADLQDAPVSCVSGCVVPVVVLLVVVVPDPDDGNSVQSSLSSLLSNLLLQQPNDDCQVPLVVLLVLLLLLLVDDDDPPDDDPDHDPDHHDLQSSLSNLLSQFALPHCSLVSLLVSLVVCLVCLAQVNDDPSVVSVLSNLLNNLVSNCVSQDDDDDGPGDDNPPRRHDDLVSLVSNLVSRQSSLLNNLLHPVHNQSSLSSLLSNLVSAVLVRVVSLVVQCVVQVPDPPCVSSNVSSVSNCVSCVVSLCDCDPRCNCSNVSVDPDD

pLDDT: mean 90.89, std 9.39, range [38.38, 98.5]

Solvent-accessible surface area (backbone atoms only — not comparable to full-atom values): 22896 Å² total; per-residue (Å²): 111,73,68,59,53,50,53,50,51,50,42,43,72,75,60,48,80,84,63,54,72,68,54,51,51,51,52,47,52,54,38,49,52,60,48,55,45,81,93,56,59,59,69,57,30,43,50,33,35,53,46,45,37,65,68,42,70,57,58,70,78,58,53,51,92,76,40,76,45,78,61,62,56,59,48,55,53,48,39,54,61,74,71,39,69,47,51,84,70,67,77,55,88,78,55,87,66,37,67,63,42,49,51,52,29,43,50,54,46,24,65,21,35,54,75,60,46,47,54,55,54,42,70,69,38,53,84,38,71,39,94,90,46,78,55,23,38,58,34,32,42,48,50,40,35,57,55,43,50,68,62,46,84,93,44,31,76,52,33,54,69,72,45,48,67,62,53,51,50,54,55,71,73,46,88,71,88,5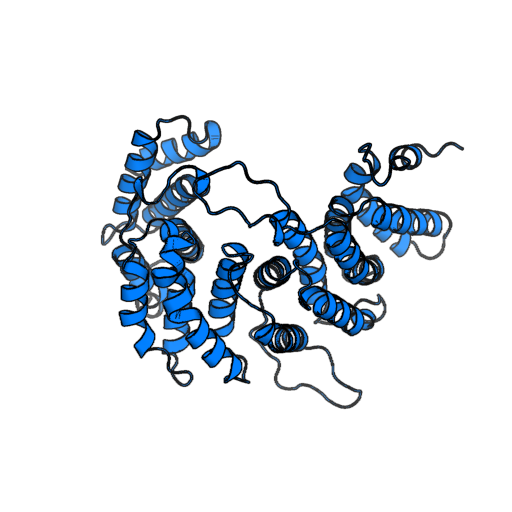7,88,32,50,59,30,47,47,45,37,50,14,48,32,33,55,55,38,41,80,78,65,88,54,73,92,48,47,66,59,53,52,52,51,54,57,58,50,45,67,67,84,63,62,94,92,59,80,81,84,80,70,81,81,84,49,75,57,43,62,41,51,17,34,28,56,43,34,52,43,40,72,86,39,65,48,55,57,51,51,34,54,49,39,61,73,43,39,71,58,33,33,50,90,47,78,60,85,38,44,70,57,52,39,44,32,56,27,31,32,44,47,28,41,51,61,68,69,50,88,71,77,93,49,85,62,70,74,70,48,76,76,48,48,73,49,72,64,60,52,51,54,51,46,65,40,48,46,62,46,36,62,37,25,28,62,25,84,90,51,28,67,48,24,17,50,19,47,27,38,40,22,75,76,43,37,57,66,44,51,58,61,48,48,57,48,32,54,57,27,70,73,45,90,85,48,67,71,51,32,54,29,32,51,60,35,45,63,63,33,43,63,57,31,59,43,83,39,98,74,35,65,66,36,48,62,73,76,58,77,79,128

Secondary structure (DSSP, 8-state):
-HHHHHHHHHHHHHHSS-S-HHHHHHHHHHHHHHHHSTT--HHHHHHHHHHHHHHHT-GGG--TTT----SHHHHHHHHHHHTSTTTTTT-S-PPTTHHHHHHHHHHHHGGGS-SSHHHHHHHHHGGG--TTSTHHHHHHHHHHHH------GGGGGGTGGGTHHHHHHHHHH--S--TTHHHHHHHHHHHHHHTTTSS--GGGHHHHHHHHHHTT----STT---SS--S----HHHHHHHHHHH--TT-THHHHHHHHHHHHHHHHSTT--STTHHHHHHHHHHHHHHHHHHHPPPPS-SSPPPPGGGSPPHHHHHHHHHHHHHHHHHHTT-TT-SHHHHHHHHHHHHH-HHHHHHHHHHHHHHHHH-SS-HHHHHHHHHHHHHHHHHHHS--SS-TTGGGGTS---

Sequence (409 aa):
MSSWANHFSKYLRLYNRKFSKEDHIQFIKLFYELVVVPEMDLHFVKKCAMILISLLKKVELLSRDDLILSWRPLYELYDKLFCSNCEAYGMVLIPCNLENNLKTLITNCSPYFSLESTQEILDEFRPYLCPFDSEMAKAMNYFDLFLCTKLPPSEHHKGFKLWFEEFMSLWQNWHNIPMWENCLLSLLSRLAKDNVGYIDWEPYLPMIFTRLLRSFNLPGRSSMVQVVRVVSTFDTGVISTLLASMLGKNSSCQLHINRLFNALESFFHPSNHGRWLGKMQRLLQKIPLAVINRKRYTKPSWVAPVPEEYKLTDQEVTDFVKSVLPAALLSMFSKRGSADSSAALQHLSFLRPEMVIPSILERLYSSLETLTEPHRLIAAMQCVVPVCRSLVMKNKYFPEGPTHVIYHY

Radius of gyration: 23.9 Å; Cα contacts (8 Å, |Δi|>4): 447; chains: 1; bounding box: 62×50×66 Å

Nearest PDB structures (foldseek):
  8cvs-assembly1_c  TM=9.726E-01  e=3.015E-28  Homo sapiens
  6kwy-assembly1_c  TM=9.765E-01  e=5.946E-28  Homo sapiens
  6rey-assembly1_d  TM=9.742E-01  e=1.040E-27  Homo sapiens
  6kwx-assembly1_A  TM=9.765E-01  e=1.376E-27  Homo sapiens
  7naq-assembly1_c  TM=9.741E-01  e=1.055E-26  Homo sapiens